Protein AF-A0A8X7WZR4-F1 (afdb_monomer)

Secondary structure (DSSP, 8-state):
---EEE--------------SS-HHHHHHHHTTSTT-EEEEE---TT--HHHHHHHHHHHHHHHHHHTTTS-EEEEEPPEE--TT---TT---EEE-GGGTB-HHHHHTTS-EEEHHHHHHHHTSS--SEEEE----TT---TT-------EEE-SSPPS----TT----SEEEESGGGSPPTTTTSHHHHHHHHH-PBPHHHHHHHHHHHHHHS---HHHHT----S-GGG--PPTT----EEEEEEEE--TTHHHH-TTSS--HHHHHHHHHHHHHHHT--EEEEEE---HHHHHHHHHH-TTEE-----HHHHHHHHHHHHHHHHHHHHHTEEEEEPPPSSHHHHHHHHHTTSS-EETTEE--------TT-PPPPP-----------------------------HHHHHHHHHHHHHHHHTTT--SSSSTHHHHHHHHHHHHHH-TTS-HHHHHHHHHHHHHHTTT--TTS-HHHHHHHHHHHHHTT--

Sequence (494 aa):
MSETCSSISGNQRSSSEQQRTRRSWAMVQEVGRLSGTQYLLYDVNPPEGFNLRRDVFIRMASLMKALLKKGPWVLVLPPWGRLYHWQTPDIYQVRIPWGDFFDLDSLNMNIPVIEYEHFIAESGGPFIEQVYVLQNYAEGWTDGKWEEKVDERPCIEQLMYSKDKQGYYRSVMLDRAETLLHDHYGAKDYWDTRRSMVFAKHLRLVGDEFRSRYLDSNDVDDKTDYNEDWTKRKIRSGYAKGGPYLAIHLRRKDFLWGHREDVPSLPAAVNTIRDIMKKHKLDKVFIATDADDDELEKISKLLPEMRRYEPTWEEMELYKDGGVAIIDQWICAHARLAFIRFSDTSLAEIAVTEMDGKRLHGRTINVSIVRTLGYRKHSALWSESGAEYGMRDKRSSSSKYTHSPGAAVGASMAAKRQRQKLSDVSRSLDVLYTGYESYTKIMNKLIELHPDIELQKITETLASLRKELKGSLYGLYLSNIVETVSAKLYKSLA

Foldseek 3Di:
DDDWAKADDDDDDDDDDDDDDPCVVVVVVVLLPDPPEAEEAEEADQQDAPVVVLVLVLLVLVVQNGVVVVHHYEYEDDADDNHPLLPDPPFHGTRHWCLLWFDQVLLVVLGHYDYPVVVCVSVVHDAAADEHEHDADPVHDDDPDDDGDMDIDHDPDDDPDDADPVSTHDHHYYYNSSSGDHPDPPDPSSVSNVLSRHTNPVLLVVLQCCCVVPQVWDCVVQVVDDDPNSVPPPDQPPSGQFTLEEEEEQEDDVLVPVQVPLHDDLLLVLVLRVVVCVVVVRQAYEYHYPDDPVVVVVNCVSCVRYDYDDDDPVRCSSSPPSSSVVSSVSNQVRHSHHDDDDSDPVVLVVVQVVQAQDQDNRDGDHRDDPDRPDDDDPDDDDDDDDDDDDDDDDDDDDDDDDDDDDDDPPLVVLLVVQVVVVVVVLVPDDDQADDPVLVNVLLSVLCVVCSPDHSVLLVVLLCVVCVVVVNYPPPDDSVVSSVSSVVVVVVVVD

InterPro domains:
  IPR019378 GDP-fucose protein O-fucosyltransferase [PF10250] (39-337)
  IPR035979 RNA-binding domain superfamily [SSF54928] (326-371)
  IPR045130 GDP-fucose protein O-fucosyltransferase 2-like [PTHR13398] (170-340)

Nearest PDB structures (foldseek):
  4ap6-assembly3_C  TM=9.680E-01  e=1.596E-41  Homo sapiens
  4ap6-assembly1_A  TM=9.690E-01  e=1.690E-41  Homo sapiens
  4ap5-assembly1_B  TM=9.412E-01  e=3.006E-41  Homo sapiens
  5foe-assembly2_B  TM=8.965E-01  e=9.530E-29  Caenorhabditis elegans
  8ay1-assembly1_A  TM=8.816E-01  e=2.394E-28  Caenorhabditis elegans

Organism: Polypterus senegalus (NCBI:txid55291)

Radius of gyration: 28.27 Å; Cα contacts (8 Å, |Δi|>4): 590; chains: 1; bounding box: 80×67×72 Å

Structure (mmCIF, N/CA/C/O backbone):
data_AF-A0A8X7WZR4-F1
#
_entry.id   AF-A0A8X7WZR4-F1
#
loop_
_atom_site.group_PDB
_atom_site.id
_atom_site.type_symbol
_atom_site.label_atom_id
_atom_site.label_alt_id
_atom_site.label_comp_id
_atom_site.label_asym_id
_atom_site.label_entity_id
_atom_site.label_seq_id
_atom_site.pdbx_PDB_ins_code
_atom_site.Cartn_x
_atom_site.Cartn_y
_atom_site.Cartn_z
_atom_site.occupancy
_atom_site.B_iso_or_equiv
_atom_site.auth_seq_id
_atom_site.auth_comp_id
_atom_site.auth_asym_id
_atom_site.auth_atom_id
_atom_site.pdbx_PDB_model_num
ATOM 1 N N . MET A 1 1 ? -16.753 18.586 30.425 1.00 26.09 1 MET A N 1
ATOM 2 C CA . MET A 1 1 ? -15.742 17.946 31.296 1.00 26.09 1 MET A CA 1
ATOM 3 C C . MET A 1 1 ? -14.828 17.140 30.397 1.00 26.09 1 MET A C 1
ATOM 5 O O . MET A 1 1 ? -15.371 16.514 29.499 1.00 26.09 1 MET A O 1
ATOM 9 N N . SER A 1 2 ? -13.511 17.248 30.611 1.00 28.91 2 SER A N 1
ATOM 10 C CA . SER A 1 2 ? -12.425 16.422 30.042 1.00 28.91 2 SER A CA 1
ATOM 11 C C . SER A 1 2 ? -12.708 15.693 28.720 1.00 28.91 2 SER A C 1
ATOM 13 O O . SER A 1 2 ? -13.293 14.612 28.705 1.00 28.91 2 SER A O 1
ATOM 15 N N . GLU A 1 3 ? -12.198 16.254 27.628 1.00 29.95 3 GLU A N 1
ATOM 16 C CA . GLU A 1 3 ? -11.890 15.499 26.411 1.00 29.95 3 GLU A CA 1
ATOM 17 C C . GLU A 1 3 ? -10.606 14.688 26.672 1.00 29.95 3 GLU A C 1
ATOM 19 O O . GLU A 1 3 ? -9.648 15.226 27.235 1.00 29.95 3 GLU A O 1
ATOM 24 N N . THR A 1 4 ? -10.602 13.391 26.349 1.00 35.53 4 THR A N 1
ATOM 25 C CA . THR A 1 4 ? -9.536 12.449 26.737 1.00 35.53 4 THR A CA 1
ATOM 26 C C . THR A 1 4 ? -8.929 11.715 25.544 1.00 35.53 4 THR A C 1
ATOM 28 O O . THR A 1 4 ? -9.611 11.382 24.577 1.00 35.53 4 THR A O 1
ATOM 31 N N . CYS A 1 5 ? -7.624 11.456 25.645 1.00 30.11 5 CYS A N 1
ATOM 32 C CA . CYS A 1 5 ? -6.810 10.722 24.679 1.00 30.11 5 CYS A CA 1
ATOM 33 C C . CYS A 1 5 ? -6.187 9.489 25.368 1.00 30.11 5 CYS A C 1
ATOM 35 O O . CYS A 1 5 ? -6.049 9.463 26.596 1.00 30.11 5 CYS A O 1
ATOM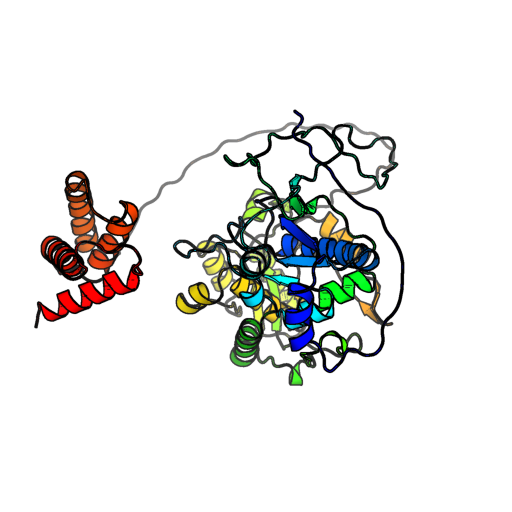 37 N N . SER A 1 6 ? -5.856 8.428 24.624 1.00 32.62 6 SER A N 1
ATOM 38 C CA . SER A 1 6 ? -5.444 7.131 25.211 1.00 32.62 6 SER A CA 1
ATOM 39 C C . SER A 1 6 ? -4.628 6.295 24.225 1.00 32.62 6 SER A C 1
ATOM 41 O O . SER A 1 6 ? -5.038 6.163 23.082 1.00 32.62 6 SER A O 1
ATOM 43 N N . SER A 1 7 ? -3.510 5.697 24.647 1.00 31.03 7 SER A N 1
ATOM 44 C CA . SER A 1 7 ? -2.576 4.914 23.804 1.00 31.03 7 SER A CA 1
ATOM 45 C C . SER A 1 7 ? -2.311 3.512 24.371 1.00 31.03 7 SER A C 1
ATOM 47 O O . SER A 1 7 ? -2.384 3.334 25.577 1.00 31.03 7 SER A O 1
ATOM 49 N N . ILE A 1 8 ? -2.092 2.493 23.521 1.00 30.98 8 ILE A N 1
ATOM 50 C CA . ILE A 1 8 ? -2.406 1.076 23.842 1.00 30.98 8 ILE A CA 1
ATOM 51 C C . ILE A 1 8 ? -1.260 0.083 23.537 1.00 30.98 8 ILE A C 1
ATOM 53 O O . ILE A 1 8 ? -0.654 0.157 22.471 1.00 30.98 8 ILE A O 1
ATOM 57 N N . SER A 1 9 ? -1.050 -0.931 24.396 1.00 30.17 9 SER A N 1
ATOM 58 C CA . SER A 1 9 ? -0.817 -2.353 24.006 1.00 30.17 9 SER A CA 1
ATOM 59 C C . SER A 1 9 ? -0.882 -3.334 25.207 1.00 30.17 9 SER A C 1
ATOM 61 O O . SER A 1 9 ? -0.940 -2.899 26.358 1.00 30.17 9 SER A O 1
ATOM 63 N N . GLY A 1 10 ? -1.016 -4.645 24.930 1.00 25.92 10 GLY A N 1
ATOM 64 C CA . GLY A 1 10 ? -1.087 -5.751 25.912 1.00 25.92 10 GLY A CA 1
ATOM 65 C C . GLY A 1 10 ? -1.786 -7.033 25.383 1.00 25.92 10 GLY A C 1
ATOM 66 O O . GLY A 1 10 ? -2.740 -6.955 24.611 1.00 25.92 10 GLY A O 1
ATOM 67 N N . ASN A 1 11 ? -1.338 -8.240 25.775 1.00 27.80 11 ASN A N 1
ATOM 68 C CA . ASN A 1 11 ? -1.718 -9.562 25.191 1.00 27.80 11 ASN A CA 1
ATOM 69 C C . ASN A 1 11 ? -1.662 -10.664 26.315 1.00 27.80 11 ASN A C 1
ATOM 71 O O . ASN A 1 11 ? -1.167 -10.357 27.393 1.00 27.80 11 ASN A O 1
ATOM 75 N N . GLN A 1 12 ? -2.117 -11.940 26.311 1.00 26.88 12 GLN A N 1
ATOM 76 C CA . GLN A 1 12 ? -2.473 -13.025 25.352 1.00 26.88 12 GLN A CA 1
ATOM 77 C C . GLN A 1 12 ? -3.718 -13.839 25.887 1.00 26.88 12 GLN A C 1
ATOM 79 O O . GLN A 1 12 ? -4.476 -13.284 26.675 1.00 26.88 12 GLN A O 1
ATOM 84 N N . ARG A 1 13 ? -4.100 -15.105 25.566 1.00 26.73 13 ARG A N 1
ATOM 85 C CA . ARG A 1 13 ? -3.562 -16.224 24.736 1.00 26.73 13 ARG A CA 1
ATOM 86 C C . ARG A 1 13 ? -4.656 -17.036 23.980 1.00 26.73 13 ARG A C 1
ATOM 88 O O . ARG A 1 13 ? -5.300 -16.430 23.150 1.00 26.73 13 ARG A O 1
ATOM 95 N N . SER A 1 14 ? -4.834 -18.359 24.120 1.00 27.41 14 SER A N 1
ATOM 96 C CA . SER A 1 14 ? -5.545 -19.245 23.139 1.00 27.41 14 SER A CA 1
ATOM 97 C C . SER A 1 14 ? -6.463 -20.299 23.810 1.00 27.41 14 SER A C 1
ATOM 99 O O . SER A 1 14 ? -6.382 -20.429 25.024 1.00 27.41 14 SER A O 1
ATOM 101 N N . SER A 1 15 ? -7.322 -21.117 23.165 1.00 28.50 15 SER A N 1
ATOM 102 C CA . SER A 1 15 ? -7.512 -21.605 21.761 1.00 28.50 15 SER A CA 1
ATOM 103 C C . SER A 1 15 ? -9.012 -22.012 21.541 1.00 28.50 15 SER A C 1
ATOM 105 O O . SER A 1 15 ? -9.808 -21.640 22.394 1.00 28.50 15 SER A O 1
ATOM 107 N N . SER A 1 16 ? -9.547 -22.727 20.524 1.00 29.66 16 SER A N 1
ATOM 108 C CA . SER A 1 16 ? -9.077 -23.541 19.364 1.00 29.66 16 SER A CA 1
ATOM 109 C C . SER A 1 16 ? -10.196 -23.658 18.278 1.00 29.66 16 SER A C 1
ATOM 111 O O . SER A 1 16 ? -11.242 -23.033 18.435 1.00 29.66 16 SER A O 1
ATOM 113 N N . GLU A 1 17 ? -10.016 -24.425 17.181 1.00 29.64 17 GLU A N 1
ATOM 114 C CA . GLU A 1 17 ? -10.947 -24.454 16.021 1.00 29.64 17 GLU A CA 1
ATOM 115 C C . GLU A 1 17 ? -10.888 -25.760 15.178 1.00 29.64 17 GLU A C 1
ATOM 117 O O . GLU A 1 17 ? -9.787 -26.191 14.836 1.00 29.64 17 GLU A O 1
ATOM 122 N N . GLN A 1 18 ? -12.040 -26.356 14.780 1.00 28.38 18 GLN A N 1
ATOM 123 C CA . GLN A 1 18 ? -12.131 -27.358 13.679 1.00 28.38 18 GLN A CA 1
ATOM 124 C C . GLN A 1 18 ? -13.575 -27.762 13.231 1.00 28.38 18 GLN A C 1
ATOM 126 O O . GLN A 1 18 ? -14.036 -28.851 13.553 1.00 28.38 18 GLN A O 1
ATOM 131 N N . GLN A 1 19 ? -14.312 -26.938 12.451 1.00 27.28 19 GLN A N 1
ATOM 132 C CA . GLN A 1 19 ? -15.527 -27.399 11.703 1.00 27.28 19 GLN A CA 1
ATOM 133 C C . GLN A 1 19 ? -16.073 -26.424 10.613 1.00 27.28 19 GLN A C 1
ATOM 135 O O . GLN A 1 19 ? -17.276 -26.344 10.365 1.00 27.28 19 GLN A O 1
ATOM 140 N N . ARG A 1 20 ? -15.213 -25.622 9.963 1.00 34.97 20 ARG A N 1
ATOM 141 C CA . ARG A 1 20 ? -15.609 -24.314 9.382 1.00 34.97 20 ARG A CA 1
ATOM 142 C C . ARG A 1 20 ? -15.438 -24.154 7.853 1.00 34.97 20 ARG A C 1
ATOM 144 O O . ARG A 1 20 ? -14.985 -23.115 7.396 1.00 34.97 20 ARG A O 1
ATOM 151 N N . THR A 1 21 ? -15.815 -25.143 7.035 1.00 34.09 21 THR A N 1
ATOM 152 C CA . THR A 1 21 ? -15.575 -25.120 5.561 1.00 34.09 21 THR A CA 1
ATOM 153 C C . THR A 1 21 ? -16.821 -25.089 4.660 1.00 34.09 21 THR A C 1
ATOM 155 O O . THR A 1 21 ? -16.696 -25.166 3.441 1.00 34.09 21 THR A O 1
ATOM 158 N N . ARG A 1 22 ? -18.030 -24.936 5.221 1.00 29.22 22 ARG A N 1
ATOM 159 C CA . ARG A 1 22 ? -19.293 -24.757 4.461 1.00 29.22 22 ARG A CA 1
ATOM 160 C C . ARG A 1 22 ? -20.163 -23.580 4.938 1.00 29.22 22 ARG A C 1
ATOM 162 O O . ARG A 1 22 ? -21.335 -23.507 4.594 1.00 29.22 22 ARG A O 1
ATOM 169 N N . ARG A 1 23 ? -19.606 -22.678 5.757 1.00 37.47 23 ARG A N 1
ATOM 170 C CA . ARG A 1 23 ? -20.369 -21.652 6.498 1.00 37.47 23 ARG A CA 1
ATOM 171 C C . ARG A 1 23 ? -20.167 -20.196 6.059 1.00 37.47 23 ARG A C 1
ATOM 173 O O . ARG A 1 23 ? -20.999 -19.390 6.444 1.00 37.47 23 ARG A O 1
ATOM 180 N N . SER A 1 24 ? -19.126 -19.841 5.296 1.00 42.44 24 SER A N 1
ATOM 181 C CA . SER A 1 24 ? -18.673 -18.438 5.141 1.00 42.44 24 SER A CA 1
ATOM 182 C C . SER A 1 24 ? -19.783 -17.439 4.786 1.00 42.44 24 SER A C 1
ATOM 184 O O . SER A 1 24 ? -20.032 -16.522 5.562 1.00 42.44 24 SER A O 1
ATOM 186 N N . TRP A 1 25 ? -20.503 -17.657 3.683 1.00 35.19 25 TRP A N 1
ATOM 187 C CA . TRP A 1 25 ? -21.545 -16.733 3.208 1.00 35.19 25 TRP A CA 1
ATOM 188 C C . TRP A 1 25 ? -22.768 -16.616 4.131 1.00 35.19 25 TRP A C 1
ATOM 190 O O . TRP A 1 25 ? -23.360 -15.545 4.220 1.00 35.19 25 TRP A O 1
ATOM 200 N N . ALA A 1 26 ? -23.130 -17.679 4.856 1.00 37.31 26 ALA A N 1
ATOM 201 C CA . ALA A 1 26 ? -24.191 -17.609 5.865 1.00 37.31 26 ALA A CA 1
ATOM 202 C C . ALA A 1 26 ? -23.704 -16.901 7.141 1.00 37.31 26 ALA A C 1
ATOM 204 O O . ALA A 1 26 ? -24.403 -16.060 7.698 1.00 37.31 26 ALA A O 1
ATOM 205 N N . MET A 1 27 ? -22.473 -17.201 7.566 1.00 41.47 27 MET A N 1
ATOM 206 C CA . MET A 1 27 ? -21.880 -16.733 8.819 1.00 41.47 27 MET A CA 1
ATOM 207 C C . MET A 1 27 ? -21.722 -15.208 8.875 1.00 41.47 27 MET A C 1
ATOM 209 O O . MET A 1 27 ? -21.848 -14.643 9.955 1.00 41.47 27 MET A O 1
ATOM 213 N N . VAL A 1 28 ? -21.496 -14.534 7.741 1.00 44.50 28 VAL A N 1
ATOM 214 C CA . VAL A 1 28 ? -21.439 -13.059 7.688 1.00 44.50 28 VAL A CA 1
ATOM 215 C C . VAL A 1 28 ? -22.813 -12.444 7.993 1.00 44.50 28 VAL A C 1
ATOM 217 O O . VAL A 1 28 ? -22.923 -11.642 8.917 1.00 44.50 28 VAL A O 1
ATOM 220 N N . GLN A 1 29 ? -23.880 -12.889 7.312 1.00 41.81 29 GLN A N 1
ATOM 221 C CA . GLN A 1 29 ? -25.249 -12.416 7.588 1.00 41.81 29 GLN A CA 1
ATOM 222 C C . GLN A 1 29 ? -25.775 -12.822 8.975 1.00 41.81 29 GLN A C 1
ATOM 224 O O . GLN A 1 29 ? -26.713 -12.208 9.484 1.00 41.81 29 GLN A O 1
ATOM 229 N N . GLU A 1 30 ? -25.202 -13.865 9.577 1.00 43.41 30 GLU A N 1
ATOM 230 C CA . GLU A 1 30 ? -25.551 -14.335 10.916 1.00 43.41 30 GLU A CA 1
ATOM 231 C C . GLU A 1 30 ? -24.839 -13.500 12.002 1.00 43.41 30 GLU A C 1
ATOM 233 O O . GLU A 1 30 ? -25.489 -13.055 12.943 1.00 43.41 30 GLU A O 1
ATOM 238 N N . VAL A 1 31 ? -23.546 -13.179 11.841 1.00 47.56 31 VAL A N 1
ATOM 239 C CA . VAL A 1 31 ? -22.770 -12.362 12.803 1.00 47.56 31 VAL A CA 1
ATOM 240 C C . VAL A 1 31 ? -23.237 -10.903 12.860 1.00 47.56 31 VAL A C 1
ATOM 242 O O . VAL A 1 31 ? -23.364 -10.365 13.963 1.00 47.56 31 VAL A O 1
ATOM 245 N N . GLY A 1 32 ? -23.569 -10.285 11.720 1.00 41.78 32 GLY A N 1
ATOM 246 C CA . GLY A 1 32 ? -24.146 -8.929 11.676 1.00 41.78 32 GLY A CA 1
ATOM 247 C C . GLY A 1 32 ? -25.560 -8.828 12.276 1.00 41.78 32 GLY A C 1
ATOM 248 O O . GLY A 1 32 ? -26.043 -7.736 12.561 1.00 41.78 32 GLY A O 1
ATOM 249 N N . ARG A 1 33 ? -26.234 -9.967 12.513 1.00 41.91 33 ARG A N 1
ATOM 250 C CA . ARG A 1 33 ? -27.570 -10.048 13.136 1.00 41.91 33 ARG A CA 1
ATOM 251 C C . ARG A 1 33 ? -27.572 -10.459 14.609 1.00 41.91 33 ARG A C 1
ATOM 253 O O . ARG A 1 33 ? -28.636 -10.444 15.229 1.00 41.91 33 ARG A O 1
ATOM 260 N N . LEU A 1 34 ? -26.427 -10.832 15.181 1.00 46.84 34 LEU A N 1
ATOM 261 C CA . LEU A 1 34 ? -26.338 -11.215 16.589 1.00 46.84 34 LEU A CA 1
ATOM 262 C C . LEU A 1 34 ? -26.251 -9.979 17.492 1.00 46.84 34 LEU A C 1
ATOM 264 O O . LEU A 1 34 ? -25.336 -9.163 17.385 1.00 46.84 34 LEU A O 1
ATOM 268 N N . SER A 1 35 ? -27.183 -9.870 18.440 1.00 52.44 35 SER A N 1
ATOM 269 C CA . SER A 1 35 ? -27.153 -8.838 19.478 1.00 52.44 35 SER A CA 1
ATOM 270 C C . SER A 1 35 ? -25.896 -8.985 20.343 1.00 52.44 35 SER A C 1
ATOM 272 O O . SER A 1 35 ? -25.789 -9.944 21.110 1.00 52.44 35 SER A O 1
ATOM 274 N N . GLY A 1 36 ? -24.965 -8.032 20.235 1.00 70.31 36 GLY A N 1
ATOM 275 C CA . GLY A 1 36 ? -23.724 -7.995 21.020 1.00 70.31 36 GLY A CA 1
ATOM 276 C C . GLY A 1 36 ? -22.422 -8.017 20.210 1.00 70.31 36 GLY A C 1
ATOM 277 O O . GLY A 1 36 ? -21.356 -7.934 20.817 1.00 70.31 36 GLY A O 1
ATOM 278 N N . THR A 1 37 ? -22.476 -8.106 18.875 1.00 82.31 37 THR A N 1
ATOM 279 C CA . THR A 1 37 ? -21.297 -7.887 18.013 1.00 82.31 37 THR A CA 1
ATOM 280 C C . THR A 1 37 ? -20.764 -6.460 18.188 1.00 82.31 37 THR A C 1
ATOM 282 O O . THR A 1 37 ? -21.514 -5.496 18.047 1.00 82.31 37 THR A O 1
ATOM 285 N N . GLN A 1 38 ? -19.471 -6.326 18.497 1.00 87.88 38 GLN A N 1
ATOM 286 C CA . GLN A 1 38 ? -18.783 -5.040 18.653 1.00 87.88 38 GLN A CA 1
ATOM 287 C C . GLN A 1 38 ? -17.955 -4.700 17.407 1.00 87.88 38 GLN A C 1
ATOM 289 O O . GLN A 1 38 ? -17.364 -5.579 16.776 1.00 87.88 38 GLN A O 1
ATOM 294 N N . TYR A 1 39 ? -17.882 -3.413 17.074 1.00 89.69 39 TYR A N 1
ATOM 295 C CA . TYR A 1 39 ? -17.149 -2.907 15.913 1.00 89.69 39 TYR A CA 1
ATOM 296 C C . TYR A 1 39 ? -15.918 -2.122 16.360 1.00 89.69 39 TYR A C 1
ATOM 298 O O . TYR A 1 39 ? -16.027 -1.228 17.201 1.00 89.69 39 TYR A O 1
ATOM 306 N N . LEU A 1 40 ? -14.763 -2.450 15.776 1.00 93.69 40 LEU A N 1
ATOM 307 C CA . LEU A 1 40 ? -13.533 -1.677 15.919 1.00 93.69 40 LEU A CA 1
ATOM 308 C C . LEU A 1 40 ? -13.269 -0.901 14.628 1.00 93.69 40 LEU A C 1
ATOM 310 O O . LEU A 1 40 ? -13.137 -1.498 13.560 1.00 93.69 40 LEU A O 1
ATOM 314 N N . LEU A 1 41 ? -13.170 0.418 14.743 1.00 94.00 41 LEU A N 1
ATOM 315 C CA . LEU A 1 41 ? -12.749 1.331 13.685 1.00 94.00 41 LEU A CA 1
ATOM 316 C C . LEU A 1 41 ? -11.331 1.833 13.998 1.00 94.00 41 LEU A C 1
ATOM 318 O O . LEU A 1 41 ? -10.904 1.844 15.156 1.00 94.00 41 LEU A O 1
ATOM 322 N N . TYR A 1 42 ? -10.604 2.297 12.985 1.00 95.31 42 TYR A N 1
ATOM 323 C CA . TYR A 1 42 ? -9.354 3.029 13.188 1.00 95.31 42 TYR A CA 1
ATOM 324 C C . TYR A 1 42 ? -9.075 4.008 12.049 1.00 95.31 42 TYR A C 1
ATOM 326 O O . TYR A 1 42 ? -9.568 3.814 10.941 1.00 95.31 42 TYR A O 1
ATOM 334 N N . ASP A 1 43 ? -8.247 5.016 12.308 1.00 92.62 43 ASP A N 1
ATOM 335 C CA . ASP A 1 43 ? -7.567 5.789 11.264 1.00 92.62 43 ASP A CA 1
ATOM 336 C C . ASP A 1 43 ? -6.096 6.018 11.661 1.00 92.62 43 ASP A C 1
ATOM 338 O O . ASP A 1 43 ? -5.630 5.635 12.739 1.00 92.62 43 ASP A O 1
ATOM 342 N N . VAL A 1 44 ? -5.335 6.568 10.728 1.00 89.19 44 VAL A N 1
ATOM 343 C CA . VAL A 1 44 ? -3.893 6.785 10.776 1.00 89.19 44 VAL A CA 1
ATOM 344 C C . VAL A 1 44 ? -3.642 8.258 10.463 1.00 89.19 44 VAL A C 1
ATOM 346 O O . VAL A 1 44 ? -4.372 8.853 9.667 1.00 89.19 44 VAL A O 1
ATOM 349 N N . ASN A 1 45 ? -2.592 8.840 11.039 1.00 84.38 45 ASN A N 1
ATOM 350 C CA . ASN A 1 45 ? -2.156 10.218 10.789 1.00 84.38 45 ASN A CA 1
ATOM 351 C C . ASN A 1 45 ? -2.253 10.622 9.286 1.00 84.38 45 ASN A C 1
ATOM 353 O O . ASN A 1 45 ? -1.728 9.905 8.426 1.00 84.38 45 ASN A 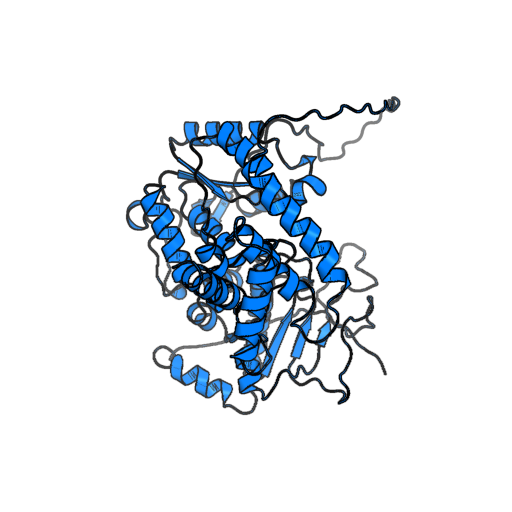O 1
ATOM 357 N N . PRO A 1 46 ? -2.927 11.734 8.914 1.00 80.25 46 PRO A N 1
ATOM 358 C CA . PRO A 1 46 ? -3.226 12.067 7.513 1.00 80.25 46 PRO A CA 1
ATOM 359 C C . PRO A 1 46 ? -2.050 12.107 6.512 1.00 80.25 46 PRO A C 1
ATOM 361 O O . PRO A 1 46 ? -2.268 11.713 5.365 1.00 80.25 46 PRO A O 1
ATOM 364 N N . PRO A 1 47 ? -0.816 12.517 6.877 1.00 78.06 47 PRO A N 1
ATOM 365 C CA . PRO A 1 47 ? 0.342 12.438 5.982 1.00 78.06 47 PRO A CA 1
ATOM 366 C C . PRO A 1 47 ? 0.732 11.010 5.568 1.00 78.06 47 PRO A C 1
ATOM 368 O O . PRO A 1 47 ? 1.399 10.841 4.547 1.00 78.06 47 PRO A O 1
ATOM 371 N N . GLU A 1 48 ? 0.338 9.986 6.334 1.00 80.56 48 GLU A N 1
ATOM 372 C CA . GLU A 1 48 ? 0.863 8.629 6.172 1.00 80.56 48 GLU A CA 1
ATOM 373 C C . GLU A 1 48 ? 0.369 7.940 4.900 1.00 80.56 48 GLU A C 1
ATOM 375 O O . GLU A 1 48 ? -0.831 7.764 4.664 1.00 80.56 48 GLU A O 1
ATOM 380 N N . GLY A 1 49 ? 1.331 7.506 4.084 1.00 80.19 49 GLY A N 1
ATOM 381 C CA . GLY A 1 49 ? 1.087 6.926 2.771 1.00 80.19 49 GLY A CA 1
ATOM 382 C C . GLY A 1 49 ? 0.476 5.519 2.794 1.00 80.19 49 GLY A C 1
ATOM 383 O O . GLY A 1 49 ? 0.528 4.781 3.780 1.00 80.19 49 GLY A O 1
ATOM 384 N N . PHE A 1 50 ? -0.041 5.117 1.628 1.00 82.25 50 PHE A N 1
ATOM 385 C CA . PHE A 1 50 ? -0.734 3.845 1.379 1.00 82.25 50 PHE A CA 1
ATOM 386 C C . PHE A 1 50 ? -0.030 2.619 1.986 1.00 82.25 50 PHE A C 1
ATOM 388 O O . PHE A 1 50 ? -0.662 1.772 2.616 1.00 82.25 50 PHE A O 1
ATOM 395 N N . ASN A 1 51 ? 1.296 2.540 1.848 1.00 82.19 51 ASN A N 1
ATOM 396 C CA . ASN A 1 51 ? 2.067 1.388 2.306 1.00 82.19 51 ASN A CA 1
ATOM 397 C C . ASN A 1 51 ? 2.282 1.335 3.829 1.00 82.19 51 ASN A C 1
ATOM 399 O O . ASN A 1 51 ? 2.342 0.227 4.355 1.00 82.19 51 ASN A O 1
ATOM 403 N N . LEU A 1 52 ? 2.312 2.466 4.552 1.00 83.38 52 LEU A N 1
ATOM 404 C CA . LEU A 1 52 ? 2.334 2.423 6.022 1.00 83.38 52 LEU A CA 1
ATOM 405 C C . LEU A 1 52 ? 0.950 2.071 6.576 1.00 83.38 52 LEU A C 1
ATOM 407 O O . LEU A 1 52 ? 0.845 1.244 7.475 1.00 83.38 52 LEU A O 1
ATOM 411 N N . ARG A 1 53 ? -0.130 2.599 5.986 1.00 89.12 53 ARG A N 1
ATOM 412 C CA . ARG A 1 53 ? -1.511 2.242 6.369 1.00 89.12 53 ARG A CA 1
ATOM 413 C C . ARG A 1 53 ? -1.792 0.738 6.230 1.00 89.12 53 ARG A C 1
ATOM 415 O O . ARG A 1 53 ? -2.491 0.161 7.064 1.00 89.12 53 ARG A O 1
ATOM 422 N N . ARG A 1 54 ? -1.175 0.076 5.242 1.00 89.38 54 ARG A N 1
ATOM 423 C CA . ARG A 1 54 ? -1.172 -1.394 5.098 1.00 89.38 54 ARG A CA 1
ATOM 424 C C . ARG A 1 54 ? -0.400 -2.123 6.203 1.00 89.38 54 ARG A C 1
ATOM 426 O O . ARG A 1 54 ? -0.786 -3.231 6.556 1.00 89.38 54 ARG A O 1
ATOM 433 N N . ASP A 1 55 ? 0.660 -1.533 6.750 1.00 87.62 55 ASP A N 1
ATOM 434 C CA . ASP A 1 55 ? 1.371 -2.091 7.906 1.00 87.62 55 ASP A CA 1
ATOM 435 C C . ASP A 1 55 ? 0.581 -1.886 9.209 1.00 87.62 55 ASP A C 1
ATOM 437 O O . ASP A 1 55 ? 0.431 -2.825 9.988 1.00 87.62 55 ASP A O 1
ATOM 441 N N . VAL A 1 56 ? -0.029 -0.710 9.407 1.00 92.12 56 VAL A N 1
ATOM 442 C CA . VAL A 1 56 ? -0.910 -0.436 10.558 1.00 92.12 56 VAL A CA 1
ATOM 443 C C . VAL A 1 56 ? -2.116 -1.383 10.580 1.00 92.12 56 VAL A C 1
ATOM 445 O O . VAL A 1 56 ? -2.469 -1.879 11.648 1.00 92.12 56 VAL A O 1
ATOM 448 N N . PHE A 1 57 ? -2.680 -1.754 9.422 1.00 96.06 57 PHE A N 1
ATOM 449 C CA . PHE A 1 57 ? -3.684 -2.827 9.342 1.00 96.06 57 PHE A CA 1
ATOM 450 C C . PHE A 1 57 ? -3.203 -4.144 9.977 1.00 96.06 57 PHE A C 1
ATOM 452 O O . PHE A 1 57 ? -3.984 -4.821 10.642 1.00 96.06 57 PHE A O 1
ATOM 459 N N . ILE A 1 58 ? -1.923 -4.510 9.835 1.00 91.62 58 ILE A N 1
ATOM 460 C CA . ILE A 1 58 ? -1.380 -5.741 10.431 1.00 91.62 58 ILE A CA 1
ATOM 461 C C . ILE A 1 58 ? -1.335 -5.638 11.965 1.00 91.62 58 ILE A C 1
ATOM 463 O O . ILE A 1 58 ? -1.647 -6.613 12.660 1.00 91.62 58 ILE A O 1
ATOM 467 N N . ARG A 1 59 ? -1.031 -4.449 12.498 1.00 92.88 59 ARG A N 1
ATOM 468 C CA . ARG A 1 59 ? -1.063 -4.143 13.940 1.00 92.88 59 ARG A CA 1
ATOM 469 C C . ARG A 1 59 ? -2.500 -4.213 14.473 1.00 92.88 59 ARG A C 1
ATOM 471 O O . ARG A 1 59 ? -2.781 -4.971 15.401 1.00 92.88 59 ARG A O 1
ATOM 478 N N . MET A 1 60 ? -3.436 -3.542 13.800 1.00 96.44 60 MET A N 1
ATOM 479 C CA . MET A 1 60 ? -4.871 -3.554 14.121 1.00 96.44 60 MET A CA 1
ATOM 480 C C . MET A 1 60 ? -5.486 -4.957 14.051 1.00 96.44 60 MET A C 1
ATOM 482 O O . MET A 1 60 ? -6.229 -5.362 14.942 1.00 96.44 60 MET A O 1
ATOM 486 N N . ALA A 1 61 ? -5.127 -5.757 13.048 1.00 95.25 61 ALA A N 1
ATOM 487 C CA . ALA A 1 61 ? -5.566 -7.144 12.943 1.00 95.25 61 ALA A CA 1
ATOM 488 C C . ALA A 1 61 ? -4.968 -8.050 14.038 1.00 95.25 61 ALA A C 1
ATOM 490 O O . ALA A 1 61 ? -5.576 -9.057 14.406 1.00 95.25 61 ALA A O 1
ATOM 491 N N . SER A 1 62 ? -3.807 -7.697 14.594 1.00 93.50 62 SER A N 1
ATOM 492 C CA . SER A 1 62 ? -3.219 -8.391 15.749 1.00 93.50 62 SER A CA 1
ATOM 493 C C . SER A 1 62 ? -3.973 -8.054 17.044 1.00 93.50 62 SER A C 1
ATOM 495 O O . SER A 1 62 ? -4.301 -8.963 17.808 1.00 93.50 62 SER A O 1
ATOM 497 N N . LEU A 1 63 ? -4.375 -6.789 17.231 1.00 94.44 63 LEU A N 1
ATOM 498 C CA . LEU A 1 63 ? -5.312 -6.378 18.287 1.00 94.44 63 LEU A CA 1
ATOM 499 C C . LEU A 1 63 ? -6.674 -7.084 18.145 1.00 94.44 63 LEU A C 1
ATOM 501 O O . LEU A 1 6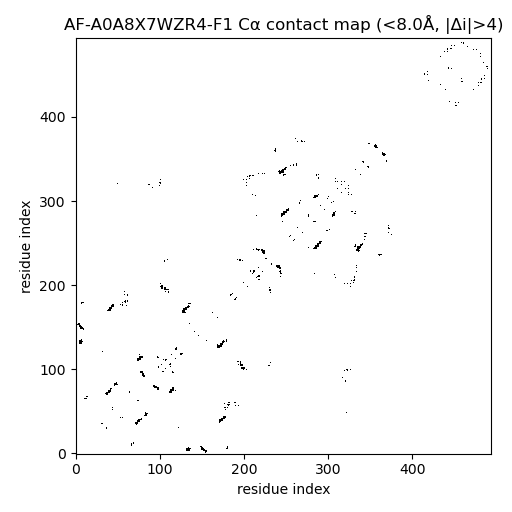3 ? -7.189 -7.630 19.118 1.00 94.44 63 LEU A O 1
ATOM 505 N N . MET A 1 64 ? -7.222 -7.192 16.932 1.00 95.38 64 MET A N 1
ATOM 506 C CA . MET A 1 64 ? -8.445 -7.966 16.670 1.00 95.38 64 MET A CA 1
ATOM 507 C C . MET A 1 64 ? -8.300 -9.440 17.058 1.00 95.38 64 MET A C 1
ATOM 509 O O . MET A 1 64 ? -9.179 -9.997 17.714 1.00 95.38 64 MET A O 1
ATOM 513 N N . LYS A 1 65 ? -7.159 -10.071 16.748 1.00 94.75 65 LYS A N 1
ATOM 514 C CA . LYS A 1 65 ? -6.837 -11.427 17.223 1.00 94.75 65 LYS A CA 1
ATOM 515 C C . LYS A 1 65 ? -6.742 -11.515 18.751 1.00 94.75 65 LYS A C 1
ATOM 517 O O . LYS A 1 65 ? -6.827 -12.623 19.270 1.00 94.75 65 LYS A O 1
ATOM 522 N N . ALA A 1 66 ? -6.571 -10.418 19.493 1.00 93.69 66 ALA A N 1
ATOM 523 C CA . ALA A 1 66 ? -6.707 -10.382 20.953 1.00 93.69 66 ALA A CA 1
ATOM 524 C C . ALA A 1 66 ? -8.178 -10.214 21.394 1.00 93.69 66 ALA A C 1
ATOM 526 O O . ALA A 1 66 ? -8.667 -11.005 22.203 1.00 93.69 66 ALA A O 1
ATOM 527 N N . LEU A 1 67 ? -8.902 -9.252 20.814 1.00 92.12 67 LEU A N 1
ATOM 528 C CA . LEU A 1 67 ? -10.306 -8.940 21.125 1.00 92.12 67 LEU A CA 1
ATOM 529 C C . LEU A 1 67 ? -11.269 -10.105 20.837 1.00 92.12 67 LEU A C 1
ATOM 531 O O . LEU A 1 67 ? -12.162 -10.383 21.639 1.00 92.12 67 LEU A O 1
ATOM 535 N N . LEU A 1 68 ? -11.032 -10.872 19.769 1.00 93.56 68 LEU A N 1
ATOM 536 C CA . LEU A 1 68 ? -11.804 -12.074 19.417 1.00 93.56 68 LEU A CA 1
ATOM 537 C C . LEU A 1 68 ? -11.738 -13.197 20.473 1.00 93.56 68 LEU A C 1
ATOM 539 O O . LEU A 1 68 ? -12.569 -14.100 20.460 1.00 93.56 68 LEU A O 1
ATOM 543 N N . LYS A 1 69 ? -10.784 -13.149 21.417 1.00 94.25 69 LYS A N 1
ATOM 544 C CA . LYS A 1 69 ? -10.727 -14.062 22.581 1.00 94.25 69 LYS A CA 1
ATOM 545 C C . LYS A 1 69 ? -11.586 -13.576 23.760 1.00 94.25 69 LYS A C 1
ATOM 547 O O . LYS A 1 69 ? -11.624 -14.240 24.794 1.00 94.25 69 LYS A O 1
ATOM 552 N N . LYS A 1 70 ? -12.212 -12.399 23.645 1.00 92.25 70 LYS A N 1
ATOM 553 C CA . LYS A 1 70 ? -13.028 -11.743 24.682 1.00 92.25 70 LYS A CA 1
ATOM 554 C C . LYS A 1 70 ? -14.501 -11.595 24.285 1.00 92.25 70 LYS A C 1
ATOM 556 O O . LYS A 1 70 ? -15.343 -11.518 25.172 1.00 92.25 70 LYS A O 1
ATOM 561 N N . GLY A 1 71 ? -14.819 -11.580 22.990 1.00 89.50 71 GLY A N 1
ATOM 562 C CA . GLY A 1 71 ? -16.194 -11.516 22.487 1.00 89.50 71 GLY A CA 1
ATOM 563 C C . GLY A 1 71 ? -16.273 -11.473 20.955 1.00 89.50 71 GLY A C 1
ATOM 564 O O . GLY A 1 71 ? -15.235 -11.535 20.290 1.00 89.50 71 GLY A O 1
ATOM 565 N N . PRO A 1 72 ? -17.484 -11.363 20.380 1.00 90.12 72 PRO A N 1
ATOM 566 C CA . PRO A 1 72 ? -17.669 -11.143 18.949 1.00 90.12 72 PRO A CA 1
ATOM 567 C C . PRO A 1 72 ? -17.235 -9.719 18.569 1.00 90.12 72 PRO A C 1
ATOM 569 O O . PRO A 1 72 ? -17.838 -8.739 19.005 1.00 90.12 72 PRO A O 1
ATOM 572 N N . TRP A 1 73 ? -16.190 -9.622 17.746 1.00 92.50 73 TRP A N 1
ATOM 573 C CA . TRP A 1 73 ? -15.645 -8.365 17.233 1.00 92.50 73 TRP A CA 1
ATOM 574 C C . TRP A 1 73 ? -15.498 -8.417 15.711 1.00 92.50 73 TRP A C 1
ATOM 576 O O . TRP A 1 73 ? -15.068 -9.435 15.165 1.00 92.50 73 TRP A O 1
ATOM 586 N N . VAL A 1 74 ? -15.788 -7.305 15.039 1.00 94.00 74 VAL A N 1
ATOM 587 C CA . VAL A 1 74 ? -15.565 -7.112 13.598 1.00 94.00 74 VAL A CA 1
ATOM 588 C C . VAL A 1 74 ? -14.709 -5.864 13.379 1.00 94.00 74 VAL A C 1
ATOM 590 O O . VAL A 1 74 ? -14.942 -4.830 14.006 1.00 94.00 74 VAL A O 1
ATOM 593 N N . LEU A 1 75 ? -13.706 -5.962 12.503 1.00 96.88 75 LEU A N 1
ATOM 594 C CA . LEU A 1 75 ? -12.891 -4.817 12.100 1.00 96.88 75 LEU A CA 1
ATOM 595 C C . LEU A 1 75 ? -13.571 -4.105 10.933 1.00 96.88 75 LEU A C 1
ATOM 597 O O . LEU A 1 75 ? -13.792 -4.698 9.875 1.00 96.88 75 LEU A O 1
ATOM 601 N N . VAL A 1 76 ? -13.870 -2.827 11.115 1.00 96.19 76 VAL A N 1
ATOM 602 C CA . VAL A 1 76 ? -14.366 -1.970 10.043 1.00 96.19 76 VAL A CA 1
ATOM 603 C C . VAL A 1 76 ? -13.163 -1.413 9.291 1.00 96.19 76 VAL A C 1
ATOM 605 O O . VAL A 1 76 ? -12.266 -0.814 9.885 1.00 96.19 76 VAL A O 1
ATOM 608 N N . LEU A 1 77 ? -13.123 -1.642 7.983 1.00 97.31 77 LEU A N 1
ATOM 609 C CA . LEU A 1 77 ? -12.024 -1.219 7.126 1.00 97.31 77 LEU A CA 1
ATOM 610 C C . LEU A 1 77 ? -12.143 0.289 6.821 1.00 97.31 77 LEU A C 1
ATOM 612 O O . LEU A 1 77 ? -13.178 0.714 6.297 1.00 97.31 77 LEU A O 1
ATOM 616 N N . PRO A 1 78 ? -11.126 1.119 7.136 1.00 95.31 78 PRO A N 1
ATOM 617 C CA . PRO A 1 78 ? -11.199 2.559 6.907 1.00 95.31 78 PRO A CA 1
ATOM 618 C C . PRO A 1 78 ? -11.132 2.881 5.406 1.00 95.31 78 PRO A C 1
ATOM 620 O O . PRO A 1 78 ? -10.181 2.444 4.750 1.00 95.31 78 PRO A O 1
ATOM 623 N N . PRO A 1 79 ? -12.087 3.646 4.841 1.00 93.88 79 PRO A N 1
ATOM 624 C CA . PRO A 1 79 ? -12.095 3.963 3.416 1.00 93.88 79 PRO A CA 1
ATOM 625 C C . PRO A 1 79 ? -10.863 4.760 2.995 1.00 93.88 79 PRO A C 1
ATOM 627 O O . PRO A 1 79 ? -10.475 5.729 3.649 1.00 93.88 79 PRO A O 1
ATOM 630 N N . TRP A 1 80 ? -10.272 4.405 1.859 1.00 90.94 80 TRP A N 1
ATOM 631 C CA . TRP A 1 80 ? -9.081 5.082 1.367 1.00 90.94 80 TRP A CA 1
ATOM 632 C C . TRP A 1 80 ? -9.410 6.461 0.781 1.00 90.94 80 TRP A C 1
ATOM 634 O O . TRP A 1 80 ? -10.459 6.686 0.165 1.00 90.94 80 TRP A O 1
ATOM 644 N N . GLY A 1 81 ? -8.480 7.401 0.935 1.00 82.56 81 GLY A N 1
ATOM 645 C CA . GLY A 1 81 ? -8.571 8.728 0.338 1.00 82.56 81 GLY A CA 1
ATOM 646 C C . GLY A 1 81 ? -7.606 9.730 0.955 1.00 82.56 81 GLY A C 1
ATOM 647 O O . GLY A 1 81 ? -6.996 9.455 1.984 1.00 82.56 81 GLY A O 1
ATOM 648 N N . ARG A 1 82 ? -7.491 10.908 0.327 1.00 67.75 82 ARG A N 1
ATOM 649 C CA . ARG A 1 82 ? -6.713 12.072 0.818 1.00 67.75 82 ARG A CA 1
ATOM 650 C C . ARG A 1 82 ? -5.226 11.808 1.136 1.00 67.75 82 ARG A C 1
ATOM 652 O O . ARG A 1 82 ? -4.600 12.629 1.799 1.00 67.75 82 ARG A O 1
ATOM 659 N N . LEU A 1 83 ? -4.653 10.698 0.670 1.00 73.25 83 LEU A N 1
ATOM 660 C CA . LEU A 1 83 ? -3.257 10.350 0.942 1.00 73.25 83 LEU A CA 1
ATOM 661 C C . LEU A 1 83 ? -2.316 11.342 0.251 1.00 73.25 83 LEU A C 1
ATOM 663 O O . LEU A 1 83 ? -2.505 11.653 -0.921 1.00 73.25 83 LEU A O 1
ATOM 667 N N . TYR A 1 84 ? -1.262 11.784 0.939 1.00 62.62 84 TYR A N 1
ATOM 668 C CA . TYR 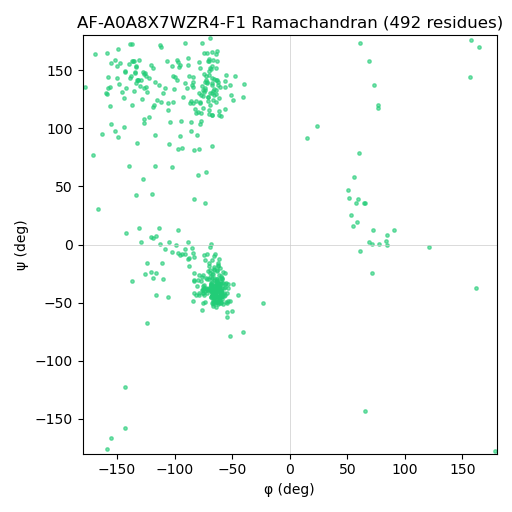A 1 84 ? -0.374 12.853 0.455 1.00 62.62 84 TYR A CA 1
ATOM 669 C C . TYR A 1 84 ? 0.294 12.572 -0.911 1.00 62.62 84 TYR A C 1
ATOM 671 O O . TYR A 1 84 ? 0.665 13.505 -1.623 1.00 62.62 84 TYR A O 1
ATOM 679 N N . HIS A 1 85 ? 0.431 11.301 -1.306 1.00 64.69 85 HIS A N 1
ATOM 680 C CA . HIS A 1 85 ? 0.978 10.892 -2.609 1.00 64.69 85 HIS A CA 1
ATOM 681 C C . HIS A 1 85 ? -0.081 10.613 -3.687 1.00 64.69 85 HIS A C 1
ATOM 683 O O . HIS A 1 85 ? 0.293 10.416 -4.841 1.00 64.69 85 HIS A O 1
ATOM 689 N N . TRP A 1 86 ? -1.371 10.585 -3.338 1.00 74.31 86 TRP A N 1
ATOM 690 C CA . TRP A 1 86 ? -2.468 10.442 -4.299 1.00 74.31 86 TRP A CA 1
ATOM 691 C C . TRP A 1 86 ? -2.781 11.815 -4.887 1.00 74.31 86 TRP A C 1
ATOM 693 O O . TRP A 1 86 ? -3.616 12.572 -4.392 1.00 74.31 86 TRP A O 1
ATOM 703 N N . GLN A 1 87 ? -1.958 12.167 -5.872 1.00 59.50 87 GLN A N 1
ATOM 704 C CA . GLN A 1 87 ? -1.792 13.512 -6.411 1.00 59.50 87 GLN A CA 1
ATOM 705 C C . GLN A 1 87 ? -2.301 13.645 -7.848 1.00 59.50 87 GLN A C 1
ATOM 707 O O . GLN A 1 87 ? -2.182 14.736 -8.404 1.00 59.50 87 GLN A O 1
ATOM 712 N N . THR A 1 88 ? -2.830 12.579 -8.463 1.00 65.56 88 THR A N 1
ATOM 713 C CA . THR A 1 88 ? -3.340 12.660 -9.838 1.00 65.56 88 THR A CA 1
ATOM 714 C C . THR A 1 88 ? -4.489 13.675 -9.899 1.00 65.56 88 THR A C 1
ATOM 716 O O . THR A 1 88 ? -5.515 13.473 -9.239 1.00 65.56 88 THR A O 1
ATOM 719 N N . PRO A 1 89 ? -4.321 14.799 -10.627 1.00 59.69 89 PRO A N 1
ATOM 720 C CA . PRO A 1 89 ? -5.271 15.901 -10.595 1.00 59.69 89 PRO A CA 1
ATOM 721 C C . PRO A 1 89 ? -6.587 15.528 -11.283 1.00 59.69 89 PRO A C 1
ATOM 723 O O . PRO A 1 89 ? -6.653 14.618 -12.103 1.00 59.69 89 PRO A O 1
ATOM 726 N N . ASP A 1 90 ? -7.644 16.257 -10.925 1.00 64.50 90 ASP A N 1
ATOM 727 C CA . ASP A 1 90 ? -9.011 16.127 -11.449 1.00 64.50 90 ASP A CA 1
ATOM 728 C C . ASP A 1 90 ? -9.731 14.773 -11.230 1.00 64.50 90 ASP A C 1
ATOM 730 O O . ASP A 1 90 ? -10.940 14.709 -11.452 1.00 64.50 90 ASP A O 1
ATOM 734 N N . ILE A 1 91 ? -9.078 13.740 -10.679 1.00 70.88 91 ILE A N 1
ATOM 735 C CA . ILE A 1 91 ? -9.732 12.483 -10.266 1.00 70.88 91 ILE A CA 1
ATOM 736 C C . ILE A 1 91 ? -10.152 12.546 -8.789 1.00 70.88 91 ILE A C 1
ATOM 738 O O . ILE A 1 91 ? -9.348 12.793 -7.889 1.00 70.88 91 ILE A O 1
ATOM 742 N N . TYR A 1 92 ? -11.429 12.272 -8.512 1.00 75.56 92 TYR A N 1
ATOM 743 C CA . TYR A 1 92 ? -11.975 12.254 -7.151 1.00 75.56 92 TYR A CA 1
ATOM 744 C C . TYR A 1 92 ? -11.603 10.949 -6.421 1.00 75.56 92 TYR A C 1
ATOM 746 O O . TYR A 1 92 ? -12.177 9.892 -6.684 1.00 75.56 92 TYR A O 1
ATOM 754 N N . GLN A 1 93 ? -10.631 11.026 -5.505 1.00 80.25 93 GLN A N 1
ATOM 755 C CA . GLN A 1 93 ? -10.047 9.874 -4.800 1.00 80.25 93 GLN A CA 1
ATOM 756 C C . GLN A 1 93 ? -10.286 9.932 -3.279 1.00 80.25 93 GLN A C 1
ATOM 758 O O . GLN A 1 93 ? -9.360 10.131 -2.487 1.00 80.25 93 GLN A O 1
ATOM 763 N N . VAL A 1 94 ? -11.548 9.794 -2.854 1.00 84.44 94 VAL A N 1
ATOM 764 C CA . VAL A 1 94 ? -11.935 9.707 -1.432 1.00 84.44 94 VAL A CA 1
ATOM 765 C C . VAL A 1 94 ? -13.092 8.734 -1.207 1.00 84.44 94 VAL A C 1
ATOM 767 O O . VAL A 1 94 ? -13.981 8.636 -2.048 1.00 84.44 94 VAL A O 1
ATOM 770 N N . ARG A 1 95 ? -13.104 8.079 -0.036 1.00 86.75 95 ARG A N 1
ATOM 771 C CA . ARG A 1 95 ? -14.062 7.019 0.341 1.00 86.75 95 ARG A CA 1
ATOM 772 C C . ARG A 1 95 ? -14.042 5.815 -0.610 1.00 86.75 95 ARG A C 1
ATOM 774 O O . ARG A 1 95 ? -15.079 5.246 -0.924 1.00 86.75 95 ARG A O 1
ATOM 781 N N . ILE A 1 96 ? -12.847 5.442 -1.060 1.00 92.44 96 ILE A N 1
ATOM 782 C CA . ILE A 1 96 ? -12.627 4.251 -1.884 1.00 92.44 96 ILE A CA 1
ATOM 783 C C . ILE A 1 96 ? -12.665 3.012 -0.960 1.00 92.44 96 ILE A C 1
ATOM 785 O O . ILE A 1 96 ? -11.975 3.027 0.067 1.00 92.44 96 ILE A O 1
ATOM 789 N N . PRO A 1 97 ? -13.459 1.968 -1.262 1.00 95.88 97 PRO A N 1
ATOM 790 C CA . PRO A 1 97 ? -13.527 0.748 -0.454 1.00 95.88 97 PRO A CA 1
ATOM 791 C C . PRO A 1 97 ? -12.219 -0.055 -0.516 1.00 95.88 97 PRO A C 1
ATOM 793 O O . PRO A 1 97 ? -11.359 0.167 -1.369 1.00 95.88 97 PRO A O 1
ATOM 796 N N . TRP A 1 98 ? -12.047 -1.019 0.385 1.00 97.56 98 TRP A N 1
ATOM 797 C CA . TRP A 1 98 ? -10.914 -1.945 0.327 1.00 97.56 98 TRP A CA 1
ATOM 798 C C . TRP A 1 98 ? -11.032 -2.970 -0.800 1.00 97.56 98 TRP A C 1
ATOM 800 O O . TRP A 1 98 ? -9.995 -3.372 -1.325 1.00 97.56 98 TRP A O 1
ATOM 810 N N . GLY A 1 99 ? -12.247 -3.347 -1.209 1.00 96.88 99 GLY A N 1
ATOM 811 C CA . GLY A 1 99 ? -12.504 -4.273 -2.321 1.00 96.88 99 GLY A CA 1
ATOM 812 C C . GLY A 1 99 ? -11.894 -3.857 -3.669 1.00 96.88 99 GLY A C 1
ATOM 813 O O . GLY A 1 99 ? -11.570 -4.721 -4.486 1.00 96.88 99 GLY A O 1
ATOM 814 N N . ASP A 1 100 ? -11.653 -2.559 -3.876 1.00 95.75 100 ASP A N 1
ATOM 815 C CA . ASP A 1 100 ? -10.991 -2.033 -5.078 1.00 95.75 100 ASP A CA 1
ATOM 816 C C . ASP A 1 100 ? -9.489 -2.387 -5.111 1.00 95.75 100 ASP A C 1
ATOM 818 O O . ASP A 1 100 ? -8.884 -2.461 -6.178 1.00 95.75 100 ASP A O 1
ATOM 822 N N . PHE A 1 101 ? -8.876 -2.667 -3.953 1.00 95.94 101 PHE A N 1
ATOM 823 C CA . PHE A 1 101 ? -7.435 -2.919 -3.812 1.00 95.94 101 PHE A CA 1
ATOM 824 C C . PHE A 1 101 ? -7.091 -4.312 -3.270 1.00 95.94 101 PHE A C 1
ATOM 826 O O . PHE A 1 101 ? -6.031 -4.856 -3.597 1.00 95.94 101 PHE A O 1
ATOM 833 N N . PHE A 1 102 ? -7.963 -4.909 -2.457 1.00 96.88 102 PHE A N 1
ATOM 834 C CA . PHE A 1 102 ? -7.725 -6.152 -1.728 1.00 96.88 102 PHE A CA 1
ATOM 835 C C . PHE A 1 102 ? -8.901 -7.124 -1.826 1.00 96.88 102 PHE A C 1
ATOM 837 O O . PHE A 1 102 ? -10.066 -6.743 -1.870 1.00 96.88 102 PHE A O 1
ATOM 844 N N . ASP A 1 103 ? -8.580 -8.412 -1.816 1.00 96.19 103 ASP A N 1
ATOM 845 C CA . ASP A 1 103 ? -9.560 -9.491 -1.816 1.00 96.19 103 ASP A CA 1
ATOM 846 C C . ASP A 1 103 ? -10.174 -9.662 -0.411 1.00 96.19 103 ASP A C 1
ATOM 848 O O . ASP A 1 103 ? -9.523 -10.139 0.525 1.00 96.19 103 ASP A O 1
ATOM 852 N N . LEU A 1 104 ? -11.428 -9.226 -0.242 1.00 96.38 104 LEU A N 1
ATOM 853 C CA . LEU A 1 104 ? -12.102 -9.201 1.065 1.00 96.38 104 LEU A CA 1
ATOM 854 C C . LEU A 1 104 ? -12.380 -10.601 1.634 1.00 96.38 104 LEU A C 1
ATOM 856 O O . LEU A 1 104 ? -12.391 -10.765 2.856 1.00 96.38 104 LEU A O 1
ATOM 860 N N . ASP A 1 105 ? -12.566 -11.609 0.776 1.00 95.31 105 ASP A N 1
ATOM 861 C CA . ASP A 1 105 ? -12.685 -13.011 1.194 1.00 95.31 105 ASP A CA 1
ATOM 862 C C . ASP A 1 105 ? -11.360 -13.495 1.804 1.00 95.31 105 ASP A C 1
ATOM 864 O O . ASP A 1 105 ? -11.349 -14.049 2.906 1.00 95.31 105 ASP A O 1
ATOM 868 N N . SER A 1 106 ? -10.225 -13.210 1.155 1.00 94.69 106 SER A N 1
ATOM 869 C CA . SER A 1 106 ? -8.887 -13.505 1.683 1.00 94.69 106 SER A CA 1
ATOM 870 C C . SER A 1 106 ? -8.641 -12.848 3.040 1.00 94.69 106 SER A C 1
ATOM 872 O O . SER A 1 106 ? -8.159 -13.527 3.950 1.00 94.69 106 SER A O 1
ATOM 874 N N . LEU A 1 107 ? -9.013 -11.574 3.222 1.00 95.94 107 LEU A N 1
ATOM 875 C CA . LEU A 1 107 ? -8.931 -10.898 4.524 1.00 95.94 107 LEU A CA 1
ATOM 876 C C . LEU A 1 107 ? -9.806 -11.596 5.584 1.00 95.94 107 LEU A C 1
ATOM 878 O O . LEU A 1 107 ? -9.322 -11.871 6.688 1.00 95.94 107 LEU A O 1
ATOM 882 N N . ASN A 1 108 ? -11.043 -11.965 5.229 1.00 96.25 108 ASN A N 1
ATOM 883 C CA . ASN A 1 108 ? -11.989 -12.653 6.116 1.00 96.25 108 ASN A CA 1
ATOM 884 C C . ASN A 1 108 ? -11.556 -14.072 6.538 1.00 96.25 108 ASN A C 1
ATOM 886 O O . ASN A 1 108 ? -12.008 -14.571 7.572 1.00 96.25 108 ASN A O 1
ATOM 890 N N . MET A 1 109 ? -10.632 -14.717 5.814 1.00 94.69 109 MET A N 1
ATOM 891 C CA . MET A 1 109 ? -9.999 -15.968 6.267 1.00 94.69 109 MET A CA 1
ATOM 892 C C . MET A 1 109 ? -9.042 -15.772 7.461 1.00 94.69 109 MET A C 1
ATOM 894 O O . MET A 1 109 ? -8.673 -16.757 8.099 1.00 94.69 109 MET A O 1
ATOM 898 N N . ASN A 1 110 ? -8.615 -14.538 7.768 1.00 95.56 110 ASN A N 1
ATOM 899 C CA . ASN A 1 110 ? -7.675 -14.229 8.857 1.00 95.56 110 ASN A CA 1
ATOM 900 C C . ASN A 1 110 ? -8.352 -13.588 10.082 1.00 95.56 110 ASN A C 1
ATOM 902 O O . ASN A 1 110 ? -8.067 -13.989 11.210 1.00 95.56 110 ASN A O 1
ATOM 906 N N . ILE A 1 111 ? -9.233 -12.606 9.866 1.00 96.94 111 ILE A N 1
ATOM 907 C CA . ILE A 1 111 ? -10.069 -11.946 10.888 1.00 96.94 111 ILE A CA 1
ATOM 908 C C . ILE A 1 111 ? -11.389 -11.475 10.249 1.00 96.94 111 ILE A C 1
ATOM 910 O O . ILE A 1 111 ? -11.379 -11.194 9.056 1.00 96.94 111 ILE A O 1
ATOM 914 N N . PRO A 1 112 ? -12.505 -11.333 10.992 1.00 96.75 112 PRO A N 1
ATOM 915 C CA . PRO A 1 112 ? -13.734 -10.758 10.444 1.00 96.75 112 PRO A CA 1
ATOM 916 C C . PRO A 1 112 ? -13.523 -9.289 10.052 1.00 96.75 112 PRO A C 1
ATOM 918 O O . PRO A 1 112 ? -13.156 -8.475 10.906 1.00 96.75 112 PRO A O 1
ATOM 921 N N . VAL A 1 113 ? -13.765 -8.956 8.780 1.00 97.62 113 VAL A N 1
ATOM 922 C CA . VAL A 1 113 ? -13.660 -7.587 8.248 1.00 97.62 113 VAL A CA 1
ATOM 923 C C . VAL A 1 113 ? -14.889 -7.197 7.424 1.00 97.62 113 VAL A C 1
ATOM 925 O O . VAL A 1 113 ? -15.402 -8.014 6.655 1.00 97.62 113 VAL A O 1
ATOM 928 N N . ILE A 1 114 ? -15.322 -5.939 7.546 1.00 95.56 114 ILE A N 1
ATOM 929 C CA . ILE A 1 114 ? -16.380 -5.330 6.719 1.00 95.56 114 ILE A CA 1
ATOM 930 C C . ILE A 1 114 ? -15.966 -3.943 6.217 1.00 95.56 114 ILE A C 1
ATOM 932 O O . ILE A 1 114 ? -15.181 -3.249 6.858 1.00 95.56 114 ILE A O 1
ATOM 936 N N . GLU A 1 115 ? -16.524 -3.523 5.084 1.00 97.06 115 GLU A N 1
ATOM 937 C CA . GLU A 1 115 ? -16.391 -2.151 4.582 1.00 97.06 115 GLU A CA 1
ATOM 938 C C . GLU A 1 115 ? -17.158 -1.156 5.469 1.00 97.06 115 GLU A C 1
ATOM 940 O O . GLU A 1 115 ? -18.193 -1.485 6.053 1.00 97.06 115 GLU A O 1
ATOM 945 N N . TYR A 1 116 ? -16.700 0.095 5.522 1.00 92.56 116 TYR A N 1
ATOM 946 C CA . TYR A 1 116 ? -17.333 1.153 6.322 1.00 92.56 116 TYR A CA 1
ATOM 947 C C . TYR A 1 116 ? -18.803 1.432 5.956 1.00 92.56 116 TYR A C 1
ATOM 949 O O . TYR A 1 116 ? -19.630 1.638 6.841 1.00 92.56 116 TYR A O 1
ATOM 957 N N . GLU A 1 117 ? -19.162 1.372 4.672 1.00 89.94 117 GLU A N 1
ATOM 958 C CA . GLU A 1 117 ? -20.556 1.547 4.232 1.00 89.94 117 GLU A CA 1
ATOM 959 C C . GLU A 1 117 ? -21.451 0.362 4.669 1.00 89.94 117 GLU A C 1
ATOM 961 O O . GLU A 1 117 ? -22.638 0.549 4.939 1.00 89.94 117 GLU A O 1
ATOM 966 N N . HIS A 1 118 ? -20.892 -0.849 4.836 1.00 88.94 118 HIS A N 1
ATOM 967 C CA . HIS A 1 118 ? -21.616 -1.973 5.451 1.00 88.94 118 HIS A CA 1
ATOM 968 C C . HIS A 1 118 ? -21.790 -1.758 6.958 1.00 88.94 118 HIS A C 1
ATOM 970 O O . HIS A 1 118 ? -22.884 -1.968 7.473 1.00 88.94 118 HIS A O 1
ATOM 976 N N . PHE A 1 119 ? -20.760 -1.261 7.653 1.00 88.62 119 PHE A N 1
ATOM 977 C CA . PHE A 1 119 ? -20.883 -0.866 9.059 1.00 88.62 119 PHE A CA 1
ATOM 978 C C . PHE A 1 119 ? -21.995 0.179 9.264 1.00 88.62 119 PHE A C 1
ATOM 980 O O . PHE A 1 119 ? -22.803 0.021 10.178 1.00 88.62 119 PHE A O 1
ATOM 987 N N . ILE A 1 120 ? -22.101 1.198 8.401 1.00 86.44 120 ILE A N 1
ATOM 988 C CA . ILE A 1 120 ? -23.196 2.188 8.442 1.00 86.44 120 ILE A CA 1
ATOM 989 C C . ILE A 1 120 ? -24.564 1.502 8.297 1.00 86.44 120 ILE A C 1
ATOM 991 O O . ILE A 1 120 ? -25.491 1.817 9.045 1.00 86.44 120 ILE A O 1
ATOM 995 N N . ALA A 1 121 ? -24.694 0.558 7.361 1.00 85.50 121 ALA A N 1
ATOM 996 C CA . ALA A 1 121 ? -25.943 -0.162 7.122 1.00 85.50 121 ALA A CA 1
ATOM 997 C C . ALA A 1 121 ? -26.338 -1.106 8.278 1.00 85.50 121 ALA A C 1
ATOM 999 O O . ALA A 1 121 ? -27.519 -1.184 8.615 1.00 85.50 121 ALA A O 1
ATOM 1000 N N . GLU A 1 122 ? -25.378 -1.798 8.898 1.00 83.00 122 GLU A N 1
ATOM 1001 C CA . GLU A 1 122 ? -25.622 -2.768 9.980 1.00 83.00 122 GLU A CA 1
ATOM 1002 C C . GLU A 1 122 ? -25.815 -2.104 11.354 1.00 83.00 122 GLU A C 1
ATOM 1004 O O . GLU A 1 122 ? -26.648 -2.550 12.142 1.00 83.00 122 GLU A O 1
ATOM 1009 N N . SER A 1 123 ? -25.099 -1.011 11.643 1.00 76.75 123 SER A N 1
ATOM 1010 C CA . SER A 1 123 ? -25.222 -0.256 12.905 1.00 76.75 123 SER A CA 1
ATOM 1011 C C . SER A 1 123 ? -26.372 0.764 12.921 1.00 76.75 123 SER A C 1
ATOM 1013 O O . SER A 1 123 ? -26.712 1.301 13.977 1.00 76.75 123 SER A O 1
ATOM 1015 N N . GLY A 1 124 ? -26.990 1.034 11.766 1.00 73.81 124 GLY A N 1
ATOM 1016 C CA . GLY A 1 124 ? -28.084 1.999 11.614 1.00 73.81 124 GLY A CA 1
ATOM 1017 C C . GLY A 1 124 ? -27.643 3.458 11.427 1.00 73.81 124 GLY A C 1
ATOM 1018 O O . GLY A 1 124 ? -28.494 4.349 11.434 1.00 73.81 124 GLY A O 1
ATOM 1019 N N . GLY A 1 125 ? -26.346 3.723 11.250 1.00 75.00 125 GLY A N 1
ATOM 1020 C CA . GLY A 1 125 ? -25.814 5.029 10.854 1.00 75.00 125 GLY A CA 1
ATOM 1021 C C . GLY A 1 125 ? -24.342 5.247 11.240 1.00 75.00 125 GLY A C 1
ATOM 1022 O O . GLY A 1 125 ? -23.742 4.411 11.905 1.00 75.00 125 GLY A O 1
ATOM 1023 N N . PRO A 1 126 ? -23.729 6.377 10.847 1.00 76.94 126 PRO A N 1
ATOM 1024 C CA . PRO A 1 126 ? -22.298 6.640 11.037 1.00 76.94 126 PRO A CA 1
ATOM 1025 C C . PRO A 1 126 ? -21.951 7.106 12.471 1.00 76.94 126 PRO A C 1
ATOM 1027 O O . PRO A 1 126 ? -21.448 8.211 12.667 1.00 76.94 126 PRO A O 1
ATOM 1030 N N . PHE A 1 127 ? -22.236 6.293 13.495 1.00 74.81 127 PHE A N 1
ATOM 1031 C CA . PHE A 1 127 ? -22.152 6.690 14.912 1.00 74.81 127 PHE A CA 1
ATOM 1032 C C . PHE A 1 127 ? -21.016 5.960 15.674 1.00 74.81 127 PHE A C 1
ATOM 1034 O O . PHE A 1 127 ? -21.038 4.742 15.765 1.00 74.81 127 PHE A O 1
ATOM 1041 N N . ILE A 1 128 ? -20.054 6.681 16.288 1.00 75.75 128 ILE A N 1
ATOM 1042 C CA . ILE A 1 128 ? -18.737 6.149 16.760 1.00 75.75 128 ILE A CA 1
ATOM 1043 C C . ILE A 1 128 ? -18.450 6.456 18.270 1.00 75.75 128 ILE A C 1
ATOM 1045 O O . ILE A 1 128 ? -18.230 7.616 18.546 1.00 75.75 128 ILE A O 1
ATOM 1049 N N . GLU A 1 129 ? -18.487 5.484 19.219 1.00 72.81 129 GLU A N 1
ATOM 1050 C CA . GLU A 1 129 ? -18.792 5.506 20.695 1.00 72.81 129 GLU A CA 1
ATOM 1051 C C . GLU A 1 129 ? -17.768 6.170 21.566 1.00 72.81 129 GLU A C 1
ATOM 1053 O O . GLU A 1 129 ? -18.091 6.861 22.530 1.00 72.81 129 GLU A O 1
ATOM 1058 N N . GLN A 1 130 ? -16.534 5.935 21.194 1.00 81.44 130 GLN A N 1
ATOM 1059 C CA . GLN A 1 130 ? -15.401 6.330 21.968 1.00 81.44 130 GLN A CA 1
ATOM 1060 C C . GLN A 1 130 ? -14.291 6.454 20.944 1.00 81.44 130 GLN A C 1
ATOM 1062 O O . GLN A 1 130 ? -13.811 5.454 20.406 1.00 81.44 130 GLN A O 1
A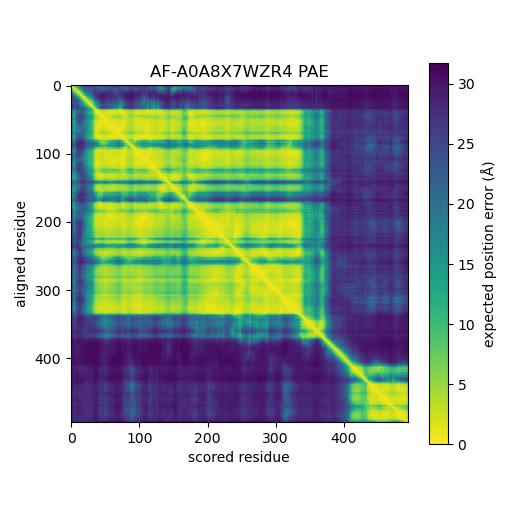TOM 1067 N N . VAL A 1 131 ? -13.977 7.699 20.597 1.00 84.38 131 VAL A N 1
ATOM 1068 C CA . VAL A 1 131 ? -12.822 8.019 19.766 1.00 84.38 131 VAL A CA 1
ATOM 1069 C C . VAL A 1 131 ? -11.643 8.132 20.720 1.00 84.38 131 VAL A C 1
ATOM 1071 O O . VAL A 1 131 ? -11.469 9.152 21.383 1.00 84.38 131 VAL A O 1
ATOM 1074 N N . TYR A 1 132 ? -10.864 7.061 20.826 1.00 87.81 132 TYR A N 1
ATOM 1075 C CA . TYR A 1 132 ? -9.584 7.094 21.516 1.00 87.81 132 TYR A CA 1
ATOM 1076 C C . TYR A 1 132 ? -8.530 7.574 20.520 1.00 87.81 132 TYR A C 1
ATOM 1078 O O . TYR A 1 132 ? -8.132 6.842 19.615 1.00 87.81 132 TYR A O 1
ATOM 1086 N N . VAL A 1 133 ? -8.091 8.820 20.671 1.00 89.19 133 VAL A N 1
ATOM 1087 C CA . VAL A 1 133 ? -6.954 9.342 19.909 1.00 89.19 133 VAL A CA 1
ATOM 1088 C C . VAL A 1 133 ? -5.676 8.888 20.607 1.00 89.19 133 VAL A C 1
ATOM 1090 O O . VAL A 1 133 ? -5.447 9.235 21.772 1.00 89.19 133 VAL A O 1
ATOM 1093 N N . LEU A 1 134 ? -4.865 8.080 19.919 1.00 90.69 134 LEU A N 1
ATOM 1094 C CA . LEU A 1 134 ? -3.598 7.598 20.457 1.00 90.69 134 LEU A CA 1
ATOM 1095 C C . LEU A 1 134 ? -2.562 8.732 20.459 1.00 90.69 134 LEU A C 1
ATOM 1097 O O . LEU A 1 134 ? -2.461 9.514 19.515 1.00 90.69 134 LEU A O 1
ATOM 1101 N N . GLN A 1 135 ? -1.767 8.813 21.523 1.00 88.94 135 GLN A N 1
ATOM 1102 C CA . GLN A 1 135 ? -0.684 9.788 21.656 1.00 88.94 135 GLN A CA 1
ATOM 1103 C C . GLN A 1 135 ? 0.482 9.211 22.464 1.00 88.94 135 GLN A C 1
ATOM 1105 O O . GLN A 1 135 ? 0.297 8.313 23.287 1.00 88.94 135 GLN A O 1
ATOM 1110 N N . ASN A 1 136 ? 1.685 9.748 22.271 1.00 90.50 136 ASN A N 1
ATOM 1111 C CA . ASN A 1 136 ? 2.822 9.426 23.133 1.00 90.50 136 ASN A CA 1
ATOM 1112 C C . ASN A 1 136 ? 2.598 9.953 24.562 1.00 90.50 136 ASN A C 1
ATOM 1114 O O . ASN A 1 136 ? 1.838 10.896 24.779 1.00 90.50 136 ASN A O 1
ATOM 1118 N N . TYR A 1 137 ? 3.305 9.379 25.535 1.00 89.12 137 TYR A N 1
ATOM 1119 C CA . TYR A 1 137 ? 3.424 9.972 26.868 1.00 89.12 137 TYR A CA 1
ATOM 1120 C C . TYR A 1 137 ? 4.153 11.321 26.761 1.00 89.12 137 TYR A C 1
ATOM 1122 O O . TYR A 1 137 ? 5.220 11.397 26.151 1.00 89.12 137 TYR A O 1
ATOM 1130 N N . ALA A 1 138 ? 3.590 12.383 27.347 1.00 88.94 138 ALA A N 1
ATOM 1131 C CA . ALA A 1 138 ? 4.153 13.738 27.280 1.00 88.94 138 ALA A CA 1
ATOM 1132 C C . ALA A 1 138 ? 5.506 13.842 28.007 1.00 88.94 138 ALA A C 1
ATOM 1134 O O . ALA A 1 138 ? 6.366 14.635 27.635 1.00 88.94 138 ALA A O 1
ATOM 1135 N N . GLU A 1 139 ? 5.693 13.004 29.025 1.00 88.50 139 GLU A N 1
ATOM 1136 C CA . GLU A 1 139 ? 6.939 12.802 29.761 1.00 88.50 139 GLU A CA 1
ATOM 1137 C C . GLU A 1 139 ? 8.002 11.982 28.992 1.00 88.50 139 GLU A C 1
ATOM 1139 O O . GLU A 1 139 ? 9.150 11.909 29.429 1.00 88.50 139 GLU A O 1
ATOM 1144 N N . GLY A 1 140 ? 7.651 11.383 27.846 1.00 86.69 140 GLY A N 1
ATOM 1145 C CA . GLY A 1 140 ? 8.539 10.523 27.060 1.00 86.69 140 GLY A CA 1
ATOM 1146 C C . GLY A 1 140 ? 8.936 9.234 27.793 1.00 86.69 140 GLY A C 1
ATOM 1147 O O . GLY A 1 140 ? 8.135 8.636 28.513 1.00 86.69 140 GLY A O 1
ATOM 1148 N N . TRP A 1 141 ? 10.182 8.796 27.599 1.00 81.12 141 TRP A N 1
ATOM 1149 C CA . TRP A 1 141 ? 10.817 7.740 28.392 1.00 81.12 141 TRP A CA 1
ATOM 1150 C C . TRP A 1 141 ? 12.271 8.114 28.705 1.00 81.12 141 TRP A C 1
ATOM 1152 O O . TRP A 1 141 ? 12.967 8.695 27.870 1.00 81.12 141 TRP A O 1
ATOM 1162 N N . THR A 1 142 ? 12.742 7.768 29.902 1.00 74.50 142 THR A N 1
ATOM 1163 C CA . THR A 1 142 ? 14.116 8.022 30.364 1.00 74.50 142 THR A CA 1
ATOM 1164 C C . THR A 1 142 ? 14.896 6.715 30.535 1.00 74.50 142 THR A C 1
ATOM 1166 O O . THR A 1 142 ? 14.349 5.617 30.414 1.00 74.50 142 THR A O 1
ATOM 1169 N N . ASP A 1 143 ? 16.205 6.829 30.777 1.00 67.69 143 ASP A N 1
ATOM 1170 C CA . ASP A 1 143 ? 17.057 5.762 31.335 1.00 67.69 143 ASP A CA 1
ATOM 1171 C C . ASP A 1 143 ? 17.111 4.437 30.543 1.00 67.69 143 ASP A C 1
ATOM 1173 O O . ASP A 1 143 ? 17.490 3.391 31.065 1.00 67.69 143 ASP A O 1
ATOM 1177 N N . GLY A 1 144 ? 16.741 4.470 29.258 1.00 70.25 144 GLY A N 1
ATOM 1178 C CA . GLY A 1 144 ? 16.799 3.327 28.339 1.00 70.25 144 GLY A CA 1
ATOM 1179 C C . GLY A 1 144 ? 15.760 2.223 28.584 1.00 70.25 144 GLY A C 1
ATOM 1180 O O . GLY A 1 144 ? 15.737 1.249 27.831 1.00 70.25 144 GLY A O 1
ATOM 1181 N N . LYS A 1 145 ? 14.882 2.356 29.588 1.00 75.50 145 LYS A N 1
ATOM 1182 C CA . LYS A 1 145 ? 13.843 1.365 29.903 1.00 75.50 145 LYS A CA 1
ATOM 1183 C C . LYS A 1 145 ? 12.511 1.740 29.243 1.00 75.50 145 LYS A C 1
ATOM 1185 O O . LYS A 1 145 ? 11.698 2.452 29.828 1.00 75.50 145 LYS A O 1
ATOM 1190 N N . TRP A 1 146 ? 12.263 1.208 28.048 1.00 83.06 146 TRP A N 1
ATOM 1191 C CA . TRP A 1 146 ? 10.920 1.221 27.455 1.00 83.06 146 TRP A CA 1
ATOM 1192 C C . TRP A 1 146 ? 9.978 0.262 28.207 1.00 83.06 146 TRP A C 1
ATOM 1194 O O . TRP A 1 146 ? 10.418 -0.752 28.756 1.00 83.06 146 TRP A O 1
ATOM 1204 N N . GLU A 1 147 ? 8.686 0.585 28.255 1.00 86.56 147 GLU A N 1
ATOM 1205 C CA . GLU A 1 147 ? 7.671 -0.142 29.022 1.00 86.56 147 GLU A CA 1
ATOM 1206 C C . GLU A 1 147 ? 6.327 -0.125 28.282 1.00 86.56 147 GLU A C 1
ATOM 1208 O O . GLU A 1 147 ? 5.872 0.934 27.852 1.00 86.56 147 GLU A O 1
ATOM 1213 N N . GLU A 1 148 ? 5.694 -1.293 28.154 1.00 86.12 148 GLU A N 1
ATOM 1214 C CA . GLU A 1 148 ? 4.383 -1.464 27.518 1.00 86.12 148 GLU A CA 1
ATOM 1215 C C . GLU A 1 148 ? 3.271 -1.073 28.507 1.00 86.12 148 GLU A C 1
ATOM 1217 O O . GLU A 1 148 ? 3.118 -1.711 29.551 1.00 86.12 148 GLU A O 1
ATOM 1222 N N . LYS A 1 149 ? 2.522 -0.001 28.216 1.00 87.50 149 LYS A N 1
ATOM 1223 C CA . LYS A 1 149 ? 1.455 0.520 29.090 1.00 87.50 149 LYS A CA 1
ATOM 1224 C C . LYS A 1 149 ? 0.433 1.384 28.349 1.00 87.50 149 LYS A C 1
ATOM 1226 O O . LYS A 1 149 ? 0.661 1.806 27.217 1.00 87.50 149 LYS A O 1
ATOM 1231 N N . VAL A 1 150 ? -0.697 1.606 29.021 1.00 89.88 150 VAL A N 1
ATOM 1232 C CA . VAL A 1 150 ? -1.872 2.343 28.547 1.00 89.88 150 VAL A CA 1
ATOM 1233 C C . VAL A 1 150 ? -2.500 3.124 29.697 1.00 89.88 150 VAL A C 1
ATOM 1235 O O . VAL A 1 150 ? -2.847 2.538 30.718 1.00 89.88 150 VAL A O 1
ATOM 1238 N N . ASP A 1 151 ? -2.680 4.431 29.507 1.00 91.50 151 ASP A N 1
ATOM 1239 C CA . ASP A 1 151 ? -3.380 5.332 30.429 1.00 91.50 151 ASP A CA 1
ATOM 1240 C C . ASP A 1 151 ? -4.344 6.241 29.650 1.00 91.50 151 ASP A C 1
ATOM 1242 O O . ASP A 1 151 ? -4.043 6.668 28.531 1.00 91.50 151 ASP A O 1
ATOM 1246 N N . GLU A 1 152 ? -5.465 6.625 30.267 1.00 91.50 152 GLU A N 1
ATOM 1247 C CA . GLU A 1 152 ? -6.210 7.808 29.825 1.00 91.50 152 GLU A CA 1
ATOM 1248 C C . GLU A 1 152 ? -5.459 9.071 30.274 1.00 91.50 152 GLU A C 1
ATOM 1250 O O . GLU A 1 152 ? -5.109 9.223 31.447 1.00 91.50 152 GLU A O 1
ATOM 1255 N N . ARG A 1 153 ? -5.192 9.992 29.344 1.00 90.62 153 ARG A N 1
ATOM 1256 C CA . ARG A 1 153 ? -4.436 11.228 29.598 1.00 90.62 153 ARG A CA 1
ATOM 1257 C C . ARG A 1 153 ? -5.126 12.439 28.947 1.00 90.62 153 ARG A C 1
ATOM 1259 O O . ARG A 1 153 ? -5.878 12.275 27.982 1.00 90.62 153 ARG A O 1
ATOM 1266 N N . PRO A 1 154 ? -4.862 13.670 29.429 1.00 89.94 154 PRO A N 1
ATOM 1267 C CA . PRO A 1 154 ? -5.208 14.883 28.693 1.00 89.94 154 PRO A CA 1
ATOM 1268 C C . PRO A 1 154 ? -4.572 14.865 27.299 1.00 89.94 154 PRO A C 1
ATOM 1270 O O . PRO A 1 154 ? -3.427 14.431 27.149 1.00 89.94 154 PRO A O 1
ATOM 1273 N N . CYS A 1 155 ? -5.299 15.331 26.288 1.00 85.69 155 CYS A N 1
ATOM 1274 C CA . CYS A 1 155 ? -4.784 15.418 24.925 1.00 85.69 155 CYS A CA 1
ATOM 1275 C C . CYS A 1 155 ? -3.653 16.457 24.822 1.00 85.69 155 CYS A C 1
ATOM 1277 O O . CYS A 1 155 ? -3.786 17.571 25.328 1.00 85.69 155 CYS A O 1
ATOM 1279 N N . ILE A 1 156 ? -2.539 16.076 24.191 1.00 86.81 156 ILE A N 1
ATOM 1280 C CA . ILE A 1 156 ? -1.344 16.921 24.015 1.00 86.81 156 ILE A CA 1
ATOM 1281 C C . ILE A 1 156 ? -1.556 17.929 22.879 1.00 86.81 156 ILE A C 1
ATOM 1283 O O . ILE A 1 156 ? -1.221 19.105 23.010 1.00 86.81 156 ILE A O 1
ATOM 1287 N N . GLU A 1 157 ? -2.128 17.465 21.767 1.00 81.88 157 GLU A N 1
ATOM 1288 C CA . GLU A 1 157 ? -2.526 18.289 20.624 1.00 81.88 157 GLU A CA 1
ATOM 1289 C C . GLU A 1 157 ? -4.021 18.637 20.724 1.00 81.88 157 GLU A C 1
ATOM 1291 O O . GLU A 1 157 ? -4.812 17.893 21.310 1.00 81.88 157 GLU A O 1
ATOM 1296 N N . GLN A 1 158 ? -4.432 19.766 20.138 1.00 77.12 158 GLN A N 1
ATOM 1297 C CA . GLN A 1 158 ? -5.850 20.122 20.062 1.00 77.12 158 GLN A CA 1
ATOM 1298 C C . GLN A 1 158 ? -6.588 19.135 19.145 1.00 77.12 158 GLN A C 1
ATOM 1300 O O . GLN A 1 158 ? -6.236 18.982 17.975 1.00 77.12 158 GLN A O 1
ATOM 1305 N N . LEU A 1 159 ? -7.645 18.504 19.662 1.00 73.75 159 LEU A N 1
ATOM 1306 C CA . LEU A 1 159 ? -8.476 17.581 18.893 1.00 73.75 159 LEU A CA 1
ATOM 1307 C C . LEU A 1 159 ? -9.128 18.272 17.686 1.00 73.75 159 LEU A C 1
ATOM 1309 O O . LEU A 1 159 ? -9.714 19.347 17.808 1.00 73.75 159 LEU A O 1
ATOM 1313 N N . MET A 1 160 ? -9.098 17.600 16.530 1.00 68.25 160 MET A N 1
ATOM 1314 C CA . MET A 1 160 ? -9.891 17.993 15.354 1.00 68.25 160 MET A CA 1
ATOM 1315 C C . MET A 1 160 ? -11.330 17.449 15.388 1.00 68.25 160 MET A C 1
ATOM 1317 O O . MET A 1 160 ? -12.154 17.820 14.551 1.00 68.25 160 MET A O 1
ATOM 1321 N N . TYR A 1 161 ? -11.651 16.590 16.359 1.00 69.00 161 TYR A N 1
ATOM 1322 C CA . TYR A 1 161 ? -13.004 16.093 16.597 1.00 69.00 161 TYR A CA 1
ATOM 1323 C C . TYR A 1 161 ? -13.802 17.081 17.443 1.00 69.00 161 TYR A C 1
ATOM 1325 O O . TYR A 1 161 ? -13.306 17.624 18.426 1.00 69.00 161 TYR A O 1
ATOM 1333 N N . SER A 1 162 ? -15.074 17.258 17.100 1.00 63.06 162 SER A N 1
ATOM 1334 C CA . SER A 1 162 ? -16.050 17.947 17.943 1.00 63.06 162 SER A CA 1
ATOM 1335 C C . SER A 1 162 ? -17.321 17.110 18.007 1.00 63.06 162 SER A C 1
ATOM 1337 O O . SER A 1 162 ? -17.708 16.485 17.018 1.00 63.06 162 SER A O 1
ATOM 1339 N N . LYS A 1 163 ? -17.959 17.070 19.181 1.00 63.91 163 LYS A N 1
ATOM 1340 C CA . LYS A 1 163 ? -19.241 16.377 19.339 1.00 63.91 163 LYS A CA 1
ATOM 1341 C C . LYS A 1 163 ? -20.316 17.079 18.517 1.00 63.91 163 LYS A C 1
ATOM 1343 O O . LYS A 1 163 ? -20.357 18.308 18.450 1.00 63.91 163 LYS A O 1
ATOM 1348 N N . ASP A 1 164 ? -21.205 16.290 17.924 1.00 57.97 164 ASP A N 1
ATOM 1349 C CA . ASP A 1 164 ? -22.357 16.824 17.210 1.00 57.97 164 ASP A CA 1
ATOM 1350 C C . ASP A 1 164 ? -23.379 17.477 18.165 1.00 57.97 164 ASP A C 1
ATOM 1352 O O . ASP A 1 164 ? -23.246 17.466 19.393 1.00 57.97 164 ASP A O 1
ATOM 1356 N N . LYS A 1 165 ? -24.452 18.040 17.598 1.00 61.91 165 LYS A N 1
ATOM 1357 C CA . LYS A 1 165 ? -25.531 18.692 18.366 1.00 61.91 165 LYS A CA 1
ATOM 1358 C C . LYS A 1 165 ? -26.329 17.737 19.267 1.00 61.91 165 LYS A C 1
ATOM 1360 O O . LYS A 1 165 ? -27.187 18.205 20.011 1.00 61.91 165 LYS A O 1
ATOM 1365 N N . GLN A 1 166 ? -26.103 16.431 19.167 1.00 62.53 166 GLN A N 1
ATOM 1366 C CA . GLN A 1 166 ? -26.771 15.385 19.943 1.00 62.53 166 GLN A CA 1
ATOM 1367 C C . GLN A 1 166 ? -25.815 14.766 20.984 1.00 62.53 166 GLN A C 1
ATOM 1369 O O . GLN A 1 166 ? -26.246 13.981 21.827 1.00 62.53 166 GLN A O 1
ATOM 1374 N N . GLY A 1 167 ? -24.540 15.178 20.985 1.00 59.88 167 GLY A N 1
ATOM 1375 C CA . GLY A 1 167 ? -23.506 14.737 21.919 1.00 59.88 167 GLY A CA 1
ATOM 1376 C C . GLY A 1 167 ? -23.028 13.306 21.678 1.00 59.88 167 GLY A C 1
ATOM 1377 O O . GLY A 1 167 ? -22.374 12.743 22.563 1.00 59.88 167 GLY A O 1
ATOM 1378 N N . TYR A 1 168 ? -23.385 12.713 20.533 1.00 52.88 168 TYR A N 1
ATOM 1379 C CA . TYR A 1 168 ? -23.331 11.272 20.320 1.00 52.88 168 TYR A CA 1
ATOM 1380 C C . TYR A 1 168 ? -22.070 10.761 19.650 1.00 52.88 168 TYR A C 1
ATOM 1382 O O . TYR A 1 168 ? -21.411 11.426 18.861 1.00 52.88 168 TYR A O 1
ATOM 1390 N N . TYR A 1 169 ? -21.844 9.498 19.979 1.00 53.06 169 TYR A N 1
ATOM 1391 C CA . TYR A 1 169 ? -20.770 8.606 19.612 1.00 53.06 169 TYR A CA 1
ATOM 1392 C C . TYR A 1 169 ? -21.373 7.178 19.882 1.00 53.06 169 TYR A C 1
ATOM 1394 O O . TYR A 1 169 ? -21.919 7.027 20.976 1.00 53.06 169 TYR A O 1
ATOM 1402 N N . ARG A 1 170 ? -21.340 6.144 18.978 1.00 48.47 170 ARG A N 1
ATOM 1403 C CA . ARG A 1 170 ? -21.825 4.720 19.214 1.00 48.47 170 ARG A CA 1
ATOM 1404 C C . ARG A 1 170 ? -21.107 3.413 18.652 1.00 48.47 170 ARG A C 1
ATOM 1406 O O . ARG A 1 170 ? -21.644 2.331 18.850 1.00 48.47 170 ARG A O 1
ATOM 1413 N N . SER A 1 171 ? -19.894 3.420 18.071 1.00 53.94 171 SER A N 1
ATOM 1414 C CA . SER A 1 171 ? -18.909 2.284 17.983 1.00 53.94 171 SER A CA 1
ATOM 1415 C C . SER A 1 171 ? -17.419 2.665 18.244 1.00 53.94 171 SER A C 1
ATOM 1417 O O . SER A 1 171 ? -17.009 3.739 17.823 1.00 53.94 171 SER A O 1
ATOM 1419 N N . VAL A 1 172 ? -16.551 1.845 18.856 1.00 64.75 172 VAL A N 1
ATOM 1420 C CA . VAL A 1 172 ? -15.163 2.271 19.225 1.00 64.75 172 VAL A CA 1
ATOM 1421 C C . VAL A 1 172 ? -14.255 2.577 18.016 1.00 64.75 172 VAL A C 1
ATOM 1423 O O . VAL A 1 172 ? -14.156 1.768 17.095 1.00 64.75 172 VAL A O 1
ATOM 1426 N N . MET A 1 173 ? -13.527 3.704 18.051 1.00 83.19 173 MET A N 1
ATOM 1427 C CA . MET A 1 173 ? -12.522 4.100 17.048 1.00 83.19 173 MET A CA 1
ATOM 1428 C C . MET A 1 173 ? -11.166 4.427 17.684 1.00 83.19 173 MET A C 1
ATOM 1430 O O . MET A 1 173 ? -11.110 5.182 18.653 1.00 83.19 173 MET A O 1
ATOM 1434 N N . LEU A 1 174 ? -10.078 3.914 17.097 1.00 84.19 174 LEU A N 1
ATOM 1435 C CA . LEU A 1 174 ? -8.701 4.303 17.427 1.00 84.19 174 LEU A CA 1
ATOM 1436 C C . LEU A 1 174 ? -8.126 5.226 16.338 1.00 84.19 174 LEU A C 1
ATOM 1438 O O . LEU A 1 174 ? -7.789 4.759 15.252 1.00 84.19 174 LEU A O 1
ATOM 1442 N N . ASP A 1 175 ? -8.009 6.524 16.607 1.00 87.06 175 ASP A N 1
ATOM 1443 C CA . ASP A 1 175 ? -7.281 7.448 15.719 1.00 87.06 175 ASP A CA 1
ATOM 1444 C C . ASP A 1 175 ? -5.793 7.490 16.094 1.00 87.06 175 ASP A C 1
ATOM 1446 O O . ASP A 1 175 ? -5.453 7.261 17.251 1.00 87.06 175 ASP A O 1
ATOM 1450 N N . ARG A 1 176 ? -4.906 7.822 15.150 1.00 87.12 176 ARG A N 1
ATOM 1451 C CA . ARG A 1 176 ? -3.437 7.802 15.306 1.00 87.12 176 ARG A CA 1
ATOM 1452 C C . ARG A 1 176 ? -2.881 6.393 15.550 1.00 87.12 176 ARG A C 1
ATOM 1454 O O . ARG A 1 176 ? -1.913 6.193 16.295 1.00 87.12 176 ARG A O 1
ATOM 1461 N N . ALA A 1 177 ? -3.491 5.393 14.906 1.00 93.12 177 ALA A N 1
ATOM 1462 C CA . ALA A 1 177 ? -3.156 3.976 15.059 1.00 93.12 177 ALA A CA 1
ATOM 1463 C C . ALA A 1 177 ? -1.707 3.613 14.656 1.00 93.12 177 ALA A C 1
ATOM 1465 O O . ALA A 1 177 ? -1.230 2.536 15.019 1.00 93.12 177 ALA A O 1
ATOM 1466 N N . GLU A 1 178 ? -0.964 4.503 13.980 1.00 87.88 178 GLU A N 1
ATOM 1467 C CA . GLU A 1 178 ? 0.486 4.356 13.777 1.00 87.88 178 GLU A CA 1
ATOM 1468 C C . GLU A 1 178 ? 1.302 4.318 15.080 1.00 87.88 178 GLU A C 1
ATOM 1470 O O . GLU A 1 178 ? 2.416 3.795 15.072 1.00 87.88 178 GLU A O 1
ATOM 1475 N N . THR A 1 179 ? 0.740 4.824 16.185 1.00 87.88 179 THR A N 1
ATOM 1476 C CA . THR A 1 179 ? 1.348 4.815 17.529 1.00 87.88 179 THR A CA 1
ATOM 1477 C C . THR A 1 179 ? 1.484 3.394 18.099 1.00 87.88 179 THR A C 1
ATOM 1479 O O . THR A 1 179 ? 2.361 3.138 18.921 1.00 87.88 179 THR A O 1
ATOM 1482 N N . LEU A 1 180 ? 0.647 2.444 17.660 1.00 88.19 180 LEU A N 1
ATOM 1483 C CA . LEU A 1 180 ? 0.752 1.035 18.061 1.00 88.19 180 LEU A CA 1
ATOM 1484 C C . LEU A 1 180 ? 1.971 0.380 17.402 1.00 88.19 180 LEU A C 1
ATOM 1486 O O . LEU A 1 180 ? 2.193 0.570 16.209 1.00 88.19 180 LEU A O 1
ATOM 1490 N N . LEU A 1 181 ? 2.706 -0.467 18.124 1.00 85.69 181 LEU A N 1
ATOM 1491 C CA . LEU A 1 181 ? 3.753 -1.321 17.546 1.00 85.69 181 LEU A CA 1
ATOM 1492 C C . LEU A 1 181 ? 3.197 -2.696 17.117 1.00 85.69 181 LEU A C 1
ATOM 1494 O O . LEU A 1 181 ? 2.035 -3.027 17.356 1.00 85.69 181 LEU A O 1
ATOM 1498 N N . HIS A 1 182 ? 4.023 -3.505 16.448 1.00 81.38 182 HIS A N 1
ATOM 1499 C CA . HIS A 1 182 ? 3.717 -4.921 16.195 1.00 81.38 182 HIS A CA 1
ATOM 1500 C C . HIS A 1 182 ? 3.994 -5.755 17.452 1.00 81.38 182 HIS A C 1
ATOM 1502 O O . HIS A 1 182 ? 5.103 -5.690 17.967 1.00 81.38 182 HIS A O 1
ATOM 1508 N N . ASP A 1 183 ? 3.036 -6.589 17.873 1.00 80.94 183 ASP A N 1
ATOM 1509 C CA . ASP A 1 183 ? 3.164 -7.531 19.009 1.00 80.94 183 ASP A CA 1
ATOM 1510 C C . ASP A 1 183 ? 4.385 -8.459 18.857 1.00 80.94 183 ASP A C 1
ATOM 1512 O O . ASP A 1 183 ? 5.327 -8.374 19.636 1.00 80.94 183 ASP A O 1
ATOM 1516 N N . HIS A 1 184 ? 4.418 -9.286 17.802 1.00 77.56 184 HIS A N 1
ATOM 1517 C CA . HIS A 1 184 ? 5.590 -10.099 17.438 1.00 77.56 184 HIS A CA 1
ATOM 1518 C C . HIS A 1 184 ? 5.878 -9.964 15.938 1.00 77.56 184 HIS A C 1
ATOM 1520 O O . HIS A 1 184 ? 5.385 -10.746 15.117 1.00 77.56 184 HIS A O 1
ATOM 1526 N N . TYR A 1 185 ? 6.665 -8.951 15.560 1.00 73.12 185 TYR A N 1
ATOM 1527 C CA . TYR A 1 185 ? 7.049 -8.715 14.162 1.00 73.12 185 TYR A CA 1
ATOM 1528 C C . TYR A 1 185 ? 7.740 -9.944 13.544 1.00 73.12 185 TYR A C 1
ATOM 1530 O O . TYR A 1 185 ? 8.573 -10.599 14.170 1.00 73.12 185 TYR A O 1
ATOM 1538 N N . GLY A 1 186 ? 7.362 -10.297 12.312 1.00 72.38 186 GLY A N 1
ATOM 1539 C CA . GLY A 1 186 ? 7.897 -11.470 11.613 1.00 72.38 186 GLY A CA 1
ATOM 1540 C C . GLY A 1 186 ? 7.485 -12.839 12.186 1.00 72.38 186 GLY A C 1
ATOM 1541 O O . GLY A 1 186 ? 7.917 -13.862 11.649 1.00 72.38 186 GLY A O 1
ATOM 1542 N N . ALA A 1 187 ? 6.646 -12.900 13.228 1.00 75.62 187 ALA A N 1
ATOM 1543 C CA . ALA A 1 187 ? 6.086 -14.153 13.736 1.00 75.62 187 ALA A CA 1
ATOM 1544 C C . ALA A 1 187 ? 4.951 -14.694 12.842 1.00 75.62 187 ALA A C 1
ATOM 1546 O O . ALA A 1 187 ? 4.499 -14.041 11.899 1.00 75.62 187 ALA A O 1
ATOM 1547 N N . LYS A 1 188 ? 4.456 -15.902 13.148 1.00 83.19 188 LYS A N 1
ATOM 1548 C CA . LYS A 1 188 ? 3.394 -16.570 12.371 1.00 83.19 188 LYS A CA 1
ATOM 1549 C C . LYS A 1 188 ? 2.164 -15.676 12.168 1.00 83.19 188 LYS A C 1
ATOM 1551 O O . LYS A 1 188 ? 1.690 -15.556 11.045 1.00 83.19 188 LYS A O 1
ATOM 1556 N N . ASP A 1 189 ? 1.653 -15.050 13.225 1.00 84.38 189 ASP A N 1
ATOM 1557 C CA . ASP A 1 189 ? 0.381 -14.321 13.143 1.00 84.38 189 ASP A CA 1
ATOM 1558 C C . ASP A 1 189 ? 0.510 -12.970 12.414 1.00 84.38 189 ASP A C 1
ATOM 1560 O O . ASP A 1 189 ? -0.459 -12.554 11.772 1.00 84.38 189 ASP A O 1
ATOM 1564 N N . TYR A 1 190 ? 1.709 -12.364 12.416 1.00 83.38 190 TYR A N 1
ATOM 1565 C CA . TYR A 1 190 ? 2.097 -11.279 11.504 1.00 83.38 190 TYR A CA 1
ATOM 1566 C C . TYR A 1 190 ? 2.071 -11.774 10.050 1.00 83.38 190 TYR A C 1
ATOM 1568 O O . TYR A 1 190 ? 1.411 -11.174 9.202 1.00 83.38 190 TYR A O 1
ATOM 1576 N N . TRP A 1 191 ? 2.726 -12.906 9.757 1.00 82.31 191 TRP A N 1
ATOM 1577 C CA . TRP A 1 191 ? 2.799 -13.450 8.397 1.00 82.31 191 TRP A CA 1
ATOM 1578 C C . TRP A 1 191 ? 1.454 -13.916 7.848 1.00 82.31 191 TRP A C 1
ATOM 1580 O O . TRP A 1 191 ? 1.205 -13.722 6.663 1.00 82.31 191 TRP A O 1
ATOM 1590 N N . ASP A 1 192 ? 0.575 -14.490 8.666 1.00 87.31 192 ASP A N 1
ATOM 1591 C CA . ASP A 1 192 ? -0.763 -14.891 8.226 1.00 87.31 192 ASP A CA 1
ATOM 1592 C C . ASP A 1 192 ? -1.627 -13.674 7.884 1.00 87.31 192 ASP A C 1
ATOM 1594 O O . ASP A 1 192 ? -2.224 -13.643 6.810 1.00 87.31 192 ASP A O 1
ATOM 1598 N N . THR A 1 193 ? -1.595 -12.616 8.702 1.00 89.88 193 THR A N 1
ATOM 1599 C CA . THR A 1 193 ? -2.245 -11.347 8.340 1.00 89.88 193 THR A CA 1
ATOM 1600 C C . THR A 1 193 ? -1.613 -10.728 7.088 1.00 89.88 193 THR A C 1
ATOM 1602 O O . THR A 1 193 ? -2.315 -10.307 6.173 1.00 89.88 193 THR A O 1
ATOM 1605 N N . ARG A 1 194 ? -0.279 -10.710 6.977 1.00 86.81 194 ARG A N 1
ATOM 1606 C CA . ARG A 1 194 ? 0.402 -10.184 5.785 1.00 86.81 194 ARG A CA 1
ATOM 1607 C C . ARG A 1 194 ? 0.079 -10.997 4.525 1.00 86.81 194 ARG A C 1
ATOM 1609 O O . ARG A 1 194 ? 0.059 -10.420 3.438 1.00 86.81 194 ARG A O 1
ATOM 1616 N N . ARG A 1 195 ? -0.173 -12.306 4.646 1.00 87.25 195 ARG A N 1
ATOM 1617 C CA . ARG A 1 195 ? -0.589 -13.199 3.548 1.00 87.25 195 ARG A CA 1
ATOM 1618 C C . ARG A 1 195 ? -2.064 -13.048 3.182 1.00 87.25 195 ARG A C 1
ATOM 1620 O O . ARG A 1 195 ? -2.373 -13.209 2.007 1.00 87.25 195 ARG A O 1
ATOM 1627 N N . SER A 1 196 ? -2.938 -12.710 4.133 1.00 93.25 196 SER A N 1
ATOM 1628 C CA . SER A 1 196 ? -4.361 -12.467 3.862 1.00 93.25 196 SER A CA 1
ATOM 1629 C C . SER A 1 196 ? -4.609 -11.192 3.053 1.00 93.25 196 SER A C 1
ATOM 1631 O O . SER A 1 196 ? -5.632 -11.088 2.386 1.00 93.25 196 SER A O 1
ATOM 1633 N N . MET A 1 197 ? -3.664 -10.241 3.059 1.00 92.12 197 MET A N 1
ATOM 1634 C CA . MET A 1 197 ? -3.658 -9.054 2.188 1.00 92.12 197 MET A CA 1
ATOM 1635 C C . MET A 1 197 ? -3.314 -9.407 0.728 1.00 92.12 197 MET A C 1
ATOM 1637 O O . MET A 1 197 ? -2.291 -8.978 0.182 1.00 92.12 197 MET A O 1
ATOM 1641 N N . VAL A 1 198 ? -4.169 -10.217 0.107 1.00 92.56 198 VAL A N 1
ATOM 1642 C CA . VAL A 1 198 ? -4.175 -10.524 -1.327 1.00 92.56 198 VAL A CA 1
ATOM 1643 C C . VAL A 1 198 ? -4.706 -9.314 -2.095 1.00 92.56 198 VAL A C 1
ATOM 1645 O O . VAL A 1 198 ? -5.713 -8.733 -1.701 1.00 92.56 198 VAL A O 1
ATOM 1648 N N . PHE A 1 199 ? -4.048 -8.929 -3.190 1.00 94.50 199 PHE A N 1
ATOM 1649 C CA . PHE A 1 199 ? -4.529 -7.847 -4.054 1.00 94.50 199 PHE A CA 1
ATOM 1650 C C . PHE A 1 199 ? -5.785 -8.252 -4.838 1.00 94.50 199 PHE A C 1
ATOM 1652 O O . PHE A 1 199 ? -5.914 -9.408 -5.261 1.00 94.50 199 PHE A O 1
ATOM 1659 N N . ALA A 1 200 ? -6.674 -7.283 -5.069 1.00 95.12 200 ALA A N 1
ATOM 1660 C CA . ALA A 1 200 ? -7.905 -7.464 -5.831 1.00 95.12 200 ALA A CA 1
ATOM 1661 C C . ALA A 1 200 ? -7.626 -8.109 -7.200 1.00 95.12 200 ALA A C 1
ATOM 1663 O O . ALA A 1 200 ? -6.660 -7.777 -7.894 1.00 95.12 200 ALA A O 1
ATOM 1664 N N . LYS A 1 201 ? -8.477 -9.065 -7.592 1.00 93.62 201 LYS A N 1
ATOM 1665 C CA . LYS A 1 201 ? -8.218 -9.936 -8.750 1.00 93.62 201 LYS A CA 1
ATOM 1666 C C . LYS A 1 201 ? -8.051 -9.174 -10.068 1.00 93.62 201 LYS A C 1
ATOM 1668 O O . LYS A 1 201 ? -7.243 -9.586 -10.892 1.00 93.62 201 LYS A O 1
ATOM 1673 N N . HIS A 1 202 ? -8.772 -8.069 -10.259 1.00 95.88 202 HIS A N 1
ATOM 1674 C CA . HIS A 1 202 ? -8.665 -7.269 -11.479 1.00 95.88 202 HIS A CA 1
ATOM 1675 C C . HIS A 1 202 ? -7.272 -6.619 -11.618 1.00 95.88 202 HIS A C 1
ATOM 1677 O O . HIS A 1 202 ? -6.667 -6.720 -12.681 1.00 95.88 202 HIS A O 1
ATOM 1683 N N . LEU A 1 203 ? -6.700 -6.084 -10.531 1.00 95.00 203 LEU A N 1
ATOM 1684 C CA . LEU A 1 203 ? -5.342 -5.516 -10.519 1.00 95.00 203 LEU A CA 1
ATOM 1685 C C . LEU A 1 203 ? -4.265 -6.577 -10.793 1.00 95.00 203 LEU A C 1
ATOM 1687 O O . LEU A 1 203 ? -3.305 -6.310 -11.516 1.00 95.00 203 LEU A O 1
ATOM 1691 N N . ARG A 1 204 ? -4.439 -7.798 -10.258 1.00 94.62 204 ARG A N 1
ATOM 1692 C CA . ARG A 1 204 ? -3.556 -8.939 -10.566 1.00 94.62 204 ARG A CA 1
ATOM 1693 C C . ARG A 1 204 ? -3.562 -9.249 -12.064 1.00 94.62 204 ARG A C 1
ATOM 1695 O O . ARG A 1 204 ? -2.500 -9.286 -12.674 1.00 94.62 204 ARG A O 1
ATOM 1702 N N . LEU A 1 205 ? -4.751 -9.378 -12.663 1.00 96.12 205 LEU A N 1
ATOM 1703 C CA . LEU A 1 205 ? -4.913 -9.685 -14.089 1.00 96.12 205 LEU A CA 1
ATOM 1704 C C . LEU A 1 205 ? -4.279 -8.628 -15.008 1.00 96.12 205 LEU A C 1
ATOM 1706 O O . LEU A 1 205 ? -3.633 -9.003 -15.982 1.00 96.12 205 LEU A O 1
ATOM 1710 N N . VAL A 1 206 ? -4.396 -7.335 -14.688 1.00 97.94 206 VAL A N 1
ATOM 1711 C CA . VAL A 1 206 ? -3.740 -6.252 -15.452 1.00 97.94 206 VAL A CA 1
ATOM 1712 C C . VAL A 1 206 ? -2.214 -6.350 -15.357 1.00 97.94 206 VAL A C 1
ATOM 1714 O O . VAL A 1 206 ? -1.513 -6.271 -16.367 1.00 97.94 206 VAL A O 1
ATOM 1717 N N . GLY A 1 207 ? -1.682 -6.590 -14.154 1.00 96.00 207 GLY A N 1
ATOM 1718 C CA . GLY A 1 207 ? -0.249 -6.813 -13.964 1.00 96.00 207 GLY A CA 1
ATOM 1719 C C . GLY A 1 207 ? 0.265 -8.079 -14.665 1.00 96.00 207 GLY A C 1
ATOM 1720 O O . GLY A 1 207 ? 1.385 -8.079 -15.175 1.00 96.00 207 GLY A O 1
ATOM 1721 N N . ASP A 1 208 ? -0.550 -9.131 -14.747 1.00 95.50 208 ASP A N 1
ATOM 1722 C CA . ASP A 1 208 ? -0.226 -10.376 -15.451 1.00 95.50 208 ASP A CA 1
ATOM 1723 C C . ASP A 1 208 ? -0.311 -10.236 -16.981 1.00 95.50 208 ASP A C 1
ATOM 1725 O O . ASP A 1 208 ? 0.550 -10.775 -17.682 1.00 95.50 208 ASP A O 1
ATOM 1729 N N . GLU A 1 209 ? -1.252 -9.446 -17.520 1.00 98.12 209 GLU A N 1
ATOM 1730 C CA . GLU A 1 209 ? -1.220 -9.063 -18.938 1.00 98.12 209 GLU A CA 1
ATOM 1731 C C . GLU A 1 209 ? 0.065 -8.284 -19.241 1.00 98.12 209 GLU A C 1
ATOM 1733 O O . GLU A 1 209 ? 0.781 -8.629 -20.181 1.00 98.12 209 GLU A O 1
ATOM 1738 N N . PHE A 1 210 ? 0.417 -7.287 -18.421 1.00 98.38 210 PHE A N 1
ATOM 1739 C CA . PHE A 1 210 ? 1.632 -6.498 -18.628 1.00 98.38 210 PHE A CA 1
ATOM 1740 C C . PHE A 1 210 ? 2.902 -7.370 -18.598 1.00 98.38 210 PHE A C 1
ATOM 1742 O O . PHE A 1 210 ? 3.762 -7.255 -19.480 1.00 98.38 210 PHE A O 1
ATOM 1749 N N . ARG A 1 211 ? 3.004 -8.288 -17.623 1.00 97.50 211 ARG A N 1
ATOM 1750 C CA . ARG A 1 211 ? 4.073 -9.300 -17.537 1.00 97.50 211 ARG A CA 1
ATOM 1751 C C . ARG A 1 211 ? 4.172 -10.129 -18.819 1.00 97.50 211 ARG A C 1
ATOM 1753 O O . ARG A 1 211 ? 5.258 -10.226 -19.398 1.00 97.50 211 ARG A O 1
ATOM 1760 N N . SER A 1 212 ? 3.050 -10.671 -19.290 1.00 97.88 212 SER A N 1
ATOM 1761 C CA . SER A 1 212 ? 3.015 -11.526 -20.479 1.00 97.88 212 SER A CA 1
ATOM 1762 C C . SER A 1 212 ? 3.332 -10.755 -21.762 1.00 97.88 212 SER A C 1
ATOM 1764 O O . SER A 1 212 ? 4.035 -11.267 -22.630 1.00 97.88 212 SER A O 1
ATOM 1766 N N . ARG A 1 213 ? 2.808 -9.534 -21.897 1.00 97.75 213 ARG A N 1
ATOM 1767 C CA . ARG A 1 213 ? 2.824 -8.734 -23.130 1.00 97.75 213 ARG A CA 1
ATOM 1768 C C . ARG A 1 213 ? 4.127 -7.969 -23.346 1.00 97.75 213 ARG A C 1
ATOM 1770 O O . ARG A 1 213 ? 4.519 -7.758 -24.492 1.00 97.75 213 ARG A O 1
ATOM 1777 N N . TYR A 1 214 ? 4.801 -7.558 -22.270 1.00 97.75 214 TYR A N 1
ATOM 1778 C CA . TYR A 1 214 ? 5.992 -6.705 -22.355 1.00 97.75 214 TYR A CA 1
ATOM 1779 C C . TYR A 1 214 ? 7.258 -7.321 -21.749 1.00 97.75 214 TYR A C 1
ATOM 1781 O O . TYR A 1 214 ? 8.358 -6.939 -22.159 1.00 97.75 214 TYR A O 1
ATOM 1789 N N . LEU A 1 215 ? 7.147 -8.279 -20.819 1.00 97.06 215 LEU A N 1
ATOM 1790 C CA . LEU A 1 215 ? 8.267 -8.755 -19.990 1.00 97.06 215 LEU A CA 1
ATOM 1791 C C . LEU A 1 215 ? 8.610 -10.250 -20.153 1.00 97.06 215 LEU A C 1
ATOM 1793 O O . LEU A 1 215 ? 9.482 -10.738 -19.439 1.00 97.06 215 LEU A O 1
ATOM 1797 N N . ASP A 1 216 ? 7.962 -10.953 -21.089 1.00 96.94 216 ASP A N 1
ATOM 1798 C CA . ASP A 1 216 ? 8.096 -12.403 -21.349 1.00 96.94 216 ASP A CA 1
ATOM 1799 C C . ASP A 1 216 ? 7.926 -13.248 -20.070 1.00 96.94 216 ASP A C 1
ATOM 1801 O O . ASP A 1 216 ? 8.678 -14.188 -19.804 1.00 96.94 216 ASP A O 1
ATOM 1805 N N . SER A 1 217 ? 6.965 -12.849 -19.235 1.00 96.44 217 SER A N 1
ATOM 1806 C CA . SER A 1 217 ? 6.777 -13.324 -17.865 1.00 96.44 217 SER A CA 1
ATOM 1807 C C . SER A 1 217 ? 5.367 -13.879 -17.676 1.00 96.44 217 SER A C 1
ATOM 1809 O O . SER A 1 217 ? 4.384 -13.242 -18.046 1.00 96.44 217 SER A O 1
ATOM 1811 N N . ASN A 1 218 ? 5.268 -15.076 -17.101 1.00 95.94 218 ASN A N 1
ATOM 1812 C CA . ASN A 1 218 ? 4.015 -15.726 -16.717 1.00 95.94 218 ASN A CA 1
ATOM 1813 C C . ASN A 1 218 ? 4.286 -16.730 -15.585 1.00 95.94 218 ASN A C 1
ATOM 1815 O O . ASN A 1 218 ? 5.402 -17.232 -15.451 1.00 95.94 218 ASN A O 1
ATOM 1819 N N . ASP A 1 219 ? 3.276 -17.057 -14.778 1.00 90.19 219 ASP A N 1
ATOM 1820 C CA . ASP A 1 219 ? 3.483 -17.842 -13.552 1.00 90.19 219 ASP A CA 1
ATOM 1821 C C . ASP A 1 219 ? 4.053 -19.254 -13.754 1.00 90.19 219 ASP A C 1
ATOM 1823 O O . ASP A 1 219 ? 4.748 -19.744 -12.861 1.00 90.19 219 ASP A O 1
ATOM 1827 N N . VAL A 1 220 ? 3.827 -19.869 -14.920 1.00 91.94 220 VAL A N 1
ATOM 1828 C CA . VAL A 1 220 ? 4.301 -21.224 -15.243 1.00 91.94 220 VAL A CA 1
ATOM 1829 C C . VAL A 1 220 ? 5.800 -21.210 -15.551 1.00 91.94 220 VAL A C 1
ATOM 1831 O O . VAL A 1 220 ? 6.573 -21.971 -14.960 1.00 91.94 220 VAL A O 1
ATOM 1834 N N . ASP A 1 221 ? 6.242 -20.307 -16.429 1.00 93.31 221 ASP A N 1
ATOM 1835 C CA . ASP A 1 221 ? 7.662 -20.156 -16.769 1.00 93.31 221 ASP A CA 1
ATOM 1836 C C . ASP A 1 221 ? 8.474 -19.532 -15.624 1.00 93.31 221 ASP A C 1
ATOM 1838 O O . ASP A 1 221 ? 9.664 -19.834 -15.462 1.00 93.31 221 ASP A O 1
ATOM 1842 N N . ASP A 1 222 ? 7.842 -18.696 -14.802 1.00 91.31 222 ASP A N 1
ATOM 1843 C CA . ASP A 1 222 ? 8.457 -17.992 -13.672 1.00 91.31 222 ASP A CA 1
ATOM 1844 C C . ASP A 1 222 ? 8.427 -18.806 -12.371 1.00 91.31 222 ASP A C 1
ATOM 1846 O O . ASP A 1 222 ? 9.143 -18.473 -11.418 1.00 91.31 222 ASP A O 1
ATOM 1850 N N . LYS A 1 223 ? 7.644 -19.894 -12.335 1.00 89.38 223 LYS A N 1
ATOM 1851 C CA . LYS A 1 223 ? 7.408 -20.760 -11.165 1.00 89.38 223 LYS A CA 1
ATOM 1852 C C . LYS A 1 223 ? 6.842 -20.005 -9.960 1.00 89.38 223 LYS A C 1
ATOM 1854 O O . LYS A 1 223 ? 7.212 -20.268 -8.811 1.00 89.38 223 LYS A O 1
ATOM 1859 N N . THR A 1 224 ? 5.993 -19.018 -10.226 1.00 85.44 224 THR A N 1
ATOM 1860 C CA . THR A 1 224 ? 5.369 -18.155 -9.209 1.00 85.44 224 THR A CA 1
ATOM 1861 C C . THR A 1 224 ? 3.957 -18.592 -8.811 1.00 85.44 224 THR A C 1
ATOM 1863 O O . THR A 1 224 ? 3.461 -18.092 -7.796 1.00 85.44 224 THR A O 1
ATOM 1866 N N . ASP A 1 225 ? 3.404 -19.585 -9.529 1.00 81.12 225 ASP A N 1
ATOM 1867 C CA . ASP A 1 225 ? 2.238 -20.432 -9.216 1.00 81.12 225 ASP A CA 1
ATOM 1868 C C . ASP A 1 225 ? 1.351 -19.904 -8.076 1.00 81.12 225 ASP A C 1
ATOM 1870 O O . ASP A 1 225 ? 1.563 -20.165 -6.878 1.00 81.12 225 ASP A O 1
ATOM 1874 N N . TYR A 1 226 ? 0.343 -19.123 -8.454 1.00 78.06 226 TYR A N 1
ATOM 1875 C CA . TYR A 1 226 ? -0.607 -18.563 -7.509 1.00 78.06 226 TYR A CA 1
ATOM 1876 C C . TYR A 1 226 ? -1.666 -19.581 -7.036 1.00 78.06 226 TYR A C 1
ATOM 1878 O O . TYR A 1 226 ? -2.039 -20.521 -7.734 1.00 78.06 226 TYR A O 1
ATOM 1886 N N . ASN A 1 227 ? -2.169 -19.382 -5.815 1.00 79.69 227 ASN A N 1
ATOM 1887 C CA . ASN A 1 227 ? -3.311 -20.109 -5.265 1.00 79.69 227 ASN A CA 1
ATOM 1888 C C . ASN A 1 227 ? -4.204 -19.096 -4.545 1.00 79.69 227 ASN A C 1
ATOM 1890 O O . ASN A 1 227 ? -3.738 -18.440 -3.612 1.00 79.69 227 ASN A O 1
ATOM 1894 N N . GLU A 1 228 ? -5.455 -18.979 -4.998 1.00 83.19 228 GLU A N 1
ATOM 1895 C CA . GLU A 1 228 ? -6.458 -18.046 -4.462 1.00 83.19 228 GLU A CA 1
ATOM 1896 C C . GLU A 1 228 ? -6.743 -18.307 -2.970 1.00 83.19 228 GLU A C 1
ATOM 1898 O O . GLU A 1 228 ? -6.969 -17.375 -2.207 1.00 83.19 228 GLU A O 1
ATOM 1903 N N . ASP A 1 229 ? -6.639 -19.560 -2.508 1.00 87.31 229 ASP A N 1
ATOM 1904 C CA . ASP A 1 229 ? -6.598 -19.846 -1.074 1.00 87.31 229 ASP A CA 1
ATOM 1905 C C . ASP A 1 229 ? -5.178 -19.604 -0.543 1.00 87.31 229 ASP A C 1
ATOM 1907 O O . ASP A 1 229 ? -4.302 -20.484 -0.559 1.00 87.31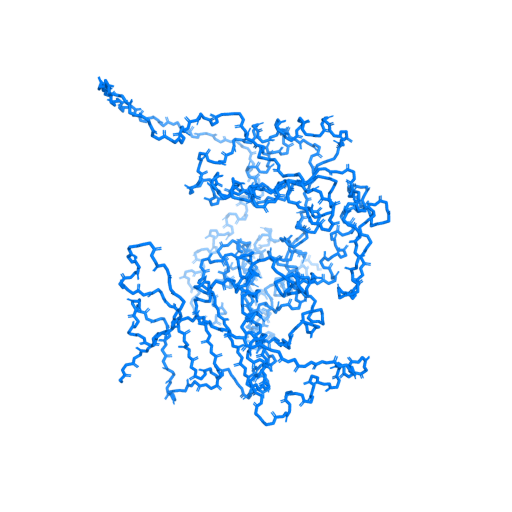 229 ASP A O 1
ATOM 1911 N N . TRP A 1 230 ? -4.955 -18.391 -0.033 1.00 87.56 230 TRP A N 1
ATOM 1912 C CA . TRP A 1 230 ? -3.667 -18.000 0.534 1.00 87.56 230 TRP A CA 1
ATOM 1913 C C . TRP A 1 230 ? -3.242 -18.898 1.702 1.00 87.56 230 TRP A C 1
ATOM 1915 O O . TRP A 1 230 ? -2.037 -19.098 1.884 1.00 87.56 230 TRP A O 1
ATOM 1925 N N . THR A 1 231 ? -4.180 -19.480 2.467 1.00 87.06 231 THR A N 1
ATOM 1926 C CA . THR A 1 231 ? -3.884 -20.345 3.624 1.00 87.06 231 THR A CA 1
ATOM 1927 C C . THR A 1 231 ? -3.176 -21.624 3.175 1.00 87.06 231 THR A C 1
ATOM 1929 O O . THR A 1 231 ? -2.180 -22.033 3.784 1.00 87.06 231 THR A O 1
ATOM 1932 N N . LYS A 1 232 ? -3.614 -22.190 2.040 1.00 85.38 232 LYS A N 1
ATOM 1933 C CA . LYS A 1 232 ? -3.050 -23.391 1.403 1.00 85.38 232 LYS A CA 1
ATOM 1934 C C . LYS A 1 232 ? -1.696 -23.147 0.721 1.00 85.38 232 LYS A C 1
ATOM 1936 O O . LYS A 1 232 ? -1.004 -24.120 0.414 1.00 85.38 232 LYS A O 1
ATOM 1941 N N . ARG A 1 233 ? -1.279 -21.890 0.506 1.00 74.44 233 ARG A N 1
ATOM 1942 C CA . ARG A 1 233 ? -0.041 -21.517 -0.214 1.00 74.44 233 ARG A CA 1
ATOM 1943 C C . ARG A 1 233 ? 1.240 -21.917 0.543 1.00 74.44 233 ARG A C 1
ATOM 1945 O O . ARG A 1 233 ? 1.849 -21.111 1.242 1.00 74.44 233 ARG A O 1
ATOM 1952 N N . LYS A 1 234 ? 1.678 -23.170 0.367 1.00 68.81 234 LYS A N 1
ATOM 1953 C CA . LYS A 1 234 ? 2.919 -23.752 0.923 1.00 68.81 234 LYS A CA 1
ATOM 1954 C C . LYS A 1 234 ? 4.038 -23.830 -0.127 1.00 68.81 234 LYS A C 1
ATOM 1956 O O . LYS A 1 234 ? 4.449 -24.916 -0.528 1.00 68.81 234 LYS A O 1
ATOM 1961 N N . ILE A 1 235 ? 4.534 -22.679 -0.583 1.00 64.81 235 ILE A N 1
ATOM 1962 C CA . ILE A 1 235 ? 5.643 -22.621 -1.551 1.00 64.81 235 ILE A CA 1
ATOM 1963 C C . ILE A 1 235 ? 6.973 -22.947 -0.853 1.00 64.81 235 ILE A C 1
ATOM 1965 O O . ILE A 1 235 ? 7.294 -22.400 0.202 1.00 64.81 235 ILE A O 1
ATOM 1969 N N . ARG A 1 236 ? 7.781 -23.827 -1.457 1.00 63.84 236 ARG A N 1
ATOM 1970 C CA . ARG A 1 236 ? 9.145 -24.122 -0.990 1.00 63.84 236 ARG A CA 1
ATOM 1971 C C . ARG A 1 236 ? 10.053 -22.918 -1.267 1.00 63.84 236 ARG A C 1
ATOM 1973 O O . ARG A 1 236 ? 10.147 -22.477 -2.409 1.00 63.84 236 ARG A O 1
ATOM 1980 N N . SER A 1 237 ? 10.754 -22.424 -0.243 1.00 60.84 237 SER A N 1
ATOM 1981 C CA . SER A 1 237 ? 11.695 -21.296 -0.360 1.00 60.84 237 SER A CA 1
ATOM 1982 C C . SER A 1 237 ? 12.670 -21.493 -1.533 1.00 60.84 237 SER A C 1
ATOM 1984 O O . SER A 1 237 ? 13.329 -22.532 -1.629 1.00 60.84 237 SER A O 1
ATOM 1986 N N . GLY A 1 238 ? 12.731 -20.530 -2.460 1.00 63.44 238 GLY A N 1
ATOM 1987 C CA . GLY A 1 238 ? 13.524 -20.612 -3.696 1.00 63.44 238 GLY A CA 1
ATOM 1988 C C . GLY A 1 238 ? 13.074 -21.693 -4.697 1.00 63.44 238 GLY A C 1
ATOM 1989 O O . GLY A 1 238 ? 13.925 -22.350 -5.301 1.00 63.44 238 GLY A O 1
ATOM 1990 N N . TYR A 1 239 ? 11.766 -21.939 -4.816 1.00 76.12 239 TYR A N 1
ATOM 1991 C CA . TYR A 1 239 ? 11.154 -22.616 -5.972 1.00 76.12 239 TYR A CA 1
ATOM 1992 C C . TYR A 1 239 ? 10.899 -21.638 -7.131 1.00 76.12 239 TYR A C 1
ATOM 1994 O O . TYR A 1 239 ? 11.193 -21.965 -8.281 1.00 76.12 239 TYR A O 1
ATOM 2002 N N . ALA A 1 240 ? 10.412 -20.435 -6.804 1.00 82.00 240 ALA A N 1
ATOM 2003 C CA . ALA A 1 240 ? 10.186 -19.358 -7.759 1.00 82.00 240 ALA A CA 1
ATOM 2004 C C . ALA A 1 240 ? 11.492 -18.902 -8.430 1.00 82.00 240 ALA A C 1
ATOM 2006 O O . ALA A 1 240 ? 12.539 -18.803 -7.786 1.00 82.00 240 ALA A O 1
ATOM 2007 N N . LYS A 1 241 ? 11.396 -18.633 -9.733 1.00 86.69 241 LYS A N 1
ATOM 2008 C CA . LYS A 1 241 ? 12.475 -18.221 -10.646 1.00 86.69 241 LYS A CA 1
ATOM 2009 C C . LYS A 1 241 ? 12.317 -16.760 -11.093 1.00 86.69 241 LYS A C 1
ATOM 2011 O O . LYS A 1 241 ? 13.329 -16.123 -11.385 1.00 86.69 241 LYS A O 1
ATOM 2016 N N . GLY A 1 242 ? 11.082 -16.258 -11.162 1.00 90.00 242 GLY A N 1
ATOM 2017 C CA . GLY A 1 242 ? 10.743 -14.909 -11.622 1.00 90.00 242 GLY A CA 1
ATOM 2018 C C . GLY A 1 242 ? 10.968 -14.689 -13.124 1.00 90.00 242 GLY A C 1
ATOM 2019 O O . GLY A 1 242 ? 11.759 -15.396 -13.764 1.00 90.00 242 GLY A O 1
ATOM 2020 N N . GLY A 1 243 ? 10.285 -13.688 -13.678 1.00 91.94 243 GLY A N 1
ATOM 2021 C CA . GLY A 1 243 ? 10.329 -13.309 -15.092 1.00 91.94 243 GLY A CA 1
ATOM 2022 C C . GLY A 1 243 ? 11.700 -12.830 -15.566 1.00 91.94 243 GLY A C 1
ATOM 2023 O O . GLY A 1 243 ? 12.528 -12.425 -14.749 1.00 91.94 243 GLY A O 1
ATOM 2024 N N . PRO A 1 244 ? 12.001 -12.888 -16.877 1.00 95.44 244 PRO A N 1
ATOM 2025 C CA . PRO A 1 244 ? 13.319 -12.578 -17.446 1.00 95.44 244 PRO A CA 1
ATOM 2026 C C . PRO A 1 244 ? 13.666 -11.076 -17.478 1.00 95.44 244 PRO A C 1
ATOM 2028 O O . PRO A 1 244 ? 14.365 -10.608 -18.373 1.00 95.44 244 PRO A O 1
ATOM 2031 N N . TYR A 1 245 ? 13.234 -10.334 -16.461 1.00 95.38 245 TYR A N 1
ATOM 2032 C CA . TYR A 1 245 ? 13.459 -8.908 -16.287 1.00 95.38 245 TYR A CA 1
ATOM 2033 C C . TYR A 1 245 ? 13.974 -8.577 -14.880 1.00 95.38 245 TYR A C 1
ATOM 2035 O O . TYR A 1 245 ? 13.817 -9.337 -13.919 1.00 95.38 245 TYR A O 1
ATOM 2043 N N . LEU A 1 246 ? 14.600 -7.408 -14.785 1.00 92.31 246 LEU A N 1
ATOM 2044 C CA . LEU A 1 246 ? 14.957 -6.721 -13.547 1.00 92.31 246 LEU A CA 1
ATOM 2045 C C . LEU A 1 246 ? 13.811 -5.781 -13.143 1.00 92.31 246 LEU A C 1
ATOM 2047 O O . LEU A 1 246 ? 13.277 -5.096 -14.006 1.00 92.31 246 LEU A O 1
ATOM 2051 N N . ALA A 1 247 ? 13.459 -5.686 -11.862 1.00 89.00 247 ALA A N 1
ATOM 2052 C CA . ALA A 1 247 ? 12.538 -4.667 -11.354 1.00 89.00 247 ALA A CA 1
ATOM 2053 C C . ALA A 1 247 ? 13.232 -3.679 -10.409 1.00 89.00 247 ALA A C 1
ATOM 2055 O O . ALA A 1 247 ? 13.999 -4.066 -9.523 1.00 89.00 247 ALA A O 1
ATOM 2056 N N . ILE A 1 248 ? 12.921 -2.396 -10.575 1.00 85.31 248 ILE A N 1
ATOM 2057 C CA . ILE A 1 248 ? 13.458 -1.292 -9.777 1.00 85.31 248 ILE A CA 1
ATOM 2058 C C . ILE A 1 248 ? 12.295 -0.451 -9.251 1.00 85.31 248 ILE A C 1
ATOM 2060 O O . ILE A 1 248 ? 11.503 0.054 -10.043 1.00 85.31 248 ILE A O 1
ATOM 2064 N N . HIS A 1 249 ? 12.229 -0.244 -7.933 1.00 82.31 249 HIS A N 1
ATOM 2065 C CA . HIS A 1 249 ? 11.403 0.816 -7.355 1.00 82.31 249 HIS A CA 1
ATOM 2066 C C . HIS A 1 249 ? 12.258 2.073 -7.135 1.00 82.31 249 HIS A C 1
ATOM 2068 O O . HIS A 1 249 ? 13.102 2.122 -6.233 1.00 82.31 249 HIS A O 1
ATOM 2074 N N . LEU A 1 250 ? 12.057 3.088 -7.976 1.00 79.44 250 LEU A N 1
ATOM 2075 C CA . LEU A 1 250 ? 12.800 4.347 -7.952 1.00 79.44 250 LEU A CA 1
ATOM 2076 C C . LEU A 1 250 ? 11.927 5.466 -7.366 1.00 79.44 250 LEU A C 1
ATOM 2078 O O . LEU A 1 250 ? 11.280 6.209 -8.097 1.00 79.44 250 LEU A O 1
ATOM 2082 N N . ARG A 1 251 ? 11.935 5.601 -6.037 1.00 77.62 251 ARG A N 1
ATOM 2083 C CA . ARG A 1 251 ? 11.304 6.729 -5.333 1.00 77.62 251 ARG A CA 1
ATOM 2084 C C . ARG A 1 251 ? 12.069 8.034 -5.593 1.00 77.62 251 ARG A C 1
ATOM 2086 O O . ARG A 1 251 ? 13.294 8.056 -5.438 1.00 77.62 251 ARG A O 1
ATOM 2093 N N . ARG A 1 252 ? 11.356 9.099 -5.977 1.00 76.94 252 ARG A N 1
ATOM 2094 C CA . ARG A 1 252 ? 11.899 10.434 -6.286 1.00 76.94 252 ARG A CA 1
ATOM 2095 C C . ARG A 1 252 ? 11.265 11.549 -5.449 1.00 76.94 252 ARG A C 1
ATOM 2097 O O . ARG A 1 252 ? 11.976 12.131 -4.635 1.00 76.94 252 ARG A O 1
ATOM 2104 N N . LYS A 1 253 ? 9.972 11.852 -5.644 1.00 76.00 253 LYS A N 1
ATOM 2105 C CA . LYS A 1 253 ? 9.342 13.161 -5.340 1.00 76.00 253 LYS A CA 1
ATOM 2106 C C . LYS A 1 253 ? 9.788 13.819 -4.034 1.00 76.00 253 LYS A C 1
ATOM 2108 O O . LYS A 1 253 ? 10.525 14.797 -4.057 1.00 76.00 253 LYS A O 1
ATOM 2113 N N . ASP A 1 254 ? 9.311 13.306 -2.909 1.00 66.81 254 ASP A N 1
ATOM 2114 C CA . ASP A 1 254 ? 9.537 13.829 -1.558 1.00 66.81 254 ASP A CA 1
ATOM 2115 C C . ASP A 1 254 ? 10.954 13.535 -1.045 1.00 66.81 254 ASP A C 1
ATOM 2117 O O . ASP A 1 254 ? 11.575 14.379 -0.393 1.00 66.81 254 ASP A O 1
ATOM 2121 N N . PHE A 1 255 ? 11.513 12.379 -1.408 1.00 63.06 255 PHE A N 1
ATOM 2122 C CA . PHE A 1 255 ? 12.875 11.988 -1.041 1.00 63.06 255 PHE A CA 1
ATOM 2123 C C . PHE A 1 255 ? 13.926 12.944 -1.648 1.00 63.06 255 PHE A C 1
ATOM 2125 O O . PHE A 1 255 ? 14.942 13.208 -1.013 1.00 63.06 255 PHE A O 1
ATOM 2132 N N . LEU A 1 256 ? 13.665 13.559 -2.810 1.00 63.16 256 LEU A N 1
ATOM 2133 C CA . LEU A 1 256 ? 14.497 14.627 -3.391 1.00 63.16 256 LEU A CA 1
ATOM 2134 C C . LEU A 1 256 ? 14.453 15.965 -2.625 1.00 63.16 256 LEU A C 1
ATOM 2136 O O . LEU A 1 256 ? 15.170 16.900 -2.993 1.00 63.16 256 LEU A O 1
ATOM 2140 N N . TRP A 1 257 ? 13.665 16.075 -1.553 1.00 60.09 257 TRP A N 1
ATOM 2141 C CA . TRP A 1 257 ? 13.676 17.223 -0.637 1.00 60.09 257 TRP A CA 1
ATOM 2142 C C . TRP A 1 257 ? 14.117 16.819 0.772 1.00 60.09 257 TRP A C 1
ATOM 2144 O O . TRP A 1 257 ? 14.963 17.507 1.336 1.00 60.09 257 TRP A O 1
ATOM 2154 N N . GLY A 1 258 ? 13.620 15.695 1.303 1.00 57.44 258 GLY A N 1
ATOM 2155 C CA . GLY A 1 258 ? 13.970 15.207 2.646 1.00 57.44 258 GLY A CA 1
ATOM 2156 C C . GLY A 1 258 ? 15.278 14.406 2.749 1.00 57.44 258 GLY A C 1
ATOM 2157 O O . GLY A 1 258 ? 15.944 14.473 3.774 1.00 57.44 258 GLY A O 1
ATOM 2158 N N . HIS A 1 259 ? 15.675 13.685 1.695 1.00 59.62 259 HIS A N 1
ATOM 2159 C CA . HIS A 1 25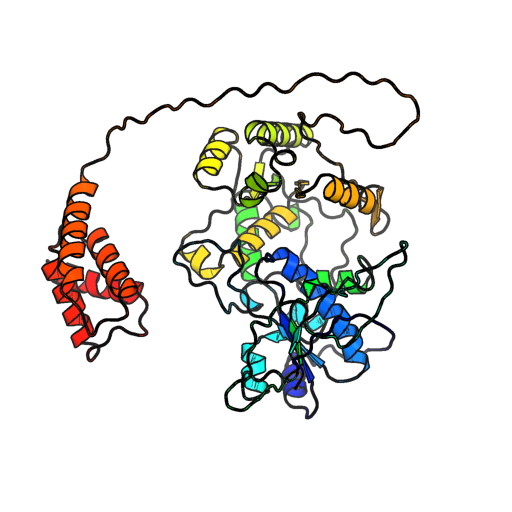9 ? 16.737 12.662 1.721 1.00 59.62 259 HIS A CA 1
ATOM 2160 C C . HIS A 1 259 ? 17.724 12.815 0.546 1.00 59.62 259 HIS A C 1
ATOM 2162 O O . HIS A 1 259 ? 18.104 11.850 -0.116 1.00 59.62 259 HIS A O 1
ATOM 2168 N N . ARG A 1 260 ? 18.124 14.058 0.240 1.00 58.50 260 ARG A N 1
ATOM 2169 C CA . ARG A 1 260 ? 18.908 14.398 -0.967 1.00 58.50 260 ARG A CA 1
ATOM 2170 C C . ARG A 1 260 ? 20.228 13.645 -1.118 1.00 58.50 260 ARG A C 1
ATOM 2172 O O . ARG A 1 260 ? 20.629 13.375 -2.245 1.00 58.50 260 ARG A O 1
ATOM 2179 N N . GLU A 1 261 ? 20.904 13.338 -0.017 1.00 59.12 261 GLU A N 1
ATOM 2180 C CA . GLU A 1 261 ? 22.216 12.678 -0.034 1.00 59.12 261 GLU A CA 1
ATOM 2181 C C . GLU A 1 261 ? 22.097 11.146 -0.165 1.00 59.12 261 GLU A C 1
ATOM 2183 O O . GLU A 1 261 ? 22.984 10.501 -0.727 1.00 59.12 261 GLU A O 1
ATOM 2188 N N . ASP A 1 262 ? 20.957 10.577 0.240 1.00 59.50 262 ASP A N 1
ATOM 2189 C CA . ASP A 1 262 ? 20.612 9.155 0.114 1.00 59.50 262 ASP A CA 1
ATOM 2190 C C . ASP A 1 262 ? 19.930 8.806 -1.227 1.00 59.50 262 ASP A C 1
ATOM 2192 O O . ASP A 1 262 ? 19.557 7.650 -1.451 1.00 59.50 262 ASP A O 1
ATOM 2196 N N . VAL A 1 263 ? 19.759 9.759 -2.154 1.00 64.88 263 VAL A N 1
ATOM 2197 C CA . VAL A 1 263 ? 19.116 9.547 -3.467 1.00 64.88 263 VAL A CA 1
ATOM 2198 C C . VAL A 1 263 ? 20.099 9.819 -4.621 1.00 64.88 263 VAL A C 1
ATOM 2200 O O . VAL A 1 263 ? 20.577 10.940 -4.776 1.00 64.88 263 VAL A O 1
ATOM 2203 N N . PRO A 1 264 ? 20.393 8.834 -5.497 1.00 69.62 264 PRO A N 1
ATOM 2204 C CA . PRO A 1 264 ? 21.343 9.009 -6.589 1.00 69.62 264 PRO A CA 1
ATOM 2205 C C . PRO A 1 264 ? 20.804 9.925 -7.693 1.00 69.62 264 PRO A C 1
ATOM 2207 O O . PRO A 1 264 ? 19.594 10.038 -7.927 1.00 69.62 264 PRO A O 1
ATOM 2210 N N . SER A 1 265 ? 21.728 10.501 -8.459 1.00 79.88 265 SER A N 1
ATOM 2211 C CA . SER A 1 265 ? 21.413 11.100 -9.755 1.00 79.88 265 SER A CA 1
ATOM 2212 C C . SER A 1 265 ? 20.921 10.032 -10.744 1.00 79.88 265 SER A C 1
ATOM 2214 O O . SER A 1 265 ? 21.316 8.864 -10.666 1.00 79.88 265 SER A O 1
ATOM 2216 N N . LEU A 1 266 ? 20.078 10.430 -11.704 1.00 84.50 266 LEU A N 1
ATOM 2217 C CA . LEU A 1 266 ? 19.532 9.508 -12.709 1.00 84.50 266 LEU A CA 1
ATOM 2218 C C . LEU A 1 266 ? 20.631 8.738 -13.483 1.00 84.50 266 LEU A C 1
ATOM 2220 O O . LEU A 1 266 ? 20.490 7.522 -13.615 1.00 84.50 266 LEU A O 1
ATOM 2224 N N . PRO A 1 267 ? 21.767 9.345 -13.901 1.00 85.56 267 PRO A N 1
ATOM 2225 C CA . PRO A 1 267 ? 22.861 8.597 -14.530 1.00 85.56 267 PRO A CA 1
ATOM 2226 C C . PRO A 1 267 ? 23.498 7.541 -13.614 1.00 85.56 267 PRO A C 1
ATOM 2228 O O . PRO A 1 267 ? 23.818 6.447 -14.074 1.00 85.56 267 PRO A O 1
ATOM 2231 N N . ALA A 1 268 ? 23.657 7.822 -12.315 1.00 81.94 268 ALA A N 1
ATOM 2232 C CA . ALA A 1 268 ? 24.213 6.851 -11.369 1.00 81.94 268 ALA A CA 1
ATOM 2233 C C . ALA A 1 268 ? 23.253 5.668 -11.135 1.00 81.94 268 ALA A C 1
ATOM 2235 O O . ALA A 1 268 ? 23.693 4.516 -11.078 1.00 81.94 268 ALA A O 1
ATOM 2236 N N . ALA A 1 269 ? 21.943 5.932 -11.068 1.00 82.38 269 ALA A N 1
ATOM 2237 C CA . ALA A 1 269 ? 20.922 4.886 -11.029 1.00 82.38 269 ALA A CA 1
ATOM 2238 C C . ALA A 1 269 ? 20.936 4.027 -12.309 1.00 82.38 269 ALA A C 1
ATOM 2240 O O . ALA A 1 269 ? 21.008 2.804 -12.218 1.00 82.38 269 ALA A O 1
ATOM 2241 N N . VAL A 1 270 ? 20.949 4.648 -13.493 1.00 88.25 270 VAL A N 1
ATOM 2242 C CA . VAL A 1 270 ? 20.956 3.946 -14.791 1.00 88.25 270 VAL A CA 1
ATOM 2243 C C . VAL A 1 270 ? 22.217 3.098 -14.994 1.00 88.25 270 VAL A C 1
ATOM 2245 O O . VAL A 1 270 ? 22.111 1.960 -15.451 1.00 88.25 270 VAL A O 1
ATOM 2248 N N . ASN A 1 271 ? 23.397 3.584 -14.598 1.00 86.44 271 ASN A N 1
ATOM 2249 C CA . ASN A 1 271 ? 24.625 2.783 -14.651 1.00 86.44 271 ASN A CA 1
ATOM 2250 C C . ASN A 1 271 ? 24.523 1.545 -13.744 1.00 86.44 271 ASN A C 1
ATOM 2252 O O . ASN A 1 271 ? 24.794 0.431 -14.187 1.00 86.44 271 ASN A O 1
ATOM 2256 N N . THR A 1 272 ? 24.029 1.724 -12.513 1.00 83.75 272 THR A N 1
ATOM 2257 C CA . THR A 1 272 ? 23.804 0.625 -11.558 1.00 83.75 272 THR A CA 1
ATOM 2258 C C . THR A 1 272 ? 22.830 -0.421 -12.119 1.00 83.75 272 THR A C 1
ATOM 2260 O O . THR A 1 272 ? 23.076 -1.621 -12.008 1.00 83.75 272 THR A O 1
ATOM 2263 N N . ILE A 1 273 ? 21.751 0.022 -12.774 1.00 87.00 273 ILE A N 1
ATOM 2264 C CA . ILE A 1 273 ? 20.777 -0.846 -13.452 1.00 87.00 273 ILE A CA 1
ATOM 2265 C C . ILE A 1 273 ? 21.455 -1.678 -14.548 1.00 87.00 273 ILE A C 1
ATOM 2267 O O . ILE A 1 273 ? 21.304 -2.901 -14.565 1.00 87.00 273 ILE A O 1
ATOM 2271 N N . ARG A 1 274 ? 22.250 -1.049 -15.423 1.00 91.50 274 ARG A N 1
ATOM 2272 C CA . ARG A 1 274 ? 22.938 -1.745 -16.522 1.00 91.50 274 ARG A CA 1
ATOM 2273 C C . ARG A 1 274 ? 23.984 -2.745 -16.045 1.00 91.50 274 ARG A C 1
ATOM 2275 O O . ARG A 1 274 ? 24.065 -3.836 -16.609 1.00 91.50 274 ARG A O 1
ATOM 2282 N N . ASP A 1 275 ? 24.735 -2.432 -14.992 1.00 87.88 275 ASP A N 1
ATOM 2283 C CA . ASP A 1 275 ? 25.691 -3.378 -14.404 1.00 87.88 275 ASP A CA 1
ATOM 2284 C C . ASP A 1 275 ? 24.984 -4.618 -13.831 1.00 87.88 275 ASP A C 1
ATOM 2286 O O . ASP A 1 275 ? 25.455 -5.743 -14.021 1.00 87.88 275 ASP A O 1
ATOM 2290 N N . ILE A 1 276 ? 23.816 -4.445 -13.202 1.00 85.62 276 ILE A N 1
ATOM 2291 C CA . ILE A 1 276 ? 22.982 -5.553 -12.709 1.00 85.62 276 ILE A CA 1
ATOM 2292 C C . ILE A 1 276 ? 22.426 -6.381 -13.879 1.00 85.62 276 ILE A C 1
ATOM 2294 O O . ILE A 1 276 ? 22.577 -7.606 -13.876 1.00 85.62 276 ILE A O 1
ATOM 2298 N N . MET A 1 277 ? 21.840 -5.738 -14.894 1.00 89.50 277 MET A N 1
ATOM 2299 C CA . MET A 1 277 ? 21.317 -6.400 -16.100 1.00 89.50 277 MET A CA 1
ATOM 2300 C C . MET A 1 277 ? 22.396 -7.240 -16.795 1.00 89.50 277 MET A C 1
ATOM 2302 O O . MET A 1 277 ? 22.204 -8.435 -17.030 1.00 89.50 277 MET A O 1
ATOM 2306 N N . LYS A 1 278 ? 23.578 -6.655 -17.023 1.00 91.81 278 LYS A N 1
ATOM 2307 C CA . LYS A 1 278 ? 24.743 -7.318 -17.628 1.00 91.81 278 LYS A CA 1
ATOM 2308 C C . LYS A 1 278 ? 25.257 -8.487 -16.785 1.00 91.81 278 LYS A C 1
ATOM 2310 O O . LYS A 1 278 ? 25.531 -9.558 -17.326 1.00 91.81 278 LYS A O 1
ATOM 2315 N N . LYS A 1 279 ? 25.370 -8.310 -15.464 1.00 89.06 279 LYS A N 1
ATOM 2316 C CA . LYS A 1 279 ? 25.819 -9.353 -14.523 1.00 89.06 279 LYS A CA 1
ATOM 2317 C C . LYS A 1 279 ? 24.874 -10.558 -14.495 1.00 89.06 279 LYS A C 1
ATOM 2319 O O . LYS A 1 279 ? 25.339 -11.689 -14.366 1.00 89.06 279 LYS A O 1
ATOM 2324 N N . HIS A 1 280 ? 23.568 -10.322 -14.609 1.00 87.44 280 HIS A N 1
ATOM 2325 C CA . HIS A 1 280 ? 22.538 -11.352 -14.460 1.00 87.44 280 HIS A CA 1
ATOM 2326 C C . HIS A 1 280 ? 21.906 -11.827 -15.779 1.00 87.44 280 HIS A C 1
ATOM 2328 O O . HIS A 1 280 ? 21.063 -12.722 -15.739 1.00 87.44 280 HIS A O 1
ATOM 2334 N N . LYS A 1 281 ? 22.365 -11.304 -16.927 1.00 93.44 281 LYS A N 1
ATOM 2335 C CA . LYS A 1 281 ? 21.878 -11.626 -18.282 1.00 93.44 281 LYS A CA 1
ATOM 2336 C C . LYS A 1 281 ? 20.366 -11.397 -18.408 1.00 93.44 281 LYS A C 1
ATOM 2338 O O . LYS A 1 281 ? 19.603 -12.324 -18.671 1.00 93.44 281 LYS A O 1
ATOM 2343 N N . LEU A 1 282 ? 19.954 -10.161 -18.131 1.00 92.25 282 LEU A N 1
ATOM 2344 C CA . LEU A 1 282 ? 18.572 -9.691 -18.227 1.00 92.25 282 LEU A CA 1
ATOM 2345 C C . LEU A 1 282 ? 18.509 -8.559 -19.253 1.00 92.25 282 LEU A C 1
ATOM 2347 O O . LEU A 1 282 ? 19.130 -7.521 -19.044 1.00 92.25 282 LEU A O 1
ATOM 2351 N N . ASP A 1 283 ? 17.747 -8.748 -20.327 1.00 93.50 283 ASP A N 1
ATOM 2352 C CA . ASP A 1 283 ? 17.650 -7.780 -21.433 1.00 93.50 283 ASP A CA 1
ATOM 2353 C C . ASP A 1 283 ? 16.504 -6.766 -21.244 1.00 93.50 283 ASP A C 1
ATOM 2355 O O . ASP A 1 283 ? 16.388 -5.796 -21.990 1.00 93.50 283 ASP A O 1
ATOM 2359 N N . LYS A 1 284 ? 15.655 -6.978 -20.228 1.00 95.06 284 LYS A N 1
ATOM 2360 C CA . LYS A 1 284 ? 14.491 -6.144 -19.896 1.00 95.06 284 LYS A CA 1
ATOM 2361 C C . LYS A 1 284 ? 14.577 -5.610 -18.467 1.00 95.06 284 LYS A C 1
ATOM 2363 O O . LYS A 1 284 ? 14.993 -6.323 -17.550 1.00 95.06 284 LYS A O 1
ATOM 2368 N N . VAL A 1 285 ? 14.118 -4.377 -18.261 1.00 94.94 285 VAL A N 1
ATOM 2369 C CA . VAL A 1 285 ? 13.983 -3.763 -16.932 1.00 94.94 285 VAL A CA 1
ATOM 2370 C C . VAL A 1 285 ? 12.642 -3.051 -16.787 1.00 94.94 285 VAL A C 1
ATOM 2372 O O . VAL A 1 285 ? 12.240 -2.285 -17.656 1.00 94.94 285 VAL A O 1
ATOM 2375 N N . PHE A 1 286 ? 11.957 -3.311 -15.677 1.00 96.06 286 PHE A N 1
ATOM 2376 C CA . PHE A 1 286 ? 10.738 -2.637 -15.254 1.00 96.06 286 PHE A CA 1
ATOM 2377 C C . PHE A 1 286 ? 11.056 -1.589 -14.180 1.00 96.06 286 PHE A C 1
ATOM 2379 O O . PHE A 1 286 ? 11.790 -1.883 -13.230 1.00 96.06 286 PHE A O 1
ATOM 2386 N N . ILE A 1 287 ? 10.503 -0.384 -14.312 1.00 91.56 287 ILE A N 1
ATOM 2387 C CA . ILE A 1 287 ? 10.681 0.713 -13.355 1.00 91.56 287 ILE A CA 1
ATOM 2388 C C . ILE A 1 287 ? 9.320 1.171 -12.831 1.00 91.56 287 ILE A C 1
ATOM 2390 O O . ILE A 1 287 ? 8.567 1.832 -13.542 1.00 91.56 287 ILE A O 1
ATOM 2394 N N . ALA A 1 288 ? 9.072 0.878 -11.555 1.00 88.62 288 ALA A N 1
ATOM 2395 C CA . ALA A 1 288 ? 8.036 1.520 -10.757 1.00 88.62 288 ALA A CA 1
ATOM 2396 C C . ALA A 1 288 ? 8.608 2.828 -10.189 1.00 88.62 288 ALA A C 1
ATOM 2398 O O . ALA A 1 288 ? 9.647 2.816 -9.517 1.00 88.62 288 ALA A O 1
ATOM 2399 N N . THR A 1 289 ? 7.983 3.970 -10.477 1.00 85.62 289 THR A N 1
ATOM 2400 C CA . THR A 1 289 ? 8.497 5.282 -10.055 1.00 85.62 289 THR A CA 1
ATOM 2401 C C . THR A 1 289 ? 7.411 6.349 -9.999 1.00 85.62 289 THR A C 1
ATOM 2403 O O . THR A 1 289 ? 6.515 6.398 -10.842 1.00 85.62 289 THR A O 1
ATOM 2406 N N . ASP A 1 290 ? 7.545 7.237 -9.017 1.00 82.88 290 ASP A N 1
ATOM 2407 C CA . ASP A 1 290 ? 6.739 8.443 -8.848 1.00 82.88 290 ASP A CA 1
ATOM 2408 C C . ASP A 1 290 ? 7.410 9.704 -9.421 1.00 82.88 290 ASP A C 1
ATOM 2410 O O . ASP A 1 290 ? 6.957 10.810 -9.131 1.00 82.88 290 ASP A O 1
ATOM 2414 N N . ALA A 1 291 ? 8.481 9.542 -10.207 1.00 85.75 291 ALA A N 1
ATOM 2415 C CA . ALA A 1 291 ? 9.116 10.604 -10.985 1.00 85.75 291 ALA A CA 1
ATOM 2416 C C . ALA A 1 291 ? 8.090 11.441 -11.776 1.00 85.75 291 ALA A C 1
ATOM 2418 O O . ALA A 1 291 ? 7.091 10.911 -12.265 1.00 85.75 291 ALA A O 1
ATOM 2419 N N . ASP A 1 292 ? 8.352 12.743 -11.908 1.00 86.38 292 ASP A N 1
ATOM 2420 C CA . ASP A 1 292 ? 7.591 13.619 -12.803 1.00 86.38 292 ASP A CA 1
ATOM 2421 C C . ASP A 1 292 ? 7.960 13.387 -14.279 1.00 86.38 292 ASP A C 1
ATOM 2423 O O . ASP A 1 292 ? 8.970 12.752 -14.586 1.00 86.38 292 ASP A O 1
ATOM 2427 N N . ASP A 1 293 ? 7.134 13.894 -15.198 1.00 87.94 293 ASP A N 1
ATOM 2428 C CA . ASP A 1 293 ? 7.310 13.726 -16.652 1.00 87.94 293 ASP A CA 1
ATOM 2429 C C . ASP A 1 293 ? 8.686 14.215 -17.131 1.00 87.94 293 ASP A C 1
ATOM 2431 O O . ASP A 1 293 ? 9.301 13.637 -18.029 1.00 87.94 293 ASP A O 1
ATOM 2435 N N . ASP A 1 294 ? 9.200 15.250 -16.469 1.00 89.19 294 ASP A N 1
ATOM 2436 C CA . ASP A 1 294 ? 10.492 15.860 -16.727 1.00 89.19 294 ASP A CA 1
ATOM 2437 C C . ASP A 1 294 ? 11.636 14.892 -16.362 1.00 89.19 294 ASP A C 1
ATOM 2439 O O . ASP A 1 294 ? 12.599 14.753 -17.119 1.00 89.19 294 ASP A O 1
ATOM 2443 N N . GLU A 1 295 ? 11.581 14.211 -15.215 1.00 87.88 295 GLU A N 1
ATOM 2444 C CA . GLU A 1 295 ? 12.521 13.142 -14.858 1.00 87.88 295 GLU A CA 1
ATOM 2445 C C . GLU A 1 295 ? 12.303 11.864 -15.680 1.00 87.88 295 GLU A C 1
ATOM 2447 O O . GLU A 1 295 ? 13.286 11.250 -16.098 1.00 87.88 295 GLU A O 1
ATOM 2452 N N . LEU A 1 296 ? 11.059 11.482 -15.976 1.00 90.25 296 LEU A N 1
ATOM 2453 C CA . LEU A 1 296 ? 10.719 10.312 -16.795 1.00 90.25 296 LEU A CA 1
ATOM 2454 C C . LEU A 1 296 ? 11.296 10.419 -18.210 1.00 90.25 296 LEU A C 1
ATOM 2456 O O . LEU A 1 296 ? 11.916 9.468 -18.692 1.00 90.25 296 LEU A O 1
ATOM 2460 N N . GLU A 1 297 ? 11.188 11.587 -18.850 1.00 92.62 297 GLU A N 1
ATOM 2461 C CA . GLU A 1 297 ? 11.787 11.831 -20.164 1.00 92.62 297 GLU A CA 1
ATOM 2462 C C . GLU A 1 297 ? 13.318 11.651 -20.109 1.00 92.62 297 GLU A C 1
ATOM 2464 O O . GLU A 1 297 ? 13.907 10.985 -20.967 1.00 92.62 297 GLU A O 1
ATOM 2469 N N . LYS A 1 298 ? 13.967 12.148 -19.044 1.00 93.50 298 LYS A N 1
ATOM 2470 C CA . LYS A 1 298 ? 15.412 11.985 -18.805 1.00 93.50 298 LYS A CA 1
ATOM 2471 C C . LYS A 1 298 ? 15.794 10.516 -18.562 1.00 93.50 298 LYS A C 1
ATOM 2473 O O . LYS A 1 298 ? 16.805 10.071 -19.106 1.00 93.50 298 LYS A O 1
ATOM 2478 N N . ILE A 1 299 ? 15.004 9.747 -17.804 1.00 90.69 299 ILE A N 1
ATOM 2479 C CA . ILE A 1 299 ? 15.239 8.304 -17.603 1.00 90.69 299 ILE A CA 1
ATOM 2480 C C . ILE A 1 299 ? 15.074 7.557 -18.932 1.00 90.69 299 ILE A C 1
ATOM 2482 O O . ILE A 1 299 ? 15.957 6.780 -19.279 1.00 90.69 299 ILE A O 1
ATOM 2486 N N . SER A 1 300 ? 14.029 7.841 -19.719 1.00 92.38 300 SER A N 1
ATOM 2487 C CA . SER A 1 300 ? 13.790 7.181 -21.014 1.00 92.38 300 SER A CA 1
ATOM 2488 C C . SER A 1 300 ? 14.943 7.386 -22.008 1.00 92.38 300 SER A C 1
ATOM 2490 O O . SER A 1 300 ? 15.366 6.442 -22.672 1.00 92.38 300 SER A O 1
ATOM 2492 N N . LYS A 1 301 ? 15.524 8.594 -22.050 1.00 95.19 301 LYS A N 1
ATOM 2493 C CA . LYS A 1 301 ? 16.699 8.927 -22.876 1.00 95.19 301 LYS A CA 1
ATOM 2494 C C . LYS A 1 301 ? 17.968 8.221 -22.400 1.00 95.19 301 LYS A C 1
ATOM 2496 O O . LYS A 1 301 ? 18.809 7.855 -23.217 1.00 95.19 301 LYS A O 1
ATOM 2501 N N . LEU A 1 302 ? 18.123 8.040 -21.088 1.00 94.62 302 LEU A N 1
ATOM 2502 C CA . LEU A 1 302 ? 19.270 7.348 -20.499 1.00 94.62 302 LEU A CA 1
ATOM 2503 C C . LEU A 1 302 ? 19.142 5.819 -20.583 1.00 94.62 302 LEU A C 1
ATOM 2505 O O . LEU A 1 302 ? 20.169 5.147 -20.693 1.00 94.62 302 LEU A O 1
ATOM 2509 N N . LEU A 1 303 ? 17.923 5.273 -20.548 1.00 93.88 303 LEU A N 1
ATOM 2510 C CA . LEU A 1 303 ? 17.600 3.843 -20.462 1.00 93.88 303 LEU A CA 1
ATOM 2511 C C . LEU A 1 303 ? 16.404 3.459 -21.381 1.00 93.88 303 LEU A C 1
ATOM 2513 O O . LEU A 1 303 ? 15.341 3.094 -20.873 1.00 93.88 303 LEU A O 1
ATOM 2517 N N . PRO A 1 304 ? 16.539 3.515 -22.726 1.00 94.31 304 PRO A N 1
ATOM 2518 C CA . PRO A 1 304 ? 15.446 3.196 -23.663 1.00 94.31 304 PRO A CA 1
ATOM 2519 C C . PRO A 1 304 ? 14.924 1.748 -23.579 1.00 94.31 304 PRO A C 1
ATOM 2521 O O . PRO A 1 304 ? 13.831 1.430 -24.054 1.00 94.31 304 PRO A O 1
ATOM 2524 N N . GLU A 1 305 ? 15.701 0.848 -22.975 1.00 91.94 305 GLU A N 1
ATOM 2525 C CA . GLU A 1 305 ? 15.312 -0.533 -22.682 1.00 91.94 305 GLU A CA 1
ATOM 2526 C C . GLU A 1 305 ? 14.269 -0.662 -21.549 1.00 91.94 305 GLU A C 1
ATOM 2528 O O . GLU A 1 305 ? 13.728 -1.751 -21.341 1.00 91.94 305 GLU A O 1
ATOM 2533 N N . MET A 1 306 ? 13.943 0.426 -20.835 1.00 93.12 306 MET A N 1
ATOM 2534 C CA . MET A 1 306 ? 12.993 0.394 -19.719 1.00 93.12 306 MET A CA 1
ATOM 2535 C C . MET A 1 306 ? 11.545 0.120 -20.139 1.00 93.12 306 MET A C 1
ATOM 2537 O O . MET A 1 306 ? 11.091 0.503 -21.218 1.00 93.12 306 MET A O 1
ATOM 2541 N N . ARG A 1 307 ? 10.783 -0.491 -19.236 1.00 96.50 307 ARG A N 1
ATOM 2542 C CA . ARG A 1 307 ? 9.324 -0.612 -19.287 1.00 96.50 307 ARG A CA 1
ATOM 2543 C C . ARG A 1 307 ? 8.731 -0.066 -17.991 1.00 96.50 307 ARG A C 1
ATOM 2545 O O . ARG A 1 307 ? 9.341 -0.180 -16.931 1.00 96.50 307 ARG A O 1
ATOM 2552 N N . ARG A 1 308 ? 7.540 0.509 -18.087 1.00 95.31 308 ARG A N 1
ATOM 2553 C CA . ARG A 1 308 ? 6.762 1.082 -16.986 1.00 95.31 308 ARG A CA 1
ATOM 2554 C C . ARG A 1 308 ? 5.293 0.783 -17.258 1.00 95.31 308 ARG A C 1
ATOM 2556 O O . ARG A 1 308 ? 4.916 0.671 -18.425 1.00 95.31 308 ARG A O 1
ATOM 2563 N N . TYR A 1 309 ? 4.492 0.615 -16.213 1.00 95.62 309 TYR A N 1
ATOM 2564 C CA . TYR A 1 309 ? 3.045 0.569 -16.368 1.00 95.62 309 TYR A CA 1
ATOM 2565 C C . TYR A 1 309 ? 2.530 2.010 -16.458 1.00 95.62 309 TYR A C 1
ATOM 2567 O O . TYR A 1 309 ? 2.661 2.784 -15.512 1.00 95.62 309 TYR A O 1
ATOM 2575 N N . GLU A 1 310 ? 2.012 2.387 -17.624 1.00 93.75 310 GLU A N 1
ATOM 2576 C CA . GLU A 1 310 ? 1.539 3.744 -17.910 1.00 93.75 310 GLU A CA 1
ATOM 2577 C C . GLU A 1 310 ? 0.035 3.672 -18.204 1.00 93.75 310 GLU A C 1
ATOM 2579 O O . GLU A 1 310 ? -0.341 3.339 -19.329 1.00 93.75 310 GLU A O 1
ATOM 2584 N N . PRO A 1 311 ? -0.827 3.887 -17.190 1.00 91.81 311 PRO A N 1
ATOM 2585 C CA . PRO A 1 311 ? -2.268 3.726 -17.341 1.00 91.81 311 PRO A CA 1
ATOM 2586 C C . PRO A 1 311 ? -2.848 4.792 -18.270 1.00 91.81 311 PRO A C 1
ATOM 2588 O O . PRO A 1 311 ? -2.473 5.967 -18.222 1.00 91.81 311 PRO A O 1
ATOM 2591 N N . THR A 1 312 ? -3.837 4.395 -19.064 1.00 91.19 312 THR A N 1
ATOM 2592 C CA . THR A 1 312 ? -4.743 5.335 -19.730 1.00 91.19 312 THR A CA 1
ATOM 2593 C C . THR A 1 312 ? -5.564 6.137 -18.711 1.00 91.19 312 THR A C 1
ATOM 2595 O O . THR A 1 312 ? -5.658 5.781 -17.535 1.00 91.19 312 THR A O 1
ATOM 2598 N N . TRP A 1 313 ? -6.215 7.216 -19.158 1.00 85.50 313 TRP A N 1
ATOM 2599 C CA . TRP A 1 313 ? -7.148 7.980 -18.316 1.00 85.50 313 TRP A CA 1
ATOM 2600 C C . TRP A 1 313 ? -8.287 7.113 -17.759 1.00 85.50 313 TRP A C 1
ATOM 2602 O O . TRP A 1 313 ? -8.664 7.282 -16.604 1.00 85.50 313 TRP A O 1
ATOM 2612 N N . GLU A 1 314 ? -8.783 6.160 -18.550 1.00 87.50 314 GLU A N 1
ATOM 2613 C CA . GLU A 1 314 ? -9.835 5.216 -18.156 1.00 87.50 314 GLU A CA 1
ATOM 2614 C C . GLU A 1 314 ? -9.338 4.246 -17.072 1.00 87.50 314 GLU A C 1
ATOM 2616 O O . GLU A 1 314 ? -10.004 4.050 -16.059 1.00 87.50 314 GLU A O 1
ATOM 2621 N N . GLU A 1 315 ? -8.130 3.695 -17.223 1.00 87.69 315 GLU A N 1
ATOM 2622 C CA . GLU A 1 315 ? -7.506 2.826 -16.216 1.00 87.69 315 GLU A CA 1
ATOM 2623 C C . GLU A 1 315 ? -7.123 3.582 -14.939 1.00 87.69 315 GLU A C 1
ATOM 2625 O O . GLU A 1 315 ? -7.215 3.029 -13.846 1.00 87.69 315 GLU A O 1
ATOM 2630 N N . MET A 1 316 ? -6.719 4.849 -15.044 1.00 90.00 316 MET A N 1
ATOM 2631 C CA . MET A 1 316 ? -6.433 5.691 -13.883 1.00 90.00 316 MET A CA 1
ATOM 2632 C C . MET A 1 316 ? -7.723 6.095 -13.148 1.00 90.00 316 MET A C 1
ATOM 2634 O O . MET A 1 316 ? -7.759 6.089 -11.916 1.00 90.00 316 MET A O 1
ATOM 2638 N N . GLU A 1 317 ? -8.813 6.384 -13.868 1.00 86.06 317 GLU A N 1
ATOM 2639 C CA . GLU A 1 317 ? -10.124 6.586 -13.246 1.00 86.06 317 GLU A CA 1
ATOM 2640 C C . GLU A 1 317 ? -10.687 5.286 -12.651 1.00 86.06 317 GLU A C 1
ATOM 2642 O O . GLU A 1 317 ? -11.337 5.347 -11.608 1.00 86.06 317 GLU A O 1
ATOM 2647 N N . LEU A 1 318 ? -10.412 4.117 -13.233 1.00 89.12 318 LEU A N 1
ATOM 2648 C CA . LEU A 1 318 ? -10.878 2.833 -12.708 1.00 89.12 318 LEU A CA 1
ATOM 2649 C C . LEU A 1 318 ? -10.067 2.371 -11.486 1.00 89.12 318 LEU A C 1
ATOM 2651 O O . LEU A 1 318 ? -10.637 2.146 -10.421 1.00 89.12 318 LEU A O 1
ATOM 2655 N N . TYR A 1 319 ? -8.744 2.252 -11.617 1.00 91.19 319 TYR A N 1
ATOM 2656 C CA . TYR A 1 319 ? -7.871 1.652 -10.600 1.00 91.19 319 TYR A CA 1
ATOM 2657 C C . TYR A 1 319 ? -7.383 2.643 -9.537 1.00 91.19 319 TYR A C 1
ATOM 2659 O O . TYR A 1 319 ? -6.957 2.209 -8.467 1.00 91.19 319 TYR A O 1
ATOM 2667 N N . LYS A 1 320 ? -7.452 3.959 -9.795 1.00 91.12 320 LYS A N 1
ATOM 2668 C CA . LYS A 1 320 ? -6.953 5.034 -8.911 1.00 91.12 320 LYS A CA 1
ATOM 2669 C C . LYS A 1 320 ? -5.434 4.951 -8.652 1.00 91.12 320 LYS A C 1
ATOM 2671 O O . LYS A 1 320 ? -4.772 3.962 -8.978 1.00 91.12 320 LYS A O 1
ATOM 2676 N N . ASP A 1 321 ? -4.869 5.957 -7.981 1.00 88.94 321 ASP A N 1
ATOM 2677 C CA . ASP A 1 321 ? -3.436 5.982 -7.630 1.00 88.94 321 ASP A CA 1
ATOM 2678 C C . ASP A 1 321 ? -3.027 4.765 -6.765 1.00 88.94 321 ASP A C 1
ATOM 2680 O O . ASP A 1 321 ? -1.891 4.291 -6.825 1.00 88.94 321 ASP A O 1
ATOM 2684 N N . GLY A 1 322 ? -3.961 4.219 -5.974 1.00 88.06 322 GLY A N 1
ATOM 2685 C CA . GLY A 1 322 ? -3.766 3.000 -5.183 1.00 88.06 322 GLY A CA 1
ATOM 2686 C C . GLY A 1 322 ? -3.629 1.725 -6.018 1.00 88.06 322 GLY A C 1
ATOM 2687 O O . GLY A 1 322 ? -2.722 0.930 -5.769 1.00 88.06 322 GLY A O 1
ATOM 2688 N N . GLY A 1 323 ? -4.492 1.531 -7.019 1.00 92.38 323 GLY A N 1
ATOM 2689 C CA . GLY A 1 323 ? -4.489 0.336 -7.861 1.00 92.38 323 GLY A CA 1
ATOM 2690 C C . GLY A 1 323 ? -3.328 0.337 -8.849 1.00 92.38 323 GLY A C 1
ATOM 2691 O O . GLY A 1 323 ? -2.668 -0.687 -9.011 1.00 92.38 323 GLY A O 1
ATOM 2692 N N . VAL A 1 324 ? -2.979 1.502 -9.403 1.00 93.50 324 VAL A N 1
ATOM 2693 C CA . VAL A 1 324 ? -1.758 1.686 -10.209 1.00 93.50 324 VAL A CA 1
ATOM 2694 C C . VAL A 1 324 ? -0.509 1.341 -9.387 1.00 93.50 324 VAL A C 1
ATOM 2696 O O . VAL A 1 324 ? 0.313 0.535 -9.823 1.00 93.50 324 VAL A O 1
ATOM 2699 N N . ALA A 1 325 ? -0.407 1.835 -8.147 1.00 87.00 325 ALA A N 1
ATOM 2700 C CA . ALA A 1 325 ? 0.691 1.485 -7.241 1.00 87.00 325 ALA A CA 1
ATOM 2701 C C . ALA A 1 325 ? 0.696 0.002 -6.807 1.00 87.00 325 ALA A C 1
ATOM 2703 O O . ALA A 1 325 ? 1.734 -0.502 -6.367 1.00 87.00 325 ALA A O 1
ATOM 2704 N N . ILE A 1 326 ? -0.434 -0.706 -6.903 1.00 89.31 326 ILE A N 1
ATOM 2705 C CA . ILE A 1 326 ? -0.522 -2.161 -6.704 1.00 89.31 326 ILE A CA 1
ATOM 2706 C C . ILE A 1 326 ? -0.050 -2.921 -7.945 1.00 89.31 326 ILE A C 1
ATOM 2708 O O . ILE A 1 326 ? 0.681 -3.898 -7.790 1.00 89.31 326 ILE A O 1
ATOM 2712 N N . ILE A 1 327 ? -0.416 -2.478 -9.149 1.00 93.75 327 ILE A N 1
ATOM 2713 C CA . ILE A 1 327 ? 0.028 -3.073 -10.417 1.00 93.75 327 ILE A CA 1
ATOM 2714 C C . ILE A 1 327 ? 1.557 -2.971 -10.529 1.00 93.75 327 ILE A C 1
ATOM 2716 O O . ILE A 1 327 ? 2.218 -3.990 -10.739 1.00 93.75 327 ILE A O 1
ATOM 2720 N N . ASP A 1 328 ? 2.133 -1.798 -10.240 1.00 88.88 328 ASP A N 1
ATOM 2721 C CA . ASP A 1 328 ? 3.586 -1.596 -10.120 1.00 88.88 328 ASP A CA 1
ATOM 2722 C C . ASP A 1 328 ? 4.221 -2.587 -9.125 1.00 88.88 328 ASP A C 1
ATOM 2724 O O . ASP A 1 328 ? 5.199 -3.265 -9.443 1.00 88.88 328 ASP A O 1
ATOM 2728 N N . GLN A 1 329 ? 3.643 -2.739 -7.925 1.00 84.00 329 GLN A N 1
ATOM 2729 C CA . GLN A 1 329 ? 4.138 -3.684 -6.915 1.00 84.00 329 GLN A CA 1
ATOM 2730 C C . GLN A 1 329 ? 4.017 -5.151 -7.348 1.00 84.00 329 GLN A C 1
ATOM 2732 O O . GLN A 1 329 ? 4.900 -5.949 -7.032 1.00 84.00 329 GLN A O 1
ATOM 2737 N N . TRP A 1 330 ? 2.946 -5.521 -8.050 1.00 91.00 330 TRP A N 1
ATOM 2738 C CA . TRP A 1 330 ? 2.724 -6.876 -8.551 1.00 91.00 330 TRP A CA 1
ATOM 2739 C C . TRP A 1 330 ? 3.732 -7.226 -9.646 1.00 91.00 330 TRP A C 1
ATOM 2741 O O . TRP A 1 330 ? 4.370 -8.277 -9.570 1.00 91.00 330 TRP A O 1
ATOM 2751 N N . ILE A 1 331 ? 3.963 -6.321 -10.600 1.00 91.38 331 ILE A N 1
ATOM 2752 C CA . ILE A 1 331 ? 4.982 -6.498 -11.641 1.00 91.38 331 ILE A CA 1
ATOM 2753 C C . ILE A 1 331 ? 6.385 -6.518 -11.012 1.00 91.38 331 ILE A C 1
ATOM 2755 O O . ILE A 1 331 ? 7.197 -7.375 -11.363 1.00 91.38 331 ILE A O 1
ATOM 2759 N N . CYS A 1 332 ? 6.683 -5.666 -10.024 1.00 86.94 332 CYS A N 1
ATOM 2760 C CA . CYS A 1 332 ? 7.953 -5.734 -9.295 1.00 86.94 332 CYS A CA 1
ATOM 2761 C C . CYS A 1 332 ? 8.159 -7.071 -8.559 1.00 86.94 332 CYS A C 1
ATOM 2763 O O . CYS A 1 332 ? 9.270 -7.600 -8.564 1.00 86.94 332 CYS A O 1
ATOM 2765 N N . ALA A 1 333 ? 7.112 -7.631 -7.945 1.00 85.12 333 ALA A N 1
ATOM 2766 C CA . ALA A 1 333 ? 7.193 -8.855 -7.143 1.00 85.12 333 ALA A CA 1
ATOM 2767 C C . ALA A 1 333 ? 7.441 -10.139 -7.960 1.00 85.12 333 ALA A C 1
ATOM 2769 O O . ALA A 1 333 ? 7.873 -11.139 -7.387 1.00 85.12 333 ALA A O 1
ATOM 2770 N N . HIS A 1 334 ? 7.192 -10.115 -9.273 1.00 89.44 334 HIS A N 1
ATOM 2771 C CA . HIS A 1 334 ? 7.372 -11.266 -10.169 1.00 89.44 334 HIS A CA 1
ATOM 2772 C C . HIS A 1 334 ? 8.692 -11.250 -10.960 1.00 89.44 334 HIS A C 1
ATOM 2774 O O . HIS A 1 334 ? 8.975 -12.191 -11.701 1.00 89.44 334 HIS A O 1
ATOM 2780 N N . ALA A 1 335 ? 9.538 -10.232 -10.780 1.00 87.81 335 ALA A N 1
ATOM 2781 C CA . ALA A 1 335 ? 10.851 -10.154 -11.418 1.00 87.81 335 ALA A CA 1
ATOM 2782 C C . ALA A 1 335 ? 11.833 -11.218 -10.892 1.00 87.81 335 ALA A C 1
ATOM 2784 O O . ALA A 1 335 ? 11.769 -11.635 -9.735 1.00 87.81 335 ALA A O 1
ATOM 2785 N N . ARG A 1 336 ? 12.821 -11.607 -11.709 1.00 79.62 336 ARG A N 1
ATOM 2786 C CA . ARG A 1 336 ? 13.926 -12.486 -11.270 1.00 79.62 336 ARG A CA 1
ATOM 2787 C C . ARG A 1 336 ? 14.879 -11.808 -10.287 1.00 79.62 336 ARG A C 1
ATOM 2789 O O . ARG A 1 336 ? 15.552 -12.488 -9.516 1.00 79.62 336 ARG A O 1
ATOM 2796 N N . LEU A 1 337 ? 14.934 -10.479 -10.321 1.00 71.69 337 LEU A N 1
ATOM 2797 C CA . LEU A 1 337 ? 15.591 -9.625 -9.336 1.00 71.69 337 LEU A CA 1
ATOM 2798 C C . LEU A 1 337 ? 14.746 -8.369 -9.135 1.00 71.69 337 LEU A C 1
ATOM 2800 O O . LEU A 1 337 ? 14.347 -7.745 -10.116 1.00 71.69 337 LEU A O 1
ATOM 2804 N N . ALA A 1 338 ? 14.534 -7.974 -7.883 1.00 59.28 338 ALA A N 1
ATOM 2805 C CA . ALA A 1 338 ? 13.844 -6.742 -7.519 1.00 59.28 338 ALA A CA 1
ATOM 2806 C C . ALA A 1 338 ? 14.683 -5.953 -6.505 1.00 59.28 338 ALA A C 1
ATOM 2808 O O . ALA A 1 338 ? 15.216 -6.539 -5.562 1.00 59.28 338 ALA A O 1
ATOM 2809 N N . PHE A 1 339 ? 14.787 -4.634 -6.682 1.00 62.28 339 PHE A N 1
ATOM 2810 C CA . PHE A 1 339 ? 15.492 -3.749 -5.749 1.00 62.28 339 PHE A CA 1
ATOM 2811 C C . PHE A 1 339 ? 14.528 -2.765 -5.085 1.00 62.28 339 PHE A C 1
ATOM 2813 O O . PHE A 1 339 ? 13.832 -2.000 -5.756 1.00 62.28 339 PHE A O 1
ATOM 2820 N N . ILE A 1 340 ? 14.528 -2.781 -3.751 1.00 55.50 340 ILE A N 1
ATOM 2821 C CA . ILE A 1 340 ? 13.745 -1.889 -2.893 1.00 55.50 340 ILE A CA 1
ATOM 2822 C C . ILE A 1 340 ? 14.677 -0.795 -2.363 1.00 55.50 340 ILE A C 1
ATOM 2824 O O . ILE A 1 340 ? 15.693 -1.091 -1.733 1.00 55.50 340 ILE A O 1
ATOM 2828 N N . ARG A 1 341 ? 14.331 0.471 -2.619 1.00 56.94 341 ARG A N 1
ATOM 2829 C CA . ARG A 1 341 ? 14.985 1.637 -2.011 1.00 56.94 341 ARG A CA 1
ATOM 2830 C C . ARG A 1 341 ? 14.381 1.929 -0.633 1.00 56.94 341 ARG A C 1
ATOM 2832 O O . ARG A 1 341 ? 13.162 1.992 -0.508 1.00 56.94 341 ARG A O 1
ATOM 2839 N N . PHE A 1 342 ? 15.241 2.193 0.347 1.00 51.56 342 PHE A N 1
ATOM 2840 C CA . PHE A 1 342 ? 14.886 2.805 1.632 1.00 51.56 342 PHE A CA 1
ATOM 2841 C C . PHE A 1 342 ? 15.167 4.317 1.588 1.00 51.56 342 PHE A C 1
ATOM 2843 O O . PHE A 1 342 ? 15.970 4.769 0.770 1.00 51.56 342 PHE A O 1
ATOM 2850 N N . SER A 1 343 ? 14.494 5.092 2.440 1.00 43.88 343 SER A N 1
ATOM 2851 C CA . SER A 1 343 ? 14.729 6.537 2.620 1.00 43.88 343 SER A CA 1
ATOM 2852 C C . SER A 1 343 ? 16.059 6.850 3.302 1.00 43.88 343 SER A C 1
ATOM 2854 O O . SER A 1 343 ? 16.638 7.899 3.052 1.00 43.88 343 SER A O 1
ATOM 2856 N N . ASP A 1 344 ? 16.529 5.938 4.149 1.00 51.88 344 ASP A N 1
ATOM 2857 C CA . ASP A 1 344 ? 17.649 6.146 5.059 1.00 51.88 344 ASP A CA 1
ATOM 2858 C C . ASP A 1 344 ? 18.611 4.950 4.991 1.00 51.88 344 ASP A C 1
ATOM 2860 O O . ASP A 1 344 ? 18.186 3.787 4.933 1.00 51.88 344 ASP A O 1
ATOM 2864 N N . THR A 1 345 ? 19.916 5.227 4.997 1.00 48.62 345 THR A N 1
ATOM 2865 C CA . THR A 1 345 ? 20.961 4.196 4.974 1.00 48.62 345 THR A CA 1
ATOM 2866 C C . THR A 1 345 ? 20.902 3.276 6.204 1.00 48.62 345 THR A C 1
ATOM 2868 O O . THR A 1 345 ? 21.125 2.075 6.059 1.00 48.62 345 THR A O 1
ATOM 2871 N N . SER A 1 346 ? 20.515 3.775 7.383 1.00 52.81 346 SER A N 1
ATOM 2872 C CA . SER A 1 346 ? 20.298 2.959 8.586 1.00 52.81 346 SER A CA 1
ATOM 2873 C C . SER A 1 346 ? 19.099 2.019 8.446 1.00 52.81 346 SER A C 1
ATOM 2875 O O . SER A 1 346 ? 19.190 0.869 8.859 1.00 52.81 346 SER A O 1
ATOM 2877 N N . LEU A 1 347 ? 18.011 2.432 7.783 1.00 51.69 347 LEU A N 1
ATOM 2878 C CA . LEU A 1 347 ? 16.871 1.548 7.502 1.00 51.69 347 LEU A CA 1
ATOM 2879 C C . LEU A 1 347 ? 17.236 0.458 6.484 1.00 51.69 347 LEU A C 1
ATOM 2881 O O . LEU A 1 347 ? 16.795 -0.682 6.626 1.00 51.69 347 LEU A O 1
ATOM 2885 N N . ALA A 1 348 ? 18.090 0.768 5.502 1.00 55.22 348 ALA A N 1
ATOM 2886 C CA . ALA A 1 348 ? 18.664 -0.242 4.611 1.00 55.22 348 ALA A CA 1
ATOM 2887 C C . ALA A 1 348 ? 19.625 -1.196 5.350 1.00 55.22 348 ALA A C 1
ATOM 2889 O O . ALA A 1 348 ? 19.598 -2.400 5.103 1.00 55.22 348 ALA A O 1
ATOM 2890 N N . GLU A 1 349 ? 20.458 -0.683 6.261 1.00 51.25 349 GLU A N 1
ATOM 2891 C CA . GLU A 1 349 ? 21.389 -1.476 7.076 1.00 51.25 349 GLU A CA 1
ATOM 2892 C C . GLU A 1 349 ? 20.660 -2.353 8.106 1.00 51.25 349 GLU A C 1
ATOM 2894 O O . GLU A 1 349 ? 21.046 -3.508 8.284 1.00 51.25 349 GLU A O 1
ATOM 2899 N N . ILE A 1 350 ? 19.559 -1.877 8.695 1.00 55.97 350 ILE A N 1
ATOM 2900 C CA . ILE A 1 350 ? 18.634 -2.669 9.519 1.00 55.97 350 ILE A CA 1
ATOM 2901 C C . ILE A 1 350 ? 17.974 -3.747 8.660 1.00 55.97 350 ILE A C 1
ATOM 2903 O O . ILE A 1 350 ? 18.110 -4.921 8.980 1.00 55.97 350 ILE A O 1
ATOM 2907 N N . ALA A 1 351 ? 17.342 -3.399 7.535 1.00 55.00 351 ALA A N 1
ATOM 2908 C CA . ALA A 1 351 ? 16.673 -4.371 6.667 1.00 55.00 351 ALA A CA 1
ATOM 2909 C C . ALA A 1 351 ? 17.625 -5.456 6.127 1.00 55.00 351 ALA A C 1
ATOM 2911 O O . ALA A 1 351 ? 17.221 -6.607 5.963 1.00 55.00 351 ALA A O 1
ATOM 2912 N N . VAL A 1 352 ? 18.895 -5.116 5.887 1.00 52.19 352 VAL A N 1
ATOM 2913 C CA . VAL A 1 352 ? 19.945 -6.079 5.533 1.00 52.19 352 VAL A CA 1
ATOM 2914 C C . VAL A 1 352 ? 20.367 -6.918 6.737 1.00 52.19 352 VAL A C 1
ATOM 2916 O O . VAL A 1 352 ? 20.318 -8.138 6.646 1.00 52.19 352 VAL A O 1
ATOM 2919 N N . THR A 1 353 ? 20.666 -6.319 7.891 1.00 54.81 353 THR A N 1
ATOM 2920 C CA . THR A 1 353 ? 20.984 -7.057 9.134 1.00 54.81 353 THR A CA 1
ATOM 2921 C C . THR A 1 353 ? 19.829 -7.973 9.575 1.00 54.81 353 THR A C 1
ATOM 2923 O O . THR A 1 353 ? 20.032 -9.026 10.182 1.00 54.81 353 THR A O 1
ATOM 2926 N N . GLU A 1 354 ? 18.593 -7.609 9.234 1.00 53.06 354 GLU A N 1
ATOM 2927 C CA . GLU A 1 354 ? 17.385 -8.365 9.533 1.00 53.06 354 GLU A CA 1
ATOM 2928 C C . GLU A 1 354 ? 17.000 -9.425 8.495 1.00 53.06 354 GLU A C 1
ATOM 2930 O O . GLU A 1 354 ? 16.116 -10.229 8.801 1.00 53.06 354 GLU A O 1
ATOM 2935 N N . MET A 1 355 ? 17.602 -9.472 7.305 1.00 49.31 355 MET A N 1
ATOM 2936 C CA . MET A 1 355 ? 17.172 -10.406 6.250 1.00 49.31 355 MET A CA 1
ATOM 2937 C C . MET A 1 355 ? 18.314 -11.105 5.511 1.00 49.31 355 MET A C 1
ATOM 2939 O O . MET A 1 355 ? 18.141 -12.261 5.124 1.00 49.31 355 MET A O 1
ATOM 2943 N N . ASP A 1 356 ? 19.472 -10.466 5.352 1.00 50.81 356 ASP A N 1
ATOM 2944 C CA . ASP A 1 356 ? 20.684 -11.121 4.860 1.00 50.81 356 ASP A CA 1
ATOM 2945 C C . ASP A 1 356 ? 21.143 -12.193 5.854 1.00 50.81 356 ASP A C 1
ATOM 2947 O O . ASP A 1 356 ? 20.998 -12.055 7.071 1.00 50.81 356 ASP A O 1
ATOM 2951 N N . GLY A 1 357 ? 21.624 -13.327 5.352 1.00 39.88 357 GLY A N 1
ATOM 2952 C CA . GLY A 1 357 ? 22.021 -14.458 6.194 1.00 39.88 357 GLY A CA 1
ATOM 2953 C C . GLY A 1 357 ? 20.856 -15.221 6.856 1.00 39.88 357 GLY A C 1
ATOM 2954 O O . GLY A 1 357 ? 21.008 -16.415 7.147 1.00 39.88 357 GLY A O 1
ATOM 2955 N N . LYS A 1 358 ? 19.681 -14.605 7.069 1.00 51.78 358 LYS A N 1
ATOM 2956 C CA . LYS A 1 358 ? 18.556 -15.244 7.773 1.00 51.78 358 LYS A CA 1
ATOM 2957 C C . LYS A 1 358 ? 17.967 -16.409 6.974 1.00 51.78 358 LYS A C 1
ATOM 2959 O O . LYS A 1 358 ? 17.792 -16.367 5.756 1.00 51.78 358 LYS A O 1
ATOM 2964 N N . ARG A 1 359 ? 17.640 -17.487 7.697 1.00 39.94 359 ARG A N 1
ATOM 2965 C CA . ARG A 1 359 ? 17.161 -18.756 7.131 1.00 39.94 359 ARG A CA 1
ATOM 2966 C C . ARG A 1 359 ? 15.640 -18.885 7.156 1.00 39.94 359 ARG A C 1
ATOM 2968 O O . ARG A 1 359 ? 15.093 -19.578 8.012 1.00 39.94 359 ARG A O 1
ATOM 2975 N N . LEU A 1 360 ? 14.953 -18.302 6.174 1.00 40.28 360 LEU A N 1
ATOM 2976 C CA . LEU A 1 360 ? 13.523 -18.561 5.985 1.00 40.28 360 LEU A CA 1
ATOM 2977 C C . LEU A 1 360 ? 13.300 -19.932 5.318 1.00 40.28 360 LEU A C 1
ATOM 2979 O O . LEU A 1 360 ? 13.683 -20.184 4.173 1.00 40.28 360 LEU A O 1
ATOM 2983 N N . HIS A 1 361 ? 12.699 -20.844 6.090 1.00 37.19 361 HIS A N 1
ATOM 2984 C CA . HIS A 1 361 ? 12.438 -22.247 5.739 1.00 37.19 361 HIS A CA 1
ATOM 2985 C C . HIS A 1 361 ? 13.669 -23.011 5.212 1.00 37.19 361 HIS A C 1
ATOM 2987 O O . HIS A 1 361 ? 13.610 -23.730 4.214 1.00 37.19 361 HIS A O 1
ATOM 2993 N N . GLY A 1 362 ? 14.800 -22.868 5.912 1.00 36.75 362 GLY A N 1
ATOM 2994 C CA . GLY A 1 362 ? 16.001 -23.686 5.699 1.00 36.75 362 GLY A CA 1
ATOM 2995 C C . GLY A 1 362 ? 16.937 -23.222 4.578 1.00 36.75 362 GLY A C 1
ATOM 2996 O O . GLY A 1 362 ? 17.985 -23.837 4.389 1.00 36.75 362 GLY A O 1
ATOM 2997 N N . ARG A 1 363 ? 16.614 -22.132 3.872 1.00 37.59 363 ARG A N 1
ATOM 2998 C CA . ARG A 1 363 ? 17.518 -21.459 2.928 1.00 37.59 363 ARG A CA 1
ATOM 2999 C C . ARG A 1 363 ? 17.829 -20.044 3.394 1.00 37.59 363 ARG A C 1
ATOM 3001 O O . ARG A 1 363 ? 16.948 -19.351 3.890 1.00 37.59 363 ARG A O 1
ATOM 3008 N N . THR A 1 364 ? 19.086 -19.653 3.227 1.00 40.72 364 THR A N 1
ATOM 3009 C CA . THR A 1 364 ? 19.570 -18.289 3.441 1.00 40.72 364 THR A CA 1
ATOM 3010 C C . THR A 1 364 ? 18.970 -17.356 2.392 1.00 40.72 364 THR A C 1
ATOM 3012 O O . THR A 1 364 ? 19.027 -17.672 1.202 1.00 40.72 364 THR A O 1
ATOM 3015 N N . ILE A 1 365 ? 18.403 -16.229 2.822 1.00 46.06 365 ILE A N 1
ATOM 3016 C CA . ILE A 1 365 ? 18.143 -15.091 1.937 1.00 46.06 365 ILE A CA 1
ATOM 3017 C C . ILE A 1 365 ? 19.420 -14.250 1.875 1.00 46.06 365 ILE A C 1
ATOM 3019 O O . ILE A 1 365 ? 20.061 -14.025 2.899 1.00 46.06 365 ILE A O 1
ATOM 3023 N N . ASN A 1 366 ? 19.779 -13.803 0.671 1.00 44.31 366 ASN A N 1
ATOM 3024 C CA . ASN A 1 366 ? 20.883 -12.875 0.462 1.00 44.31 366 ASN A CA 1
ATOM 3025 C C . ASN A 1 366 ? 20.296 -11.493 0.138 1.00 44.31 366 ASN A C 1
ATOM 3027 O O . ASN A 1 366 ? 19.640 -11.344 -0.895 1.00 44.31 366 ASN A O 1
ATOM 3031 N N . VAL A 1 367 ? 20.528 -10.496 0.991 1.00 56.41 367 VAL A N 1
ATOM 3032 C CA . VAL A 1 367 ? 20.069 -9.108 0.814 1.00 56.41 367 VAL A CA 1
ATOM 3033 C C . VAL A 1 367 ? 21.275 -8.185 0.945 1.00 56.41 367 VAL A C 1
ATOM 3035 O O . VAL A 1 367 ? 21.766 -7.938 2.036 1.00 56.41 367 VAL A O 1
ATOM 3038 N N . SER A 1 368 ? 21.781 -7.659 -0.169 1.00 43.75 368 SER A N 1
ATOM 3039 C CA . SER A 1 368 ? 22.983 -6.815 -0.169 1.00 43.75 368 SER A CA 1
ATOM 3040 C C . SER A 1 368 ? 22.656 -5.348 -0.438 1.00 43.75 368 SER A C 1
ATOM 3042 O O . SER A 1 368 ? 21.957 -5.044 -1.407 1.00 43.75 368 SER A O 1
ATOM 3044 N N . ILE A 1 369 ? 23.243 -4.431 0.337 1.00 55.22 369 ILE A N 1
ATOM 3045 C CA . ILE A 1 369 ? 23.150 -2.987 0.076 1.00 55.22 369 ILE A CA 1
ATOM 3046 C C . ILE A 1 369 ? 23.908 -2.657 -1.212 1.00 55.22 369 ILE A C 1
ATOM 3048 O O . ILE A 1 369 ? 25.141 -2.691 -1.251 1.00 55.22 369 ILE A O 1
ATOM 3052 N N . VAL A 1 370 ? 23.182 -2.269 -2.258 1.00 52.56 370 VAL A N 1
ATOM 3053 C CA . VAL A 1 370 ? 23.781 -1.676 -3.459 1.00 52.56 370 VAL A CA 1
ATOM 3054 C C . VAL A 1 370 ? 24.106 -0.211 -3.164 1.00 52.56 370 VAL A C 1
ATOM 3056 O O . VAL A 1 370 ? 23.329 0.693 -3.467 1.00 52.56 370 VAL A O 1
ATOM 3059 N N . ARG A 1 371 ? 25.257 0.027 -2.522 1.00 51.97 371 ARG A N 1
ATOM 3060 C CA . ARG A 1 371 ? 25.775 1.383 -2.288 1.00 51.97 371 ARG A CA 1
ATOM 3061 C C . ARG A 1 371 ? 26.166 2.009 -3.629 1.00 51.97 371 ARG A C 1
ATOM 3063 O O . ARG A 1 371 ? 27.136 1.581 -4.252 1.00 51.97 371 ARG A O 1
ATOM 3070 N N . THR A 1 372 ? 25.431 3.027 -4.070 1.00 42.94 372 THR A N 1
ATOM 3071 C CA . THR A 1 372 ? 25.794 3.812 -5.257 1.00 42.94 372 THR A CA 1
ATOM 3072 C C . THR A 1 372 ? 27.095 4.577 -5.009 1.00 42.94 372 THR A C 1
ATOM 3074 O O . THR A 1 372 ? 27.227 5.277 -4.004 1.00 42.94 372 THR A O 1
ATOM 3077 N N . LEU A 1 373 ? 28.056 4.443 -5.928 1.00 33.22 373 LEU A N 1
ATOM 3078 C CA . LEU A 1 373 ? 29.373 5.081 -5.841 1.00 33.22 373 LEU A CA 1
ATOM 3079 C C . LEU A 1 373 ? 29.240 6.611 -5.774 1.00 33.22 373 LEU A C 1
ATOM 3081 O O . LEU A 1 373 ? 28.855 7.255 -6.747 1.00 33.22 373 LEU A O 1
ATOM 3085 N N . GLY A 1 374 ? 29.564 7.174 -4.610 1.00 38.41 374 GLY A N 1
ATOM 3086 C CA . GLY A 1 374 ? 29.470 8.608 -4.321 1.00 38.41 374 GLY A CA 1
ATOM 3087 C C . GLY A 1 374 ? 29.469 8.909 -2.821 1.00 38.41 374 GLY A C 1
ATOM 3088 O O . GLY A 1 374 ? 30.128 9.851 -2.386 1.00 38.41 374 GLY A O 1
ATOM 3089 N N . TYR A 1 375 ? 28.812 8.064 -2.019 1.00 32.53 375 TYR A N 1
ATOM 3090 C CA . TYR A 1 375 ? 28.742 8.236 -0.566 1.00 32.53 375 TYR A CA 1
ATOM 3091 C C . TYR A 1 375 ? 30.109 7.972 0.092 1.00 32.53 375 TYR A C 1
ATOM 3093 O O . TYR A 1 375 ? 30.611 6.843 0.091 1.00 32.53 375 TYR A O 1
ATOM 3101 N N . ARG A 1 376 ? 30.735 9.014 0.653 1.00 29.56 376 ARG A N 1
ATOM 3102 C CA . ARG A 1 376 ? 31.928 8.866 1.504 1.00 29.56 376 ARG A CA 1
ATOM 3103 C C . ARG A 1 376 ? 31.508 8.279 2.851 1.00 29.56 376 ARG A C 1
ATOM 3105 O O . ARG A 1 376 ? 30.453 8.624 3.367 1.00 29.56 376 ARG A O 1
ATOM 3112 N N . LYS A 1 377 ? 32.352 7.437 3.458 1.00 28.34 377 LYS A N 1
ATOM 3113 C CA . LYS A 1 377 ? 32.143 6.995 4.845 1.00 28.34 377 LYS A CA 1
ATOM 3114 C C . LYS A 1 377 ? 32.039 8.212 5.771 1.00 28.34 377 LYS A C 1
ATOM 3116 O O . LYS A 1 377 ? 33.054 8.863 6.008 1.00 28.34 377 LYS A O 1
ATOM 3121 N N . HIS A 1 378 ? 30.885 8.404 6.401 1.00 26.39 378 HIS A N 1
ATOM 3122 C CA . HIS A 1 378 ? 30.903 8.725 7.822 1.00 26.39 378 HIS A CA 1
ATOM 3123 C C . HIS A 1 378 ? 31.214 7.427 8.569 1.00 26.39 378 HIS A C 1
ATOM 3125 O O . HIS A 1 378 ? 30.524 6.419 8.422 1.00 26.39 378 HIS A O 1
ATOM 3131 N N . SER A 1 379 ? 32.341 7.408 9.273 1.00 28.42 379 SER A N 1
ATOM 3132 C CA . SER A 1 379 ? 32.782 6.253 10.048 1.00 28.42 379 SER A CA 1
ATOM 3133 C C . SER A 1 379 ? 32.002 6.170 11.354 1.00 28.42 379 SER A C 1
ATOM 3135 O O . SER A 1 379 ? 32.080 7.079 12.178 1.00 28.42 379 SER A O 1
ATOM 3137 N N . ALA A 1 380 ? 31.310 5.052 11.565 1.00 29.06 380 ALA A N 1
ATOM 3138 C CA . ALA A 1 380 ? 30.930 4.633 12.906 1.00 29.06 380 ALA A CA 1
ATOM 3139 C C . ALA A 1 380 ? 32.180 4.323 13.756 1.00 29.06 380 ALA A C 1
ATOM 3141 O O . ALA A 1 380 ? 33.257 4.071 13.210 1.00 29.06 380 ALA A O 1
ATOM 3142 N N . LEU A 1 381 ? 31.960 4.251 15.074 1.00 27.14 381 LEU A N 1
ATOM 3143 C CA . LEU A 1 381 ? 32.920 4.010 16.162 1.00 27.14 381 LEU A CA 1
ATOM 3144 C C . LEU A 1 381 ? 33.805 5.205 16.547 1.00 27.14 381 LEU A C 1
ATOM 3146 O O . LEU A 1 381 ? 34.607 5.718 15.773 1.00 27.14 381 LEU A O 1
ATOM 3150 N N . TRP A 1 382 ? 33.667 5.584 17.818 1.00 23.61 382 TRP A N 1
ATOM 3151 C CA . TRP A 1 382 ? 34.624 6.401 18.552 1.00 23.61 382 TRP A CA 1
ATOM 3152 C C . TRP A 1 382 ? 35.866 5.556 18.873 1.00 23.61 382 TRP A C 1
ATOM 3154 O O . TRP A 1 382 ? 35.740 4.398 19.269 1.00 23.61 382 TRP A O 1
ATOM 3164 N N . SER A 1 383 ? 37.051 6.157 18.792 1.00 23.98 383 SER A N 1
ATOM 3165 C CA . SER A 1 383 ? 38.272 5.650 19.429 1.00 23.98 383 SER A CA 1
ATOM 3166 C C . SER A 1 383 ? 39.158 6.828 19.822 1.00 23.98 383 SER A C 1
ATOM 3168 O O . SER A 1 383 ? 39.282 7.783 19.055 1.00 23.98 383 SER A O 1
ATOM 3170 N N . GLU A 1 384 ? 39.761 6.775 21.004 1.00 27.34 384 GLU A N 1
ATOM 3171 C CA . GLU A 1 384 ? 40.472 7.903 21.607 1.00 27.34 384 GLU A CA 1
ATOM 3172 C C . GLU A 1 384 ? 41.779 8.252 20.873 1.00 27.34 384 GLU A C 1
ATOM 3174 O O . GLU A 1 384 ? 42.700 7.441 20.790 1.00 27.34 384 GLU A O 1
ATOM 3179 N N . SER A 1 385 ? 41.890 9.481 20.366 1.00 23.45 385 SER A N 1
ATOM 3180 C CA . SER A 1 385 ? 43.131 10.281 20.310 1.00 23.45 385 SER A CA 1
ATOM 3181 C C . SER A 1 385 ? 42.824 11.654 19.701 1.00 23.45 385 SER A C 1
ATOM 3183 O O . SER A 1 385 ? 42.077 11.764 18.732 1.00 23.45 385 SER A O 1
ATOM 3185 N N . GLY A 1 386 ? 43.350 12.724 20.303 1.00 25.08 386 GLY A N 1
ATOM 3186 C CA . GLY A 1 386 ? 42.996 14.097 19.937 1.00 25.08 386 GLY A CA 1
ATOM 3187 C C . GLY A 1 386 ? 43.989 14.771 18.989 1.00 25.08 386 GLY A C 1
ATOM 3188 O O . GLY A 1 386 ? 45.199 14.656 19.170 1.00 25.08 386 GLY A O 1
ATOM 3189 N N . ALA A 1 387 ? 43.463 15.552 18.043 1.00 23.06 387 ALA A N 1
ATOM 3190 C CA . ALA A 1 387 ? 44.158 16.670 17.406 1.00 23.06 387 ALA A CA 1
ATOM 3191 C C . ALA A 1 387 ? 43.122 17.666 16.852 1.00 23.06 387 ALA A C 1
ATOM 3193 O O . ALA A 1 387 ? 42.325 17.313 15.983 1.00 23.06 387 ALA A O 1
ATOM 3194 N N . GLU A 1 388 ? 43.124 18.912 17.332 1.00 23.83 388 GLU A N 1
ATOM 3195 C CA . GLU A 1 388 ? 42.360 19.986 16.689 1.00 23.83 388 GLU A CA 1
ATOM 3196 C C . GLU A 1 388 ? 43.042 20.417 15.386 1.00 23.83 388 GLU A C 1
ATOM 3198 O O . GLU A 1 388 ? 44.236 20.713 15.381 1.00 23.83 388 GLU A O 1
ATOM 3203 N N . TYR A 1 389 ? 42.276 20.549 14.299 1.00 22.52 389 TYR A N 1
ATOM 3204 C CA . TYR A 1 389 ? 42.665 21.401 13.173 1.00 22.52 389 TYR A CA 1
ATOM 3205 C C . TYR A 1 389 ? 41.425 21.927 12.440 1.00 22.52 389 TYR A C 1
ATOM 3207 O O . TYR A 1 389 ? 40.820 21.243 11.616 1.00 22.52 389 TYR A O 1
ATOM 3215 N N . GLY A 1 390 ? 41.017 23.156 12.760 1.00 22.59 390 GLY A N 1
ATOM 3216 C CA . GLY A 1 390 ? 39.895 23.819 12.096 1.00 22.59 390 GLY A CA 1
ATOM 3217 C C . GLY A 1 390 ? 40.324 24.580 10.839 1.00 22.59 390 GLY A C 1
ATOM 3218 O O . GLY A 1 390 ? 41.375 25.220 10.823 1.00 22.59 390 GLY A O 1
ATOM 3219 N N . MET A 1 391 ? 39.474 24.608 9.808 1.00 23.36 391 MET A N 1
ATOM 3220 C CA . MET A 1 391 ? 39.554 25.639 8.767 1.00 23.36 391 MET A CA 1
ATOM 3221 C C . MET A 1 391 ? 38.182 26.141 8.315 1.00 23.36 391 MET A C 1
ATOM 3223 O O . MET A 1 391 ? 37.156 25.497 8.512 1.00 23.36 391 MET A O 1
ATOM 3227 N N . ARG A 1 392 ? 38.187 27.373 7.797 1.00 23.14 392 ARG A N 1
ATOM 3228 C CA . ARG A 1 392 ? 37.013 28.248 7.709 1.00 23.14 392 ARG A CA 1
ATOM 3229 C C . ARG A 1 392 ? 36.144 27.985 6.484 1.00 23.14 392 ARG A C 1
ATOM 3231 O O . ARG A 1 392 ? 36.641 27.808 5.376 1.00 23.14 392 ARG A O 1
ATOM 3238 N N . ASP A 1 393 ? 34.849 28.139 6.715 1.00 22.03 393 ASP A N 1
ATOM 3239 C CA . ASP A 1 393 ? 33.805 28.312 5.713 1.00 22.03 393 ASP A CA 1
ATOM 3240 C C . ASP A 1 393 ? 34.100 29.506 4.769 1.00 22.03 393 ASP A C 1
ATOM 3242 O O . ASP A 1 393 ? 34.644 30.534 5.192 1.00 22.03 393 ASP A O 1
ATOM 3246 N N . LYS A 1 394 ? 33.711 29.396 3.492 1.00 23.39 394 LYS A N 1
ATOM 3247 C CA . LYS A 1 394 ? 33.702 30.509 2.521 1.00 23.39 394 LYS A CA 1
ATOM 3248 C C . LYS A 1 394 ? 32.511 30.378 1.572 1.00 23.39 394 LYS A C 1
ATOM 3250 O O . LYS A 1 394 ? 32.553 29.649 0.585 1.00 23.39 394 LYS A O 1
ATOM 3255 N N . ARG A 1 395 ? 31.466 31.162 1.842 1.00 21.09 395 ARG A N 1
ATOM 3256 C CA . ARG A 1 395 ? 30.284 31.290 0.978 1.00 21.09 395 ARG A CA 1
ATOM 3257 C C . ARG A 1 395 ? 30.577 32.168 -0.247 1.00 21.09 395 ARG A C 1
ATOM 3259 O O . ARG A 1 395 ? 31.136 33.252 -0.108 1.00 21.09 395 ARG A O 1
ATOM 3266 N N . SER A 1 396 ? 30.115 31.731 -1.417 1.00 21.95 396 SER A N 1
ATOM 3267 C CA . SER A 1 396 ? 30.021 32.502 -2.668 1.00 21.95 396 SER A CA 1
ATOM 3268 C C . SER A 1 396 ? 28.805 31.942 -3.424 1.00 21.95 396 SER A C 1
ATOM 3270 O O . SER A 1 396 ? 28.838 30.805 -3.873 1.00 21.95 396 SER A O 1
ATOM 3272 N N . SER A 1 397 ? 27.615 32.519 -3.247 1.00 22.11 397 SER A N 1
ATOM 3273 C CA . SER A 1 397 ? 27.064 33.659 -4.005 1.00 22.11 397 SER A CA 1
ATOM 3274 C C . SER A 1 397 ? 26.548 33.264 -5.400 1.00 22.11 397 SER A C 1
ATOM 3276 O O . SER A 1 397 ? 27.273 32.769 -6.255 1.00 22.11 397 SER A O 1
ATOM 3278 N N . SER A 1 398 ? 25.242 33.450 -5.598 1.00 21.92 398 SER A N 1
ATOM 3279 C CA . SER A 1 398 ? 24.495 33.031 -6.787 1.00 21.92 398 SER A CA 1
ATOM 3280 C C . SER A 1 398 ? 24.669 33.969 -7.987 1.00 21.92 398 SER A C 1
ATOM 3282 O O . SER A 1 398 ? 24.912 35.165 -7.835 1.00 21.92 398 SER A O 1
ATOM 3284 N N . SER A 1 399 ? 24.426 33.441 -9.190 1.00 22.20 399 SER A N 1
ATOM 3285 C CA . SER A 1 399 ? 24.067 34.243 -10.365 1.00 22.20 399 SER A CA 1
ATOM 3286 C C . SER A 1 399 ? 22.921 33.588 -11.147 1.00 22.20 399 SER A C 1
ATOM 3288 O O . SER A 1 399 ? 22.656 32.396 -10.998 1.00 22.20 399 SER A O 1
ATOM 3290 N N . LYS A 1 400 ? 22.207 34.395 -11.936 1.00 24.48 400 LYS A N 1
ATOM 3291 C CA . LYS A 1 400 ? 20.990 34.037 -12.686 1.00 24.48 400 LYS A CA 1
ATOM 3292 C C . LYS A 1 400 ? 21.321 33.822 -14.164 1.00 24.48 400 LYS A C 1
ATOM 3294 O O . LYS A 1 400 ? 22.188 34.517 -14.680 1.00 24.48 400 LYS A O 1
ATOM 3299 N N . TYR A 1 401 ? 20.529 33.008 -14.864 1.00 22.05 401 TYR A N 1
ATOM 3300 C CA . TYR A 1 401 ? 20.404 33.077 -16.327 1.00 22.05 401 TYR A CA 1
ATOM 3301 C C . TYR A 1 401 ? 18.939 32.975 -16.776 1.00 22.05 401 TYR A C 1
ATOM 3303 O O . TYR A 1 401 ? 18.071 32.558 -16.011 1.00 22.05 401 TYR A O 1
ATOM 3311 N N . THR A 1 402 ? 18.663 33.464 -17.985 1.00 21.98 402 THR A N 1
ATOM 3312 C CA . THR A 1 402 ? 17.330 33.876 -18.461 1.00 21.98 402 THR A CA 1
ATOM 3313 C C . THR A 1 402 ? 16.845 33.076 -19.673 1.00 21.98 402 THR A C 1
ATOM 3315 O O . THR A 1 402 ? 17.647 32.643 -20.495 1.00 21.98 402 THR A O 1
ATOM 3318 N N . HIS A 1 403 ? 15.524 32.937 -19.822 1.00 24.53 403 HIS A N 1
ATOM 3319 C CA . HIS A 1 403 ? 14.888 32.280 -20.972 1.00 24.53 403 HIS A CA 1
ATOM 3320 C C . HIS A 1 403 ? 14.993 33.066 -22.292 1.00 24.53 403 HIS A C 1
ATOM 3322 O O . HIS A 1 403 ? 15.099 34.292 -22.307 1.00 24.53 403 HIS A O 1
ATOM 3328 N N . SER A 1 404 ? 14.815 32.351 -23.408 1.00 24.22 404 SER A N 1
ATOM 3329 C CA . SER A 1 404 ? 14.246 32.860 -24.667 1.00 24.22 404 SER A CA 1
ATOM 3330 C C . SER A 1 404 ? 13.525 31.708 -25.412 1.00 24.22 404 SER A C 1
ATOM 3332 O O . SER A 1 404 ? 13.999 30.577 -25.305 1.00 24.22 404 SER A O 1
ATOM 3334 N N . PRO A 1 405 ? 12.380 31.930 -26.100 1.00 30.81 405 PRO A N 1
ATOM 3335 C CA . PRO A 1 405 ? 11.505 30.848 -26.593 1.00 30.81 405 PRO A CA 1
ATOM 3336 C C . PRO A 1 405 ? 11.459 30.694 -28.131 1.00 30.81 405 PRO A C 1
ATOM 3338 O O . PRO A 1 405 ? 11.874 31.592 -28.862 1.00 30.81 405 PRO A O 1
ATOM 3341 N N . GLY A 1 406 ? 10.847 29.608 -28.636 1.00 22.72 406 GLY A N 1
ATOM 3342 C CA . GLY A 1 406 ? 10.591 29.426 -30.075 1.00 22.72 406 GLY A CA 1
ATOM 3343 C C . GLY A 1 406 ? 9.477 28.429 -30.457 1.00 22.72 406 GLY A C 1
ATOM 3344 O O . GLY A 1 406 ? 9.492 27.282 -30.034 1.00 22.72 406 GLY A O 1
ATOM 3345 N N . ALA A 1 407 ? 8.562 28.888 -31.324 1.00 25.95 407 ALA A N 1
ATOM 3346 C CA . ALA A 1 407 ? 7.769 28.126 -32.310 1.00 25.95 407 ALA A CA 1
ATOM 3347 C C . ALA A 1 407 ? 6.796 26.984 -31.889 1.00 25.95 407 ALA A C 1
ATOM 3349 O O . ALA A 1 407 ? 7.037 25.822 -32.194 1.00 25.95 407 ALA A O 1
ATOM 3350 N N . ALA A 1 408 ? 5.593 27.336 -31.399 1.00 28.86 408 ALA A N 1
ATOM 3351 C CA . ALA A 1 408 ? 4.337 26.587 -31.650 1.00 28.86 408 ALA A CA 1
ATOM 3352 C C . ALA A 1 408 ? 3.095 27.453 -31.317 1.00 28.86 408 ALA A C 1
ATOM 3354 O O . ALA A 1 408 ? 2.715 27.564 -30.153 1.00 28.86 408 ALA A O 1
ATOM 3355 N N . VAL A 1 409 ? 2.481 28.135 -32.303 1.00 36.81 409 VAL A N 1
ATOM 3356 C CA . VAL A 1 409 ? 1.550 29.261 -32.005 1.00 36.81 409 VAL A CA 1
ATOM 3357 C C . VAL A 1 409 ? 0.144 29.163 -32.628 1.00 36.81 409 VAL A C 1
ATOM 3359 O O . VAL A 1 409 ? -0.789 29.703 -32.041 1.00 36.81 409 VAL A O 1
ATOM 3362 N N . GLY A 1 410 ? -0.053 28.447 -33.745 1.00 34.16 410 GLY A N 1
ATOM 3363 C CA . GLY A 1 410 ? -1.299 28.466 -34.543 1.00 34.16 410 GLY A CA 1
ATOM 3364 C C . GLY A 1 410 ? -2.601 28.217 -33.761 1.00 34.16 410 GLY A C 1
ATOM 3365 O O . GLY A 1 410 ? -3.314 29.162 -33.423 1.00 34.16 410 GLY A O 1
ATOM 3366 N N . ALA A 1 411 ? -2.905 26.954 -33.443 1.00 39.31 411 ALA A N 1
ATOM 3367 C CA . ALA A 1 411 ? -4.154 26.569 -32.767 1.00 39.31 411 ALA A CA 1
ATOM 3368 C C . ALA A 1 411 ? -4.341 27.228 -31.381 1.00 39.31 411 ALA A C 1
ATOM 3370 O O . ALA A 1 411 ? -5.461 27.483 -30.941 1.00 39.31 411 ALA A O 1
ATOM 3371 N N . SER A 1 412 ? -3.240 27.571 -30.700 1.00 53.03 412 SER A N 1
ATOM 3372 C CA . SER A 1 412 ? -3.275 28.178 -29.364 1.00 53.03 412 SER A CA 1
ATOM 3373 C C . SER A 1 412 ? -3.953 29.557 -29.341 1.00 53.03 412 SER A C 1
ATOM 3375 O O . SER A 1 412 ? -4.543 29.931 -28.328 1.00 53.03 412 SER A O 1
ATOM 3377 N N . MET A 1 413 ? -3.885 30.323 -30.436 1.00 50.97 413 MET A N 1
ATOM 3378 C CA . MET A 1 413 ? -4.345 31.719 -30.469 1.00 50.97 413 MET A CA 1
ATOM 3379 C C . MET A 1 413 ? -5.874 31.864 -30.454 1.00 50.97 413 MET A C 1
ATOM 3381 O O . MET A 1 413 ? -6.383 32.770 -29.791 1.00 50.97 413 MET A O 1
ATOM 3385 N N . ALA A 1 414 ? -6.609 30.973 -31.129 1.00 53.62 414 ALA A N 1
ATOM 3386 C CA . ALA A 1 414 ? -8.075 30.985 -31.128 1.00 53.62 414 ALA A CA 1
ATOM 3387 C C . ALA A 1 414 ? -8.624 30.653 -29.730 1.00 53.62 414 ALA A C 1
ATOM 3389 O O . ALA A 1 414 ? -9.334 31.464 -29.131 1.00 53.62 414 ALA A O 1
ATOM 3390 N N . ALA A 1 415 ? -8.184 29.528 -29.155 1.00 54.00 415 ALA A N 1
ATOM 3391 C CA . ALA A 1 415 ? -8.566 29.109 -27.808 1.00 54.00 415 ALA A CA 1
ATOM 3392 C C . ALA A 1 415 ? -8.173 30.142 -26.731 1.00 54.00 415 ALA A C 1
ATOM 3394 O O . ALA A 1 415 ? -8.965 30.412 -25.830 1.00 54.00 415 ALA A O 1
ATOM 3395 N N . LYS A 1 416 ? -7.000 30.790 -26.834 1.00 58.75 416 LYS A N 1
ATOM 3396 C CA . LYS A 1 416 ? -6.611 31.890 -25.925 1.00 58.75 416 LYS A CA 1
ATOM 3397 C C . LYS A 1 416 ? -7.550 33.096 -26.031 1.00 58.75 416 LYS A C 1
ATOM 3399 O O . LYS A 1 416 ? -7.990 33.596 -24.999 1.00 58.75 416 LYS A O 1
ATOM 3404 N N . ARG A 1 417 ? -7.915 33.529 -27.246 1.00 65.50 417 ARG A N 1
ATOM 3405 C CA . ARG A 1 417 ? -8.891 34.620 -27.452 1.00 65.50 417 ARG A CA 1
ATOM 3406 C C . ARG A 1 417 ? -10.277 34.274 -26.896 1.00 65.50 417 ARG A C 1
ATOM 3408 O O . ARG A 1 417 ? -10.906 35.133 -26.285 1.00 65.50 417 ARG A O 1
ATOM 3415 N N . GLN A 1 418 ? -10.735 33.031 -27.061 1.00 61.81 418 GLN A N 1
ATOM 3416 C CA . GLN A 1 418 ? -11.993 32.561 -26.470 1.00 61.81 418 GLN A CA 1
ATOM 3417 C C . GLN A 1 418 ? -11.933 32.528 -24.931 1.00 61.81 418 GLN A C 1
ATOM 3419 O O . GLN A 1 418 ? -12.821 33.070 -24.278 1.00 61.81 418 GLN A O 1
ATOM 3424 N N . ARG A 1 419 ? -10.865 31.972 -24.339 1.00 60.81 419 ARG A N 1
ATOM 3425 C CA . ARG A 1 419 ? -10.668 31.930 -22.875 1.00 60.81 419 ARG A CA 1
ATOM 3426 C C . ARG A 1 419 ? -10.569 33.332 -22.255 1.00 60.81 419 ARG A C 1
ATOM 3428 O O . ARG A 1 419 ? -11.080 33.537 -21.161 1.00 60.81 419 ARG A O 1
ATOM 3435 N N . GLN A 1 420 ? -10.003 34.313 -22.964 1.00 60.53 420 GLN A N 1
ATOM 3436 C CA . GLN A 1 420 ? -9.963 35.703 -22.496 1.00 60.53 420 GLN A CA 1
ATOM 3437 C C . GLN A 1 420 ? -11.348 36.382 -22.541 1.00 60.53 420 GLN A C 1
ATOM 3439 O O . GLN A 1 420 ? -11.731 37.041 -21.577 1.00 60.53 420 GLN A O 1
ATOM 3444 N N . LYS A 1 421 ? -12.164 36.128 -23.579 1.00 59.38 421 LYS A N 1
ATOM 3445 C CA . LYS A 1 421 ? -13.589 36.519 -23.565 1.00 59.38 421 LYS A CA 1
ATOM 3446 C C . LYS A 1 421 ? -14.366 35.832 -22.431 1.00 59.38 421 LYS A C 1
ATOM 3448 O O . LYS A 1 421 ? -15.237 36.455 -21.829 1.00 59.38 421 LYS A O 1
ATOM 3453 N N . LEU A 1 422 ? -14.050 34.572 -22.110 1.00 58.25 422 LEU A N 1
ATOM 3454 C CA . LEU A 1 422 ? -14.684 33.852 -21.000 1.00 58.25 422 LEU A CA 1
ATOM 3455 C C . LEU A 1 422 ? -14.394 34.522 -19.648 1.00 58.25 422 LEU A C 1
ATOM 3457 O O . LEU A 1 422 ? -15.313 34.629 -18.842 1.00 58.25 422 LEU A O 1
ATOM 3461 N N . SER A 1 423 ? -13.173 35.014 -19.395 1.00 56.75 423 SER A N 1
ATOM 3462 C CA . SER A 1 423 ? -12.868 35.734 -18.144 1.00 56.75 423 SER A CA 1
ATOM 3463 C C . SER A 1 423 ? -13.641 37.047 -17.986 1.00 56.75 423 SER A C 1
ATOM 3465 O O . SER A 1 423 ? -14.001 37.393 -16.862 1.00 56.75 423 SER A O 1
ATOM 3467 N N . ASP A 1 424 ? -13.959 37.737 -19.084 1.00 52.03 424 ASP A N 1
ATOM 3468 C CA . ASP A 1 424 ? -14.771 38.960 -19.042 1.00 52.03 424 ASP A CA 1
ATOM 3469 C C . ASP A 1 424 ? -16.258 38.635 -18.791 1.00 52.03 424 ASP A C 1
ATOM 3471 O O . ASP A 1 424 ? -16.898 39.246 -17.936 1.00 52.03 424 ASP A O 1
ATOM 3475 N N . VAL A 1 425 ? -16.801 37.608 -19.461 1.00 53.28 425 VAL A N 1
ATOM 3476 C CA . VAL A 1 425 ? -18.197 37.150 -19.282 1.00 53.28 425 VAL A CA 1
ATOM 3477 C C . VAL A 1 425 ? -18.429 36.524 -17.898 1.00 53.28 425 VAL A C 1
ATOM 3479 O O . VAL A 1 425 ? -19.444 36.793 -17.254 1.00 53.28 425 VAL A O 1
ATOM 3482 N N . SER A 1 426 ? -17.472 35.738 -17.394 1.00 51.81 426 SER A N 1
ATOM 3483 C CA . SER A 1 426 ? -17.518 35.097 -16.065 1.00 51.81 426 SER A CA 1
ATOM 3484 C C . SER A 1 426 ? -17.477 36.104 -14.903 1.00 51.81 426 SER A C 1
ATOM 3486 O O . SER A 1 426 ? -17.721 35.750 -13.752 1.00 51.81 426 SER A O 1
ATOM 3488 N N . ARG A 1 427 ? -17.205 37.384 -15.194 1.00 50.09 427 ARG A N 1
ATOM 3489 C CA . ARG A 1 427 ? -17.278 38.495 -14.236 1.00 50.09 427 ARG A CA 1
ATOM 3490 C C . ARG A 1 427 ? -18.652 39.184 -14.201 1.00 50.09 427 ARG A C 1
ATOM 3492 O O . ARG A 1 427 ? -18.846 40.084 -13.391 1.00 50.09 427 ARG A O 1
ATOM 3499 N N . SER A 1 428 ? -19.586 38.778 -15.068 1.00 46.09 428 SER A N 1
ATOM 3500 C CA . SER A 1 428 ? -20.939 39.347 -15.176 1.00 46.09 428 SER A CA 1
ATOM 3501 C C . SER A 1 428 ? -22.077 38.329 -15.019 1.00 46.09 428 SER A C 1
ATOM 3503 O O . SER A 1 428 ? -23.213 38.751 -14.804 1.00 46.09 428 SER A O 1
ATOM 3505 N N . LEU A 1 429 ? -21.818 37.019 -15.129 1.00 43.19 429 LEU A N 1
ATOM 3506 C CA . LEU A 1 429 ? -22.796 35.974 -14.795 1.00 43.19 429 LEU A CA 1
ATOM 3507 C C . LEU A 1 429 ? -22.613 35.517 -13.344 1.00 43.19 429 LEU A C 1
ATOM 3509 O O . LEU A 1 429 ? -21.983 34.496 -13.071 1.00 43.19 429 LEU A O 1
ATOM 3513 N N . ASP A 1 430 ? -23.199 36.275 -12.423 1.00 39.75 430 ASP A N 1
ATOM 3514 C CA . ASP A 1 430 ? -23.470 35.788 -11.071 1.00 39.75 430 ASP A CA 1
ATOM 3515 C C . ASP A 1 430 ? -24.851 35.099 -11.022 1.00 39.75 430 ASP A C 1
ATOM 3517 O O . ASP A 1 430 ? -25.716 35.348 -11.865 1.00 39.75 430 ASP A O 1
ATOM 3521 N N . VAL A 1 431 ? -25.064 34.270 -9.997 1.00 44.84 431 VAL A N 1
ATOM 3522 C CA . VAL A 1 431 ? -26.321 33.594 -9.638 1.00 44.84 431 VAL A CA 1
ATOM 3523 C C . VAL A 1 431 ? -26.752 32.410 -10.544 1.00 44.84 431 VAL A C 1
ATOM 3525 O O . VAL A 1 431 ? -26.742 32.432 -11.772 1.00 44.84 431 VAL A O 1
ATOM 3528 N N . LEU A 1 432 ? -27.224 31.344 -9.877 1.00 43.09 432 LEU A N 1
ATOM 3529 C CA . LEU A 1 432 ? -27.989 30.190 -10.392 1.00 43.09 432 LEU A CA 1
ATOM 3530 C C . LEU A 1 432 ? -27.296 29.043 -11.165 1.00 43.09 432 LEU A C 1
ATOM 3532 O O . LEU A 1 432 ? -28.020 28.110 -11.504 1.00 43.09 432 LEU A O 1
ATOM 3536 N N . TYR A 1 433 ? -25.984 28.997 -11.420 1.00 40.72 433 TYR A N 1
ATOM 3537 C CA . TYR A 1 433 ? -25.332 27.780 -11.971 1.00 40.72 433 TYR A CA 1
ATOM 3538 C C . TYR A 1 433 ? -24.651 26.904 -10.901 1.00 40.72 433 TYR A C 1
ATOM 3540 O O . TYR A 1 433 ? -24.328 27.363 -9.808 1.00 40.72 433 TYR A O 1
ATOM 3548 N N . THR A 1 434 ? -24.430 25.623 -11.227 1.00 49.94 434 THR A N 1
ATOM 3549 C CA . THR A 1 434 ? -23.586 24.695 -10.450 1.00 49.94 434 THR A CA 1
ATOM 3550 C C . THR A 1 434 ? -22.222 25.331 -10.182 1.00 49.94 434 THR A C 1
ATOM 3552 O O . THR A 1 434 ? -21.597 25.796 -11.135 1.00 49.94 434 THR A O 1
ATOM 3555 N N . GLY A 1 435 ? -21.795 25.346 -8.912 1.00 53.00 435 GLY A N 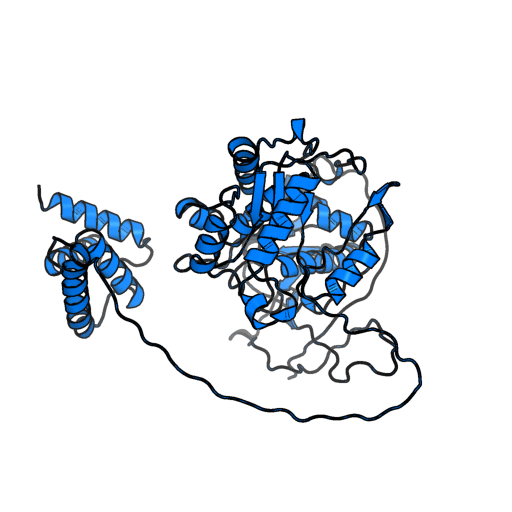1
ATOM 3556 C CA . GLY A 1 435 ? -20.773 26.254 -8.366 1.00 53.00 435 GLY A CA 1
ATOM 3557 C C . GLY A 1 435 ? -19.569 26.549 -9.269 1.00 53.00 435 GLY A C 1
ATOM 3558 O O . GLY A 1 435 ? -19.031 25.643 -9.900 1.00 53.00 435 GLY A O 1
ATOM 3559 N N . TYR A 1 436 ? -19.167 27.826 -9.282 1.00 47.44 436 TYR A N 1
ATOM 3560 C CA . TYR A 1 436 ? -18.225 28.519 -10.183 1.00 47.44 436 TYR A CA 1
ATOM 3561 C C . TYR A 1 436 ? -17.176 27.655 -10.916 1.00 47.44 436 TYR A C 1
ATOM 3563 O O . TYR A 1 436 ? -17.051 27.735 -12.142 1.00 47.44 436 TYR A O 1
ATOM 3571 N N . GLU A 1 437 ? -16.447 26.797 -10.198 1.00 56.22 437 GLU A N 1
ATOM 3572 C CA . GLU A 1 437 ? -15.448 25.887 -10.772 1.00 56.22 437 GLU A CA 1
ATOM 3573 C C . GLU A 1 437 ? -16.028 24.912 -11.807 1.00 56.22 437 GLU A C 1
ATOM 3575 O O . GLU A 1 437 ? -15.432 24.714 -12.862 1.00 56.22 437 GLU A O 1
ATOM 3580 N N . SER A 1 438 ? -17.202 24.326 -11.550 1.00 62.59 438 SER A N 1
ATOM 3581 C CA . SER A 1 438 ? -17.828 23.330 -12.435 1.00 62.59 438 SER A CA 1
ATOM 3582 C C . SER A 1 438 ? -18.229 23.945 -13.775 1.00 62.59 438 SER A C 1
ATOM 3584 O O . SER A 1 438 ? -17.908 23.397 -14.829 1.00 62.59 438 SER A O 1
ATOM 3586 N N . TYR A 1 439 ? -18.862 25.124 -13.748 1.00 70.94 439 TYR A N 1
ATOM 3587 C CA . TYR A 1 439 ? -19.177 25.886 -14.959 1.00 70.94 439 TYR A CA 1
ATOM 3588 C C . TYR A 1 439 ? -17.901 26.266 -15.726 1.00 70.94 439 TYR A C 1
ATOM 3590 O O . TYR A 1 439 ? -17.810 26.054 -16.934 1.00 70.94 439 TYR A O 1
ATOM 3598 N N . THR A 1 440 ? -16.877 26.743 -15.012 1.00 67.69 440 THR A N 1
ATOM 3599 C CA . THR A 1 440 ? -15.583 27.119 -15.600 1.00 67.69 440 THR A CA 1
ATOM 3600 C C . THR A 1 440 ? -14.873 25.925 -16.251 1.00 67.69 440 THR A C 1
ATOM 3602 O O . THR A 1 440 ? -14.314 26.073 -17.340 1.00 67.69 440 THR A O 1
ATOM 3605 N N . LYS A 1 441 ? -14.926 24.727 -15.650 1.00 69.31 441 LYS A N 1
ATOM 3606 C CA . LYS A 1 441 ? -14.380 23.487 -16.233 1.00 69.31 441 LYS A CA 1
ATOM 3607 C C . LYS A 1 441 ? -15.146 23.063 -17.494 1.00 69.31 441 LYS A C 1
ATOM 3609 O O . LYS A 1 441 ? -14.511 22.831 -18.522 1.00 69.31 441 LYS A O 1
ATOM 3614 N N . ILE A 1 442 ? -16.485 23.047 -17.457 1.00 79.69 442 ILE A N 1
ATOM 3615 C CA . ILE A 1 442 ? -17.334 22.724 -18.623 1.00 79.69 442 ILE A CA 1
ATOM 3616 C C . ILE A 1 442 ? -17.041 23.676 -19.791 1.00 79.69 442 ILE A C 1
ATOM 3618 O O . ILE A 1 442 ? -16.758 23.224 -20.901 1.00 79.69 442 ILE A O 1
ATOM 3622 N N . MET A 1 443 ? -17.051 24.990 -19.545 1.00 80.69 443 MET A N 1
ATOM 3623 C CA . MET A 1 443 ? -16.825 25.989 -20.593 1.00 80.69 443 MET A CA 1
ATOM 3624 C C . MET A 1 443 ? -15.409 25.913 -21.172 1.00 80.69 443 MET A C 1
ATOM 3626 O O . MET A 1 443 ? -15.256 25.933 -22.391 1.00 80.69 443 MET A O 1
ATOM 3630 N N . ASN A 1 444 ? -14.373 25.751 -20.339 1.00 77.19 444 ASN A N 1
ATOM 3631 C CA . ASN A 1 444 ? -13.000 25.590 -20.829 1.00 77.19 444 ASN A CA 1
ATOM 3632 C C . ASN A 1 444 ? -12.814 24.335 -21.694 1.00 77.19 444 ASN A C 1
ATOM 3634 O O . ASN A 1 444 ? -12.043 24.393 -22.656 1.00 77.19 444 ASN A O 1
ATOM 3638 N N . LYS A 1 445 ? -13.515 23.233 -21.384 1.00 79.81 445 LYS A N 1
ATOM 3639 C CA . LYS A 1 445 ? -13.457 22.001 -22.183 1.00 79.81 445 LYS A CA 1
ATOM 3640 C C . LYS A 1 445 ? -14.243 22.119 -23.488 1.00 79.81 445 LYS A C 1
ATOM 3642 O O . LYS A 1 445 ? -13.756 21.676 -24.522 1.00 79.81 445 LYS A O 1
ATOM 3647 N N . LEU A 1 446 ? -15.399 22.783 -23.483 1.00 83.56 446 LEU A N 1
ATOM 3648 C CA . LEU A 1 446 ? -16.151 23.060 -24.711 1.00 83.56 446 LEU A CA 1
ATOM 3649 C C . LEU A 1 446 ? -15.400 24.022 -25.649 1.00 83.56 446 LEU A C 1
ATOM 3651 O O . LEU A 1 446 ? -15.356 23.764 -26.845 1.00 83.56 446 LEU A O 1
ATOM 3655 N N . ILE A 1 447 ? -14.737 25.061 -25.125 1.00 83.62 447 ILE A N 1
ATOM 3656 C CA . ILE A 1 447 ? -13.849 25.945 -25.912 1.00 83.62 447 ILE A CA 1
ATOM 3657 C C . ILE A 1 447 ? -12.663 25.173 -26.521 1.00 83.62 447 ILE A C 1
ATOM 3659 O O . ILE A 1 447 ? -12.183 25.517 -27.597 1.00 83.62 447 ILE A O 1
ATOM 3663 N N . GLU A 1 448 ? -12.157 24.150 -25.829 1.00 78.88 448 GLU A N 1
ATOM 3664 C CA . GLU A 1 448 ? -11.039 23.324 -26.302 1.00 78.88 448 GLU A CA 1
ATOM 3665 C C . GLU A 1 448 ? -11.453 22.323 -27.387 1.00 78.88 448 GLU A C 1
ATOM 3667 O O . GLU A 1 448 ? -10.708 22.126 -28.343 1.00 78.88 448 GLU A O 1
ATOM 3672 N N . LEU A 1 449 ? -12.637 21.718 -27.255 1.00 80.12 449 LEU A N 1
ATOM 3673 C CA . LEU A 1 449 ? -13.188 20.768 -28.228 1.00 80.12 449 LEU A CA 1
ATOM 3674 C C . LEU A 1 449 ? -13.796 21.456 -29.463 1.00 80.12 449 LEU A C 1
ATOM 3676 O O . LEU A 1 449 ? -13.832 20.858 -30.535 1.00 80.12 449 LEU A O 1
ATOM 3680 N N . HIS A 1 450 ? -14.257 22.704 -29.325 1.00 84.31 450 HIS A N 1
ATOM 3681 C CA . HIS A 1 450 ? -14.947 23.466 -30.374 1.00 84.31 450 HIS A CA 1
ATOM 3682 C C . HIS A 1 450 ? -14.310 24.853 -30.604 1.00 84.31 450 HIS A C 1
ATOM 3684 O O . HIS A 1 450 ? -15.006 25.867 -30.500 1.00 84.31 450 HIS A O 1
ATOM 3690 N N . PRO A 1 451 ? -13.000 24.946 -30.915 1.00 80.38 451 PRO A N 1
ATOM 3691 C CA . PRO A 1 451 ? -12.274 26.222 -30.977 1.00 80.38 451 PRO A CA 1
ATOM 3692 C C . PRO A 1 451 ? -12.787 27.181 -32.066 1.00 80.38 451 PRO A C 1
ATOM 3694 O O . PRO A 1 451 ? -12.604 28.397 -31.943 1.00 80.38 451 PRO A O 1
ATOM 3697 N N . ASP A 1 452 ? -13.444 26.640 -33.095 1.00 83.44 452 ASP A N 1
ATOM 3698 C CA . ASP A 1 452 ? -14.017 27.370 -34.232 1.00 83.44 452 ASP A CA 1
ATOM 3699 C C . ASP A 1 452 ? -15.501 27.746 -34.037 1.00 83.44 452 ASP A C 1
ATOM 3701 O O . ASP A 1 452 ? -16.057 28.499 -34.835 1.00 83.44 452 ASP A O 1
ATOM 3705 N N . ILE A 1 453 ? -16.161 27.256 -32.976 1.00 82.62 453 ILE A N 1
ATOM 3706 C CA . ILE A 1 453 ? -17.540 27.637 -32.635 1.00 82.62 453 ILE A CA 1
ATOM 3707 C C . ILE A 1 453 ? -17.513 28.858 -31.716 1.00 82.62 453 ILE A C 1
ATOM 3709 O O . ILE A 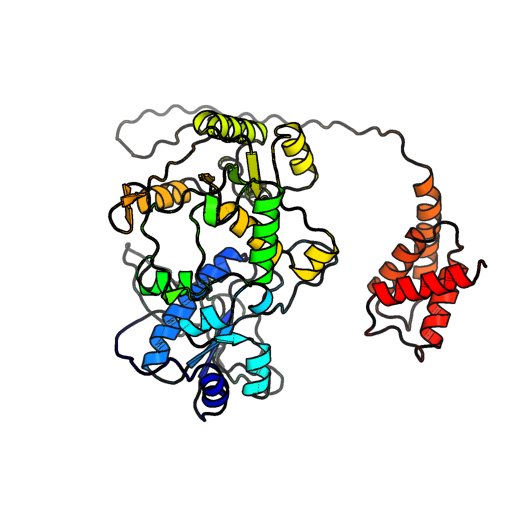1 453 ? -16.759 28.909 -30.746 1.00 82.62 453 ILE A O 1
ATOM 3713 N N . GLU A 1 454 ? -18.365 29.847 -31.985 1.00 85.31 454 GLU A N 1
ATOM 3714 C CA . GLU A 1 454 ? -18.445 31.038 -31.142 1.00 85.31 454 GLU A CA 1
ATOM 3715 C C . GLU A 1 454 ? -18.916 30.722 -29.715 1.00 85.31 454 GLU A C 1
ATOM 3717 O O . GLU A 1 454 ? -19.943 30.074 -29.497 1.00 85.31 454 GLU A O 1
ATOM 3722 N N . LEU A 1 455 ? -18.199 31.281 -28.734 1.00 81.12 455 LEU A N 1
ATOM 3723 C CA . LEU A 1 455 ? -18.466 31.141 -27.300 1.00 81.12 455 LEU A CA 1
ATOM 3724 C C . LEU A 1 455 ? -19.931 31.410 -26.905 1.00 81.12 455 LEU A C 1
ATOM 3726 O O . LEU A 1 455 ? -20.456 30.763 -25.997 1.00 81.12 455 LEU A O 1
ATOM 3730 N N . GLN A 1 456 ? -20.607 32.336 -27.590 1.00 82.06 456 GLN A N 1
ATOM 3731 C CA . GLN A 1 456 ? -22.026 32.610 -27.366 1.00 82.06 456 GLN A CA 1
ATOM 3732 C C . GLN A 1 456 ? -22.895 31.386 -27.699 1.00 82.06 456 GLN A C 1
ATOM 3734 O O . GLN A 1 456 ? -23.648 30.938 -26.837 1.00 82.06 456 GLN A O 1
ATOM 3739 N N . LYS A 1 457 ? -22.714 30.766 -28.873 1.00 83.19 457 LYS A N 1
ATOM 3740 C CA . LYS A 1 457 ? -23.462 29.567 -29.295 1.00 83.19 457 LYS A CA 1
ATOM 3741 C C . LYS A 1 457 ? -23.182 28.360 -28.386 1.00 83.19 457 LYS A C 1
ATOM 3743 O O . LYS A 1 457 ? -24.093 27.581 -28.099 1.00 83.19 457 LYS A O 1
ATOM 3748 N N . ILE A 1 458 ? -21.955 28.234 -27.863 1.00 83.56 458 ILE A N 1
ATOM 3749 C CA . ILE A 1 458 ? -21.608 27.245 -26.820 1.00 83.56 458 ILE A CA 1
ATOM 3750 C C . ILE A 1 458 ? -22.425 27.501 -25.539 1.00 83.56 458 ILE A C 1
ATOM 3752 O O . ILE A 1 458 ? -23.073 26.590 -25.020 1.00 83.56 458 ILE A O 1
ATOM 3756 N N . THR A 1 459 ? -22.434 28.748 -25.058 1.00 82.44 459 THR A N 1
ATOM 3757 C CA . THR A 1 459 ? -23.129 29.161 -23.825 1.00 82.44 459 THR A CA 1
ATOM 3758 C C . THR A 1 459 ? -24.649 28.985 -23.942 1.00 82.44 459 THR A C 1
ATOM 3760 O O . THR A 1 459 ? -25.284 28.442 -23.039 1.00 82.44 459 THR A O 1
ATOM 3763 N N . GLU A 1 460 ? -25.235 29.373 -25.075 1.00 83.19 460 GLU A N 1
ATOM 3764 C CA . GLU A 1 460 ? -26.661 29.206 -25.385 1.00 83.19 460 GLU A CA 1
ATOM 3765 C C . GLU A 1 460 ? -27.065 27.726 -25.454 1.00 83.19 460 GLU A C 1
ATOM 3767 O O . GLU A 1 460 ? -28.107 27.343 -24.919 1.00 83.19 460 GLU A O 1
ATOM 3772 N N . THR A 1 461 ? -26.220 26.863 -26.029 1.00 87.00 461 THR A N 1
ATOM 3773 C CA . THR A 1 461 ? -26.485 25.414 -26.100 1.00 87.00 461 THR A CA 1
ATOM 3774 C C . THR A 1 461 ? -26.431 24.756 -24.715 1.00 87.00 461 THR A C 1
ATOM 3776 O O . THR A 1 461 ? -27.288 23.929 -24.390 1.00 87.00 461 THR A O 1
ATOM 3779 N N . LEU A 1 462 ? -25.484 25.161 -23.859 1.00 83.50 462 LEU A N 1
ATOM 3780 C CA . LEU A 1 462 ? -25.408 24.722 -22.460 1.00 83.50 462 LEU A CA 1
ATOM 3781 C C . LEU A 1 462 ? -26.623 25.205 -21.642 1.00 83.50 462 LEU A C 1
ATOM 3783 O O . LEU A 1 462 ? -27.197 24.436 -20.866 1.00 83.50 462 LEU A O 1
ATOM 3787 N N . ALA A 1 463 ? -27.069 26.446 -21.859 1.00 79.25 463 ALA A N 1
ATOM 3788 C CA . ALA A 1 463 ? -28.282 26.987 -21.247 1.00 79.25 463 ALA A CA 1
ATOM 3789 C C . ALA A 1 463 ? -29.560 26.275 -21.738 1.00 79.25 463 ALA A C 1
ATOM 3791 O O . ALA A 1 463 ? -30.469 26.034 -20.940 1.00 79.25 463 ALA A O 1
ATOM 3792 N N . SER A 1 464 ? -29.622 25.871 -23.014 1.00 82.88 464 SER A N 1
ATOM 3793 C CA . SER A 1 464 ? -30.725 25.056 -23.545 1.00 82.88 464 SER A CA 1
ATOM 3794 C C . SER A 1 464 ? -30.783 23.684 -22.878 1.00 82.88 464 SER A C 1
ATOM 3796 O O . SER A 1 464 ? -31.839 23.300 -22.377 1.00 82.88 464 SER A O 1
ATOM 3798 N N . LEU A 1 465 ? -29.652 22.972 -22.792 1.00 84.06 465 LEU A N 1
ATOM 3799 C CA . LEU A 1 465 ? -29.581 21.676 -22.110 1.00 84.06 465 LEU A CA 1
ATOM 3800 C C . LEU A 1 465 ? -30.029 21.792 -20.643 1.00 84.06 465 LEU A C 1
ATOM 3802 O O . LEU A 1 465 ? -30.815 20.979 -20.160 1.00 84.06 465 LEU A O 1
ATOM 3806 N N . ARG A 1 466 ? -29.607 22.853 -19.946 1.00 78.12 466 ARG A N 1
ATOM 3807 C CA . ARG A 1 466 ? -30.081 23.148 -18.588 1.00 78.12 466 ARG A CA 1
ATOM 3808 C C . ARG A 1 466 ? -31.600 23.367 -18.526 1.00 78.12 466 ARG A C 1
ATOM 3810 O O . ARG A 1 466 ? -32.233 22.940 -17.561 1.00 78.12 466 ARG A O 1
ATOM 3817 N N . LYS A 1 467 ? -32.196 24.042 -19.514 1.00 79.12 467 LYS A N 1
ATOM 3818 C CA . LYS A 1 467 ? -33.648 24.291 -19.579 1.00 79.12 467 LYS A CA 1
ATOM 3819 C C . LYS A 1 467 ? -34.439 23.001 -19.816 1.00 79.12 467 LYS A C 1
ATOM 3821 O O . LYS A 1 467 ? -35.473 22.810 -19.182 1.00 79.12 467 LYS A O 1
ATOM 3826 N N . GLU A 1 468 ? -33.932 22.108 -20.666 1.00 82.06 468 GLU A N 1
ATOM 3827 C CA . GLU A 1 468 ? -34.473 20.754 -20.866 1.00 82.06 468 GLU A CA 1
ATOM 3828 C C . GLU A 1 468 ? -34.446 19.950 -19.549 1.00 82.06 468 GLU A C 1
ATOM 3830 O O . GLU A 1 468 ? -35.435 19.323 -19.170 1.00 82.06 468 GLU A O 1
ATOM 3835 N N . LEU A 1 469 ? -33.359 20.066 -18.781 1.00 80.56 469 LEU A N 1
ATOM 3836 C CA . LEU A 1 469 ? -33.157 19.431 -17.471 1.00 80.56 469 LEU A CA 1
ATOM 3837 C C . LEU A 1 469 ? -33.789 20.216 -16.299 1.00 80.56 469 LEU A C 1
ATOM 3839 O O . LEU A 1 469 ? -33.223 20.325 -15.210 1.00 80.56 469 LEU A O 1
ATOM 3843 N N . LYS A 1 470 ? -34.987 20.779 -16.516 1.00 75.06 470 LYS A N 1
ATOM 3844 C CA . LYS A 1 470 ? -35.804 21.497 -15.509 1.00 75.06 470 LYS A CA 1
ATOM 3845 C C . LYS A 1 470 ? -35.071 22.630 -14.763 1.00 75.06 470 LYS A C 1
ATOM 3847 O O . LYS A 1 470 ? -35.449 22.986 -13.649 1.00 75.06 470 LYS A O 1
ATOM 3852 N N . GLY A 1 471 ? -34.042 23.221 -15.367 1.00 61.69 471 GLY A N 1
ATOM 3853 C CA . GLY A 1 471 ? -33.296 24.341 -14.794 1.00 61.69 471 GLY A CA 1
ATOM 3854 C C . GLY A 1 471 ? -32.090 23.956 -13.932 1.00 61.69 471 GLY A C 1
ATOM 3855 O O . GLY A 1 471 ? -31.532 24.850 -13.290 1.00 61.69 471 GLY A O 1
ATOM 3856 N N . SER A 1 472 ? -31.630 22.700 -13.936 1.00 65.69 472 SER A N 1
ATOM 3857 C CA . SER A 1 472 ? -30.421 22.269 -13.213 1.00 65.69 472 SER A CA 1
ATOM 3858 C C . SER A 1 472 ? -29.499 21.388 -14.064 1.00 65.69 472 SER A C 1
ATOM 3860 O O . SER A 1 472 ? -29.946 20.696 -14.971 1.00 65.69 472 SER A O 1
ATOM 3862 N N . LEU A 1 473 ? -28.203 21.413 -13.745 1.00 65.31 473 LEU A N 1
ATOM 3863 C CA . LEU A 1 473 ? -27.182 20.470 -14.233 1.00 65.31 473 LEU A CA 1
ATOM 3864 C C . LEU A 1 473 ? -26.507 19.713 -13.068 1.00 65.31 473 LEU A C 1
ATOM 3866 O O . LEU A 1 473 ? -25.529 18.998 -13.263 1.00 65.31 473 LEU A O 1
ATOM 3870 N N . TYR A 1 474 ? -26.997 19.899 -11.837 1.00 60.75 474 TYR A N 1
ATOM 3871 C CA . TYR A 1 474 ? -26.421 19.302 -10.633 1.00 60.75 474 TYR A CA 1
ATOM 3872 C C . TYR A 1 474 ? -26.687 17.791 -10.575 1.00 60.75 474 TYR A C 1
ATOM 3874 O O . TYR A 1 474 ? -27.794 17.348 -10.874 1.00 60.75 474 TYR A O 1
ATOM 3882 N N . GLY A 1 475 ? -25.684 17.012 -10.161 1.00 57.59 475 GLY A N 1
ATOM 3883 C CA . GLY A 1 475 ? -25.761 15.546 -10.096 1.00 57.59 475 GLY A CA 1
ATOM 3884 C C . GLY A 1 475 ? -25.478 14.820 -11.418 1.00 57.59 475 GLY A C 1
ATOM 3885 O O . GLY A 1 475 ? -25.558 13.597 -11.453 1.00 57.59 475 GLY A O 1
ATOM 3886 N N . LEU A 1 476 ? -25.126 15.540 -12.490 1.00 65.56 476 LEU A N 1
ATOM 3887 C CA . LEU A 1 476 ? -24.641 14.953 -13.743 1.00 65.56 476 LEU A CA 1
ATOM 3888 C C . LEU A 1 476 ? -23.111 15.014 -13.825 1.00 65.56 476 LEU A C 1
ATOM 3890 O O . LEU A 1 476 ? -22.495 15.992 -13.401 1.00 65.56 476 LEU A O 1
ATOM 3894 N N . TYR A 1 477 ? -22.508 13.984 -14.420 1.00 65.25 477 TYR A N 1
ATOM 3895 C CA . TYR A 1 477 ? -21.080 13.964 -14.734 1.00 65.25 477 TYR A CA 1
ATOM 3896 C C . TYR A 1 477 ? -20.723 15.064 -15.745 1.00 65.25 477 TYR A C 1
ATOM 3898 O O . TYR A 1 477 ? -21.471 15.326 -16.692 1.00 65.25 477 TYR A O 1
ATOM 3906 N N . LEU A 1 478 ? -19.560 15.698 -15.557 1.00 72.31 478 LEU A N 1
ATOM 3907 C CA . LEU A 1 478 ? -19.101 16.795 -16.418 1.00 72.31 478 LEU A CA 1
ATOM 3908 C C . LEU A 1 478 ? -18.881 16.327 -17.868 1.00 72.31 478 LEU A C 1
ATOM 3910 O O . LEU A 1 478 ? -19.199 17.074 -18.791 1.00 72.31 478 LEU A O 1
ATOM 3914 N N . SER A 1 479 ? -18.415 15.087 -18.060 1.00 70.12 479 SER A N 1
ATOM 3915 C CA . SER A 1 479 ? -18.331 14.396 -19.356 1.00 70.12 479 SER A CA 1
ATOM 3916 C C . SER A 1 479 ? -19.685 14.372 -20.062 1.00 70.12 479 SER A C 1
ATOM 3918 O O . SER A 1 479 ? -19.822 14.974 -21.122 1.00 70.12 479 SER A O 1
ATOM 3920 N N . ASN A 1 480 ? -20.719 13.807 -19.431 1.00 77.19 480 ASN A N 1
ATOM 3921 C CA . ASN A 1 480 ? -22.064 13.694 -20.002 1.00 77.19 480 ASN A CA 1
ATOM 3922 C C . ASN A 1 480 ? -22.636 15.063 -20.423 1.00 77.19 480 ASN A C 1
ATOM 3924 O O . ASN A 1 480 ? -23.316 15.162 -21.447 1.00 77.19 480 ASN A O 1
ATOM 3928 N N . ILE A 1 481 ? -22.360 16.132 -19.661 1.00 80.06 481 ILE A N 1
ATOM 3929 C CA . ILE A 1 481 ? -22.755 17.505 -20.021 1.00 80.06 481 ILE A CA 1
ATOM 3930 C C . ILE A 1 481 ? -21.979 17.981 -21.260 1.00 80.06 481 ILE A C 1
ATOM 3932 O O . ILE A 1 481 ? -22.591 18.457 -22.218 1.00 80.06 481 ILE A O 1
ATOM 3936 N N . VAL A 1 482 ? -20.648 17.847 -21.261 1.00 82.75 482 VAL A N 1
ATOM 3937 C CA . VAL A 1 482 ? -19.771 18.266 -22.369 1.00 82.75 482 VAL A CA 1
ATOM 3938 C C . VAL A 1 482 ? -20.087 17.496 -23.655 1.00 82.75 482 VAL A C 1
ATOM 3940 O O . VAL A 1 482 ? -20.197 18.113 -24.713 1.00 82.75 482 VAL A O 1
ATOM 3943 N N . GLU A 1 483 ? -20.310 16.186 -23.583 1.00 83.25 483 GLU A N 1
ATOM 3944 C CA . GLU A 1 483 ? -20.718 15.336 -24.707 1.00 83.25 483 GLU A CA 1
ATOM 3945 C C . GLU A 1 483 ? -22.099 15.719 -25.239 1.00 83.25 483 GLU A C 1
ATOM 3947 O O . GLU A 1 483 ? -22.259 15.923 -26.442 1.00 83.25 483 GLU A O 1
ATOM 3952 N N . THR A 1 484 ? -23.093 15.893 -24.360 1.00 84.62 484 THR A N 1
ATOM 3953 C CA . THR A 1 484 ? -24.457 16.255 -24.779 1.00 84.62 484 THR A CA 1
ATOM 3954 C C . THR A 1 484 ? -24.495 17.635 -25.439 1.00 84.62 484 THR A C 1
ATOM 3956 O O . THR A 1 484 ? -25.182 17.815 -26.448 1.00 84.62 484 THR A O 1
ATOM 3959 N N . VAL A 1 485 ? -23.733 18.609 -24.926 1.00 87.25 485 VAL A N 1
ATOM 3960 C CA . VAL A 1 485 ? -23.580 19.919 -25.579 1.00 87.25 485 VAL A CA 1
ATOM 3961 C C . VAL A 1 485 ? -22.813 19.787 -26.894 1.00 87.25 485 VAL A C 1
ATOM 3963 O O . VAL A 1 485 ? -23.267 20.329 -27.895 1.00 87.25 485 VAL A O 1
ATOM 3966 N N . SER A 1 486 ? -21.726 19.012 -26.949 1.00 88.56 486 SER A N 1
ATOM 3967 C CA . SER A 1 486 ? -20.961 18.777 -28.185 1.00 88.56 486 SER A CA 1
ATOM 3968 C C . SER A 1 486 ? -21.819 18.148 -29.288 1.00 88.56 486 SER A C 1
ATOM 3970 O O . SER A 1 486 ? -21.816 18.615 -30.424 1.00 88.56 486 SER A O 1
ATOM 3972 N N . ALA A 1 487 ? -22.629 17.143 -28.950 1.00 88.50 487 ALA A N 1
ATOM 3973 C CA . ALA A 1 487 ? -23.553 16.496 -29.874 1.00 88.50 487 ALA A CA 1
ATOM 3974 C C . ALA A 1 487 ? -24.667 17.444 -30.359 1.00 88.50 487 ALA A C 1
ATOM 3976 O O . ALA A 1 487 ? -25.066 17.370 -31.522 1.00 88.50 487 ALA A O 1
ATOM 3977 N N . LYS A 1 488 ? -25.156 18.357 -29.505 1.00 90.31 488 LYS A N 1
ATOM 3978 C CA . LYS A 1 488 ? -26.086 19.429 -29.909 1.00 90.31 488 LYS A CA 1
ATOM 3979 C C . LYS A 1 488 ? -25.405 20.471 -30.806 1.00 90.31 488 LYS A C 1
ATOM 3981 O O . LYS A 1 488 ? -26.012 20.897 -31.784 1.00 90.31 488 LYS A O 1
ATOM 3986 N N . LEU A 1 489 ? -24.152 20.838 -30.522 1.00 88.38 489 LEU A N 1
ATOM 3987 C CA . LEU A 1 489 ? -23.372 21.779 -31.329 1.00 88.38 489 LEU A CA 1
ATOM 3988 C C . LEU A 1 489 ? -23.126 21.237 -32.742 1.00 88.38 489 LEU A C 1
ATOM 3990 O O . LEU A 1 489 ? -23.465 21.928 -33.702 1.00 88.38 489 LEU A O 1
ATOM 3994 N N . TYR A 1 490 ? -22.659 19.993 -32.894 1.00 81.38 490 TYR A N 1
ATOM 3995 C CA . TYR A 1 490 ? -22.491 19.373 -34.217 1.00 81.38 490 TYR A CA 1
ATOM 3996 C C . TYR A 1 490 ? -23.821 19.230 -34.977 1.00 81.38 490 TYR A C 1
ATOM 3998 O O . TYR A 1 490 ? -23.876 19.532 -36.166 1.00 81.38 490 TYR A O 1
ATOM 4006 N N . LYS A 1 491 ? -24.927 18.896 -34.293 1.00 79.25 491 LYS A N 1
ATOM 4007 C CA . LYS A 1 491 ? -26.291 18.904 -34.870 1.00 79.25 491 LYS A CA 1
ATOM 4008 C C . LYS A 1 491 ? -26.845 20.301 -35.202 1.00 79.25 491 LYS A C 1
ATOM 4010 O O . LYS A 1 491 ? -27.980 20.404 -35.647 1.00 79.25 491 LYS A O 1
ATOM 4015 N N . SER A 1 492 ? -26.078 21.367 -34.967 1.00 69.25 492 SER A N 1
ATOM 4016 C CA . SER A 1 492 ? -26.416 22.753 -35.332 1.00 69.25 492 SER A CA 1
ATOM 4017 C C . SER A 1 492 ? -25.482 23.333 -36.407 1.00 69.25 492 SER A C 1
ATOM 4019 O O . SER A 1 492 ? -25.415 24.556 -36.578 1.00 69.25 492 SER A O 1
ATOM 4021 N N . LEU A 1 493 ? -24.711 22.457 -37.063 1.00 63.59 493 LEU A N 1
ATOM 4022 C CA . LEU A 1 493 ? -23.756 22.736 -38.143 1.00 63.59 493 LEU A CA 1
ATOM 4023 C C . LEU A 1 493 ? -23.977 21.826 -39.372 1.00 63.59 493 LEU A C 1
ATOM 4025 O O . LEU A 1 493 ? -23.225 21.923 -40.339 1.00 63.59 493 LEU A O 1
ATOM 4029 N N . ALA A 1 494 ? -24.997 20.964 -39.316 1.00 50.41 494 ALA A N 1
ATOM 4030 C CA . ALA A 1 494 ? -25.497 20.096 -40.380 1.00 50.41 494 ALA A CA 1
ATOM 4031 C C . ALA A 1 494 ? -26.999 20.356 -40.571 1.00 50.41 494 ALA A C 1
ATOM 4033 O O . ALA A 1 494 ? -27.469 20.179 -41.714 1.00 50.41 494 ALA A O 1
#

pLDDT: mean 71.8, std 22.85, range [21.09, 98.38]

Solvent-accessible surface area (backbone atoms only — not comparable to full-atom values): 30153 Å² total; per-residue (Å²): 130,84,76,63,21,34,31,70,65,87,90,89,88,87,89,90,90,90,88,83,87,89,45,68,80,58,48,54,68,49,51,73,66,45,92,75,60,42,53,42,38,50,44,59,54,67,73,58,39,75,71,55,55,59,51,39,48,48,35,52,51,51,52,46,66,53,47,54,77,76,46,59,56,36,39,39,44,66,57,44,51,76,30,70,79,66,64,70,78,98,59,91,62,61,72,40,61,60,64,75,51,26,33,61,68,43,35,44,75,68,46,57,64,44,48,49,74,53,49,25,66,68,71,74,42,95,50,49,46,44,66,33,39,35,58,80,63,93,86,65,78,62,94,87,61,84,78,90,56,64,57,82,39,76,58,90,63,87,74,90,75,77,74,53,101,80,68,67,44,66,31,41,28,34,34,34,45,68,76,47,69,64,90,56,76,86,35,71,73,47,48,49,45,60,52,19,67,36,63,13,68,70,47,51,51,54,25,47,48,49,28,49,76,77,43,77,20,50,47,79,86,11,43,59,69,84,56,90,56,55,88,75,60,79,78,60,73,85,62,54,56,29,18,62,24,38,19,37,48,48,83,38,67,66,47,66,71,80,27,54,90,70,50,76,55,71,68,61,50,52,51,54,50,49,53,49,27,65,74,68,74,32,86,36,36,38,48,39,64,66,54,53,72,75,52,46,53,52,48,44,73,75,42,74,64,57,43,62,92,79,73,51,73,67,52,42,71,70,44,34,68,67,26,52,58,45,24,42,51,52,48,34,70,44,26,52,42,64,48,83,73,59,76,42,73,65,59,44,50,46,55,25,71,72,37,28,72,38,59,60,85,85,40,66,39,86,50,77,87,82,75,68,93,80,78,72,84,80,76,80,80,88,77,96,79,88,81,91,81,88,82,82,88,81,92,80,84,89,87,86,89,81,91,85,88,84,92,88,61,75,78,59,52,50,40,50,54,51,53,54,52,44,59,59,51,65,73,71,66,74,85,92,67,62,61,72,66,57,48,51,51,48,51,54,50,48,40,66,77,37,56,89,56,58,68,65,61,55,50,52,45,50,51,48,55,24,53,76,48,79,64,47,70,77,96,58,58,68,62,63,51,48,51,54,38,50,56,52,51,56,67,72,76,114

Mean predicted aligned error: 17.5 Å